Protein AF-A0A2B4R2L9-F1 (afdb_monomer_lite)

Organism: Stylophora pistillata (NCBI:txid50429)

Radius of gyration: 28.67 Å; chains: 1; bounding box: 72×65×82 Å

InterPro domains:
  IPR000565 DNA topoisomerase, type IIA, subunit B [PR01159] (386-401)
  IPR000565 DNA topoisomerase, type IIA, subunit B [PR01159] (401-414)
  IPR000565 DNA topoisomerase, type IIA, subunit B [PR01159] (427-449)
  IPR000565 DNA topoisomerase, type IIA, subunit B [PR01159] (519-523)
  IPR001241 DNA topoisomerase, type IIA [SM00433] (240-523)
  IPR003594 Histidine kinase/HSP90-like ATPase domain [PF02518] (237-339)
  IPR003594 Histidine kinase/HSP90-like ATPase domain [SM00387] (236-381)
  IPR013506 DNA topoisomerase, type IIA, subunit B, domain 2 [PF00204] (428-523)
  IPR014721 Small ribosomal subunit protein uS5 domain 2-type fold, subgroup [G3DSA:3.30.230.10] (428-523)
  IPR018078 DNA-binding, RecF, conserved site [PS00618] (157-175)
  IPR020568 Ribosomal protein uS5 domain 2-type superfamily [SSF54211] (428-523)
  IPR027417 P-loop containing nucleoside triphosphate hydrolase [SSF52540] (35-213)
  IPR036890 Histidine kinase/HSP90-like ATPase superfamily [G3DSA:3.30.565.10] (211-427)
  IPR036890 Histidine kinase/HSP90-like ATPase superfamily [SSF55874] (213-418)
  IPR042174 DNA-binding RecF, domain 2 [G3DSA:1.20.1050.90] (1-149)

Sequence (523 aa):
MGERLRLLKSGRLDPTWLCALEERMAGPAVALTVARLEVITLLNNAFKEEMRFLPTMFVDLEGSLVEALKKGESALNVEALCREGLAQSRLQDAQEGRTTFGVHRQDLKAFFGEKSIEAAQCSTGQQKIMLLEMTLAFARARASKTQAYGSHQAVPLLLLDEVVAHLDASRRQALFEEVLALPFQTWMTGTDLYSFDTLRDGGQFLYVRESGDGTKVLKGLDAVRKRPGMYIGDTDDGSGLHHMVYEVIDNAIDETLAGHCDRVTVTLNPDGSVTITDNGRGIPVDIHKEEGVSAAEVIMTQLHAGGKFDQNSYKVSGGLHGVGVSVVNALSKWLTLVSYRDGKKHFMRFVDGVVEAPLEVVGGADGKKGTEITFLPSDETFSATVFDYARLEHRFRELAFLNSGVRIVFTDEREAEHKQVNLHYEGGTQAFVEFLDKSKTALHKPPVVVRGEKDGISLDMAMEWTDSYHESVLCFTNNIPQRDGGTHLAAFRSALTRVVNAYATQSGLLKKDKVSLTGEDIR

pLDDT: mean 87.63, std 10.76, range [47.44, 98.88]

Secondary structure (DSSP, 8-state):
-HHHHHHHHTS---HHHHHHHHHHHHHHHHHHHHHHHHHHHHHHHHHHSS-TTS--EEEEEESHHHHHHHTT--HHHHHHHHHHHHHHTHHHHHHHSS--SSGGG-EEEEEETTTTEEGGGS-HHHHHHHHHHHHHHHHHHHHHHHHHHT----PPEEE-SSTTTT--HHHHHHHHHHHHHSSS-EEE--S-SGGGGGGTTTS--------TTT-----TTHHHHH-THHHH--SSSSHHHHHHHHHHHHHHHHHHHTTS--EEEEEE-TTS-EEEEE-SS----SBPTTTSSBHHHHHHH-TT-STTSSTTT-SS-S--SS-HHHHHHHTEEEEEEEEEETTEEEEEEEETTEESS--EEEEE-TT--EEEEEEEE-TTT-S-----HHHHHHHHHHHHHHSTT-EEEEEE-SSSS-EEEEEE-SSHHHHHHHHHTTTS-BSSSSPEEEEEEETTEEEEEEE--BS--------EETTEE-TT--HHHHHHHHHHHHHHHHHHHHTTGGGTT-PPPPHHHH-

Structure (mmCIF, N/CA/C/O backbone):
data_AF-A0A2B4R2L9-F1
#
_entry.id   AF-A0A2B4R2L9-F1
#
loop_
_atom_site.group_PDB
_atom_site.id
_atom_site.type_symbol
_atom_site.label_atom_id
_atom_site.label_alt_id
_atom_site.label_comp_id
_atom_site.label_asym_id
_atom_site.label_entity_id
_atom_site.label_seq_id
_atom_site.pdbx_PDB_ins_code
_atom_site.Cartn_x
_atom_site.Cartn_y
_atom_site.Cartn_z
_atom_site.occupancy
_atom_site.B_iso_or_equiv
_atom_site.auth_seq_id
_atom_site.auth_comp_id
_atom_site.auth_asym_id
_atom_site.auth_atom_id
_atom_site.pdbx_PDB_model_num
ATOM 1 N N . MET A 1 1 ? 0.902 -9.896 28.840 1.00 86.31 1 MET A N 1
ATOM 2 C CA . MET A 1 1 ? -0.066 -9.747 27.723 1.00 86.31 1 MET A CA 1
ATOM 3 C C . MET A 1 1 ? -0.100 -10.966 26.803 1.00 86.31 1 MET A C 1
ATOM 5 O O . MET A 1 1 ? -1.132 -11.617 26.773 1.00 86.31 1 MET A O 1
ATOM 9 N N . GLY A 1 2 ? 0.988 -11.345 26.115 1.00 86.44 2 GLY A N 1
ATOM 10 C CA . GLY A 1 2 ? 0.962 -12.483 25.171 1.00 86.44 2 GLY A CA 1
ATOM 11 C C . GLY A 1 2 ? 0.558 -13.843 25.771 1.00 86.44 2 GLY A C 1
ATOM 12 O O . GLY A 1 2 ? -0.132 -14.623 25.127 1.00 86.44 2 GLY A O 1
ATOM 13 N N . GLU A 1 3 ? 0.939 -14.133 27.019 1.00 88.38 3 GLU A N 1
ATOM 14 C CA . GLU A 1 3 ? 0.500 -15.346 27.736 1.00 88.38 3 GLU A CA 1
ATOM 15 C C . GLU A 1 3 ? -1.003 -15.331 28.059 1.00 88.38 3 GLU A C 1
ATOM 17 O O . GLU A 1 3 ? -1.698 -16.306 27.790 1.00 88.38 3 GLU A O 1
ATOM 22 N N . ARG A 1 4 ? -1.526 -14.185 28.516 1.00 90.25 4 ARG A N 1
ATOM 23 C CA . ARG A 1 4 ? -2.965 -13.972 28.728 1.00 90.25 4 ARG A CA 1
ATOM 24 C C . ARG A 1 4 ? -3.759 -14.195 27.435 1.00 90.25 4 ARG A C 1
ATOM 26 O O . ARG A 1 4 ? -4.752 -14.908 27.454 1.00 90.25 4 ARG A O 1
ATOM 33 N N . LEU A 1 5 ? -3.290 -13.660 26.304 1.00 90.31 5 LEU A N 1
ATOM 34 C CA . LEU A 1 5 ? -3.948 -13.847 25.003 1.00 90.31 5 LEU A CA 1
ATOM 35 C C . LEU A 1 5 ? -3.934 -15.302 24.528 1.00 90.31 5 LEU A C 1
ATOM 37 O O . LEU A 1 5 ? -4.922 -15.766 23.969 1.00 90.31 5 LEU A O 1
ATOM 41 N N . ARG A 1 6 ? -2.846 -16.044 24.772 1.00 88.81 6 ARG A N 1
ATOM 42 C CA . ARG A 1 6 ? -2.795 -17.483 24.467 1.00 88.81 6 ARG A CA 1
ATOM 43 C C . ARG A 1 6 ? -3.839 -18.267 25.260 1.00 88.81 6 ARG A C 1
ATOM 45 O O . ARG A 1 6 ? -4.513 -19.109 24.675 1.00 88.81 6 ARG A O 1
ATOM 52 N N . LEU A 1 7 ? -4.011 -17.967 26.548 1.00 88.50 7 LEU A N 1
ATOM 53 C CA . LEU A 1 7 ? -5.042 -18.605 27.373 1.00 88.50 7 LEU A CA 1
ATOM 54 C C . LEU A 1 7 ? -6.452 -18.264 26.889 1.00 88.50 7 LEU A C 1
ATOM 56 O O . LEU A 1 7 ? -7.255 -19.172 26.692 1.00 88.50 7 LEU A O 1
ATOM 60 N N . LEU A 1 8 ? -6.718 -16.986 26.610 1.00 87.88 8 LEU A N 1
ATOM 61 C CA . LEU A 1 8 ? -8.006 -16.530 26.085 1.00 87.88 8 LEU A CA 1
ATOM 62 C C . LEU A 1 8 ? -8.360 -17.185 24.737 1.00 87.88 8 LEU A C 1
ATOM 64 O O . LEU A 1 8 ? -9.494 -17.615 24.551 1.00 87.88 8 LEU A O 1
ATOM 68 N N . LYS A 1 9 ? -7.386 -17.350 23.830 1.00 84.06 9 LYS A N 1
ATOM 69 C CA . LYS A 1 9 ? -7.578 -18.033 22.534 1.00 84.06 9 LYS A CA 1
ATOM 70 C C . LYS A 1 9 ? -7.732 -19.550 22.648 1.00 84.06 9 LYS A C 1
ATOM 72 O O . LYS A 1 9 ? -8.338 -20.167 21.782 1.00 84.06 9 LYS A O 1
ATOM 77 N N . SER A 1 10 ? -7.171 -20.167 23.688 1.00 79.50 10 SER A N 1
ATOM 78 C CA . SER A 1 10 ? -7.154 -21.629 23.827 1.00 79.50 10 SER A CA 1
ATOM 79 C C . SER A 1 10 ? -8.523 -22.251 24.138 1.00 79.50 10 SER A C 1
ATOM 81 O O . SER A 1 10 ? -8.643 -23.475 24.140 1.00 79.50 10 SER A O 1
ATOM 83 N N . GLY A 1 11 ? -9.535 -21.440 24.477 1.00 65.00 11 GLY A N 1
ATOM 84 C CA . GLY A 1 11 ? -10.858 -21.902 24.917 1.00 65.00 11 GLY A CA 1
ATOM 85 C C . GLY A 1 11 ? -10.864 -22.602 26.286 1.00 65.00 11 GLY A C 1
ATOM 86 O O . GLY A 1 11 ? -11.926 -22.833 26.858 1.00 65.00 11 GLY A O 1
ATOM 87 N N . ARG A 1 12 ? -9.689 -22.904 26.855 1.00 66.56 12 ARG A N 1
ATOM 88 C CA . ARG A 1 12 ? -9.508 -23.421 28.215 1.00 66.56 12 ARG A CA 1
ATOM 89 C C . ARG A 1 12 ? -9.358 -22.244 29.173 1.00 66.56 12 ARG A C 1
ATOM 91 O O . ARG A 1 12 ? -8.257 -21.891 29.587 1.00 66.56 12 ARG A O 1
ATOM 98 N N . LEU A 1 13 ? -10.485 -21.609 29.480 1.00 68.38 13 LEU A N 1
ATOM 99 C CA . LEU A 1 13 ? -10.559 -20.533 30.464 1.00 68.38 13 LEU A CA 1
ATOM 100 C C . LEU A 1 13 ? -10.348 -21.126 31.861 1.00 68.38 13 LEU A C 1
ATOM 102 O O . LEU A 1 13 ? -11.304 -21.578 32.481 1.00 68.38 13 LEU A O 1
ATOM 106 N N . ASP A 1 14 ? -9.108 -21.140 32.347 1.00 81.94 14 ASP A N 1
ATOM 107 C CA . ASP A 1 14 ? -8.827 -21.274 33.778 1.00 81.94 14 ASP A CA 1
ATOM 108 C C . ASP A 1 14 ? -8.955 -19.876 34.412 1.00 81.94 14 ASP A C 1
ATOM 110 O O . ASP A 1 14 ? -8.073 -19.026 34.214 1.00 81.94 14 ASP A O 1
ATOM 114 N N . PRO A 1 15 ? -10.050 -19.583 35.143 1.00 83.12 15 PRO A N 1
ATOM 115 C CA . PRO A 1 15 ? -10.274 -18.255 35.697 1.00 83.12 15 PRO A CA 1
ATOM 116 C C . PRO A 1 15 ? -9.230 -17.898 36.756 1.00 83.12 15 PRO A C 1
ATOM 118 O O . PRO A 1 15 ? -8.878 -16.729 36.889 1.00 83.12 15 PRO A O 1
ATOM 121 N N . THR A 1 16 ? -8.708 -18.890 37.482 1.00 88.50 16 THR A N 1
ATOM 122 C CA . THR A 1 16 ? -7.695 -18.697 38.520 1.00 88.50 16 THR A CA 1
ATOM 123 C C . THR A 1 16 ? -6.365 -18.290 37.898 1.00 88.50 16 THR A C 1
ATOM 125 O O . THR A 1 16 ? -5.738 -17.336 38.362 1.00 88.50 16 THR A O 1
ATOM 128 N N . TRP A 1 17 ? -5.959 -18.943 36.806 1.00 90.12 17 TRP A N 1
ATOM 129 C CA . TRP A 1 17 ? -4.737 -18.575 36.088 1.00 90.12 17 TRP A CA 1
ATOM 130 C C . TRP A 1 17 ? -4.857 -17.193 35.428 1.00 90.12 17 TRP A C 1
ATOM 132 O O . TRP A 1 17 ? -3.942 -16.374 35.538 1.00 90.12 17 TRP A O 1
ATOM 142 N N . LEU A 1 18 ? -6.000 -16.882 34.807 1.00 89.88 18 LEU A N 1
ATOM 143 C CA . LEU A 1 18 ? -6.242 -15.552 34.237 1.00 89.88 18 LEU A CA 1
ATOM 144 C C . LEU A 1 18 ? -6.178 -14.452 35.301 1.00 89.88 18 LEU A C 1
ATOM 146 O O . LEU A 1 18 ? -5.462 -13.472 35.102 1.00 89.88 18 LEU A O 1
ATOM 150 N N . CYS A 1 19 ? -6.839 -14.641 36.449 1.00 91.88 19 CYS A N 1
ATOM 151 C CA . CYS A 1 19 ? -6.761 -13.696 37.564 1.00 91.88 19 CYS A CA 1
ATOM 152 C C . CYS A 1 19 ? -5.315 -13.507 38.043 1.00 91.88 19 CYS A C 1
ATOM 154 O O . CYS A 1 19 ? -4.876 -12.376 38.216 1.00 91.88 19 CYS A O 1
ATOM 156 N N . ALA A 1 20 ? -4.540 -14.587 38.192 1.00 92.62 20 ALA A N 1
ATOM 157 C CA . ALA A 1 20 ? -3.142 -14.496 38.616 1.00 92.62 20 ALA A CA 1
ATOM 158 C C . ALA A 1 20 ? -2.255 -13.737 37.609 1.00 92.62 20 ALA A C 1
ATOM 160 O O . ALA A 1 20 ? -1.351 -13.000 38.004 1.00 92.62 20 ALA A O 1
ATOM 161 N N . LEU A 1 21 ? -2.495 -13.894 36.302 1.00 92.81 21 LEU A N 1
ATOM 162 C CA . LEU A 1 21 ? -1.776 -13.136 35.274 1.00 92.81 21 LEU A CA 1
ATOM 163 C C . LEU A 1 21 ? -2.147 -11.653 35.287 1.00 92.81 21 LEU A C 1
ATOM 165 O O . LEU A 1 21 ? -1.268 -10.809 35.129 1.00 92.81 21 LEU A O 1
ATOM 169 N N . GLU A 1 22 ? -3.424 -11.336 35.469 1.00 94.12 22 GLU A N 1
ATOM 170 C CA . GLU A 1 22 ? -3.917 -9.957 35.525 1.00 94.12 22 GLU A CA 1
ATOM 171 C C . GLU A 1 22 ? -3.433 -9.239 36.789 1.00 94.12 22 GLU A C 1
ATOM 173 O O . GLU A 1 22 ? -2.985 -8.097 36.700 1.00 94.12 22 GLU A O 1
ATOM 178 N N . GLU A 1 23 ? -3.382 -9.938 37.926 1.00 93.06 23 GLU A N 1
ATOM 179 C CA . GLU A 1 23 ? -2.752 -9.469 39.167 1.00 93.06 23 GLU A CA 1
ATOM 180 C C . GLU A 1 23 ? -1.285 -9.084 38.930 1.00 93.06 23 GLU A C 1
ATOM 182 O O . GLU A 1 23 ? -0.849 -7.979 39.252 1.00 93.06 23 GLU A O 1
ATOM 187 N N . ARG A 1 24 ? -0.526 -9.963 38.263 1.00 93.75 24 ARG A N 1
ATOM 188 C CA . ARG A 1 24 ? 0.879 -9.708 37.906 1.00 93.75 24 ARG A CA 1
ATOM 189 C C . ARG A 1 24 ? 1.054 -8.580 36.889 1.00 93.75 24 ARG A C 1
ATOM 191 O O . ARG A 1 24 ? 2.146 -8.023 36.796 1.00 93.75 24 ARG A O 1
ATOM 198 N N . MET A 1 25 ? 0.028 -8.272 36.097 1.00 93.75 25 MET A N 1
ATOM 199 C CA . MET A 1 25 ? 0.052 -7.185 35.116 1.00 93.75 25 MET A CA 1
ATOM 200 C C . MET A 1 25 ? -0.294 -5.826 35.738 1.00 93.75 25 MET A C 1
ATOM 202 O O . MET A 1 25 ? 0.242 -4.815 35.282 1.00 93.75 25 MET A O 1
ATOM 206 N N . ALA A 1 26 ? -1.156 -5.793 36.758 1.00 94.94 26 ALA A N 1
ATOM 207 C CA . ALA A 1 26 ? -1.684 -4.561 37.336 1.00 94.94 26 ALA A CA 1
ATOM 208 C C . ALA A 1 26 ? -0.595 -3.676 37.958 1.00 94.94 26 ALA A C 1
ATOM 210 O O . ALA A 1 26 ? -0.469 -2.516 37.568 1.00 94.94 26 ALA A O 1
ATOM 211 N N . GLY A 1 27 ? 0.244 -4.230 38.839 1.00 92.94 27 GLY A N 1
ATOM 212 C CA . GLY A 1 27 ? 1.312 -3.473 39.507 1.00 92.94 27 GLY A CA 1
ATOM 213 C C . GLY A 1 27 ? 2.275 -2.778 38.530 1.00 92.94 27 GLY A C 1
ATOM 214 O O . GLY A 1 27 ? 2.410 -1.552 38.570 1.00 92.94 27 GLY A O 1
ATOM 215 N N . PRO A 1 28 ? 2.897 -3.505 37.577 1.00 94.62 28 PRO A N 1
ATOM 216 C CA . PRO A 1 28 ? 3.739 -2.890 36.553 1.00 94.62 28 PRO A CA 1
ATOM 217 C C . PRO A 1 28 ? 3.007 -1.858 35.687 1.00 94.62 28 PRO A C 1
ATOM 219 O O . PRO A 1 28 ? 3.613 -0.862 35.300 1.00 94.62 28 PRO A O 1
ATOM 222 N N . ALA A 1 29 ? 1.718 -2.058 35.387 1.00 93.62 29 ALA A N 1
ATOM 223 C CA . ALA A 1 29 ? 0.937 -1.091 34.616 1.00 93.62 29 ALA A CA 1
ATOM 224 C C . ALA A 1 29 ? 0.766 0.239 35.367 1.00 93.62 29 ALA A C 1
ATOM 226 O O . ALA A 1 29 ? 0.920 1.301 34.759 1.00 93.62 29 ALA A O 1
ATOM 227 N N . VAL A 1 30 ? 0.503 0.199 36.678 1.00 94.00 30 VAL A N 1
ATOM 228 C CA . VAL A 1 30 ? 0.419 1.408 37.514 1.00 94.00 30 VAL A CA 1
ATOM 229 C C . VAL A 1 30 ? 1.780 2.086 37.618 1.00 94.00 30 VAL A C 1
ATOM 231 O O . VAL A 1 30 ? 1.878 3.277 37.332 1.00 94.00 30 VAL A O 1
ATOM 234 N N . ALA A 1 31 ? 2.842 1.331 37.914 1.00 92.88 31 ALA A N 1
ATOM 235 C CA . ALA A 1 31 ? 4.200 1.871 37.995 1.00 92.88 31 ALA A CA 1
ATOM 236 C C . ALA A 1 31 ? 4.638 2.552 36.684 1.00 92.88 31 ALA A C 1
ATOM 238 O O . ALA A 1 31 ? 5.166 3.663 36.704 1.00 92.88 31 ALA A O 1
ATOM 239 N N . LEU A 1 32 ? 4.361 1.929 35.532 1.00 94.00 32 LEU A N 1
ATOM 240 C CA . LEU A 1 32 ? 4.631 2.521 34.219 1.00 94.00 32 LEU A CA 1
ATOM 241 C C . LEU A 1 32 ? 3.793 3.777 33.964 1.00 94.00 32 LEU A C 1
ATOM 243 O O . LEU A 1 32 ? 4.300 4.733 33.384 1.00 94.00 32 LEU A O 1
ATOM 247 N N . THR A 1 33 ? 2.528 3.792 34.389 1.00 94.31 33 THR A N 1
ATOM 248 C CA . THR A 1 33 ? 1.658 4.966 34.225 1.00 94.31 33 THR A CA 1
ATOM 249 C C . THR A 1 33 ? 2.160 6.146 35.057 1.00 94.31 33 THR A C 1
ATOM 251 O O . THR A 1 33 ? 2.236 7.260 34.543 1.00 94.31 33 THR A O 1
ATOM 254 N N . VAL A 1 34 ? 2.574 5.901 36.304 1.00 93.44 34 VAL A N 1
ATOM 255 C CA . VAL A 1 34 ? 3.189 6.919 37.171 1.00 93.44 34 VAL A CA 1
ATOM 256 C C . VAL A 1 34 ? 4.479 7.447 36.546 1.00 93.44 34 VAL A C 1
ATOM 258 O O . VAL A 1 34 ? 4.609 8.652 36.355 1.00 93.44 34 VAL A O 1
ATOM 261 N N . ALA A 1 35 ? 5.385 6.561 36.122 1.00 91.00 35 ALA A N 1
ATOM 262 C CA . ALA A 1 35 ? 6.636 6.962 35.480 1.00 91.00 35 ALA A CA 1
ATOM 263 C C . ALA A 1 35 ? 6.402 7.796 34.205 1.00 91.00 35 ALA A C 1
ATOM 265 O O . ALA A 1 35 ? 7.127 8.751 33.933 1.00 91.00 35 ALA A O 1
ATOM 266 N N . ARG A 1 36 ? 5.367 7.470 33.420 1.00 92.38 36 ARG A N 1
ATOM 267 C CA . ARG A 1 36 ? 4.972 8.263 32.249 1.00 92.38 36 ARG A CA 1
ATOM 268 C C . ARG A 1 36 ? 4.438 9.642 32.642 1.00 92.38 36 ARG A C 1
ATOM 270 O O . ARG A 1 36 ? 4.852 10.624 32.036 1.00 92.38 36 ARG A O 1
ATOM 277 N N . LEU A 1 37 ? 3.586 9.741 33.662 1.00 92.00 37 LEU A N 1
ATOM 278 C CA . LEU A 1 37 ? 3.087 11.023 34.181 1.00 92.00 37 LEU A CA 1
ATOM 279 C C . LEU A 1 37 ? 4.202 11.914 34.748 1.00 92.00 37 LEU A C 1
ATOM 281 O O . LEU A 1 37 ? 4.176 13.132 34.561 1.00 92.00 37 LEU A O 1
ATOM 285 N N . GLU A 1 38 ? 5.212 11.323 35.384 1.00 90.19 38 GLU A N 1
ATOM 286 C CA . GLU A 1 38 ? 6.417 12.044 35.803 1.00 90.19 38 GLU A CA 1
ATOM 287 C C . GLU A 1 38 ? 7.168 12.625 34.598 1.00 90.19 38 GLU A C 1
ATOM 289 O O . GLU A 1 38 ? 7.589 13.781 34.638 1.00 90.19 38 GLU A O 1
ATOM 294 N N . VAL A 1 39 ? 7.291 11.867 33.501 1.00 86.94 39 VAL A N 1
ATOM 295 C CA . VAL A 1 39 ? 7.896 12.362 32.253 1.00 86.94 39 VAL A CA 1
ATOM 296 C C . VAL A 1 39 ? 7.074 13.500 31.650 1.00 86.94 39 VAL A C 1
ATOM 298 O O . VAL A 1 39 ? 7.659 14.504 31.259 1.00 86.94 39 VAL A O 1
ATOM 301 N N . ILE A 1 40 ? 5.742 13.398 31.619 1.00 89.62 40 ILE A N 1
ATOM 302 C CA . ILE A 1 40 ? 4.860 14.484 31.151 1.00 89.62 40 ILE A CA 1
ATOM 303 C C . ILE A 1 40 ? 5.040 15.747 31.985 1.00 89.62 40 ILE A C 1
ATOM 305 O O . ILE A 1 40 ? 5.158 16.840 31.440 1.00 89.62 40 ILE A O 1
ATOM 309 N N . THR A 1 41 ? 5.104 15.602 33.307 1.00 88.00 41 THR A N 1
ATOM 310 C CA . THR A 1 41 ? 5.329 16.726 34.222 1.00 88.00 41 THR A CA 1
ATOM 311 C C . THR A 1 41 ? 6.679 17.380 33.950 1.00 88.00 41 THR A C 1
ATOM 313 O O . THR A 1 41 ? 6.777 18.602 33.863 1.00 88.00 41 THR A O 1
ATOM 316 N N . LEU A 1 42 ? 7.715 16.564 33.758 1.00 83.56 42 LEU A N 1
ATOM 317 C CA . LEU A 1 42 ? 9.056 17.028 33.440 1.00 83.56 42 LEU A CA 1
ATOM 318 C C . LEU A 1 42 ? 9.087 17.771 32.095 1.00 83.56 42 LEU A C 1
ATOM 320 O O . LEU A 1 42 ? 9.624 18.873 32.034 1.00 83.56 42 LEU A O 1
ATOM 324 N N . LEU A 1 43 ? 8.469 17.218 31.047 1.00 83.38 43 LEU A N 1
ATOM 325 C CA . LEU A 1 43 ? 8.354 17.867 29.737 1.00 83.38 43 LEU A CA 1
ATOM 326 C C . LEU A 1 43 ? 7.603 19.198 29.832 1.00 83.38 43 LEU A C 1
ATOM 328 O O . LEU A 1 43 ? 8.098 20.212 29.357 1.00 83.38 43 LEU A O 1
ATOM 332 N N . ASN A 1 44 ? 6.458 19.227 30.517 1.00 85.06 44 ASN A N 1
ATOM 333 C CA . ASN A 1 44 ? 5.674 20.449 30.700 1.00 85.06 44 ASN A CA 1
ATOM 334 C C . ASN A 1 44 ? 6.409 21.528 31.502 1.00 85.06 44 ASN A C 1
ATOM 336 O O . ASN A 1 44 ? 6.197 22.714 31.257 1.00 85.06 44 ASN A O 1
ATOM 340 N N . ASN A 1 45 ? 7.266 21.148 32.448 1.00 81.06 45 ASN A N 1
ATOM 341 C CA . ASN A 1 45 ? 8.138 22.101 33.131 1.00 81.06 45 ASN A CA 1
ATOM 342 C C . ASN A 1 45 ? 9.235 22.613 32.188 1.00 81.06 45 ASN A C 1
ATOM 344 O O . ASN A 1 45 ? 9.457 23.817 32.125 1.00 81.06 45 ASN A O 1
ATOM 348 N N . ALA A 1 46 ? 9.835 21.730 31.387 1.00 76.25 46 ALA A N 1
ATOM 349 C CA . ALA A 1 46 ? 10.830 22.105 30.385 1.00 76.25 46 ALA A CA 1
ATOM 350 C C . ALA A 1 46 ? 10.263 23.002 29.267 1.00 76.25 46 ALA A C 1
ATOM 352 O O . ALA A 1 46 ? 11.007 23.804 28.719 1.00 76.25 46 ALA A O 1
ATOM 353 N N . PHE A 1 47 ? 8.964 22.917 28.951 1.00 77.56 47 PHE A N 1
ATOM 354 C CA . PHE A 1 47 ? 8.298 23.860 28.036 1.00 77.56 47 PHE A CA 1
ATOM 355 C C . PHE A 1 47 ? 8.066 25.239 28.664 1.00 77.56 47 PHE A C 1
ATOM 357 O O . PHE A 1 47 ? 7.990 26.240 27.955 1.00 77.56 47 PHE A O 1
ATOM 364 N N . LYS A 1 48 ? 7.916 25.308 29.993 1.00 73.12 48 LYS A N 1
ATOM 365 C CA . LYS A 1 48 ? 7.722 26.572 30.724 1.00 73.12 48 LYS A CA 1
ATOM 366 C C . LYS A 1 48 ? 9.041 27.295 30.985 1.00 73.12 48 LYS A C 1
ATOM 368 O O . LYS A 1 48 ? 9.058 28.524 31.038 1.00 73.12 48 LYS A O 1
ATOM 373 N N . GLU A 1 49 ? 10.123 26.547 31.172 1.00 61.19 49 GLU A N 1
ATOM 374 C CA . GLU A 1 49 ? 11.460 27.082 31.406 1.00 61.19 49 GLU A CA 1
ATOM 375 C C . GLU A 1 49 ? 12.200 27.317 30.073 1.00 61.19 49 GLU A C 1
ATOM 377 O O . GLU A 1 49 ? 12.485 26.403 29.306 1.00 61.19 49 GLU A O 1
ATOM 382 N N . GLU A 1 50 ? 12.543 28.580 29.809 1.00 55.06 50 GLU A N 1
ATOM 383 C CA . GLU A 1 50 ? 13.587 28.967 28.846 1.00 55.06 50 GLU A CA 1
ATOM 384 C C . GLU A 1 50 ? 13.388 28.574 27.368 1.00 55.06 50 GLU A C 1
ATOM 386 O O . GLU A 1 50 ? 14.367 28.302 26.688 1.00 55.06 50 GLU A O 1
ATOM 391 N N . MET A 1 51 ? 12.178 28.624 26.803 1.00 55.41 51 MET A N 1
ATOM 392 C CA . MET A 1 51 ? 12.025 28.782 25.341 1.00 55.41 51 MET A CA 1
ATOM 393 C C . MET A 1 51 ? 11.255 30.064 25.031 1.00 55.41 51 MET A C 1
ATOM 395 O O . MET A 1 51 ? 10.067 30.080 24.733 1.00 55.41 51 MET A O 1
ATOM 399 N N . ARG A 1 52 ? 11.959 31.200 25.141 1.00 54.16 52 ARG A N 1
ATOM 400 C CA . ARG A 1 52 ? 11.386 32.557 25.012 1.00 54.16 52 ARG A CA 1
ATOM 401 C C . ARG A 1 52 ? 10.848 32.896 23.614 1.00 54.16 52 ARG A C 1
ATOM 403 O O . ARG A 1 52 ? 10.329 33.996 23.436 1.00 54.16 52 ARG A O 1
ATOM 410 N N . PHE A 1 53 ? 10.983 32.007 22.630 1.00 57.38 53 PHE A N 1
ATOM 411 C CA . PHE A 1 53 ? 10.697 32.326 21.230 1.00 57.38 53 PHE A CA 1
ATOM 412 C C . PHE A 1 53 ? 9.782 31.330 20.499 1.00 57.38 53 PHE A C 1
ATOM 414 O O . PHE A 1 53 ? 9.343 31.598 19.376 1.00 57.38 53 PHE A O 1
ATOM 421 N N . LEU A 1 54 ? 9.449 30.202 21.128 1.00 59.84 54 LEU A N 1
ATOM 422 C CA . LEU A 1 54 ? 8.566 29.193 20.554 1.00 59.84 54 LEU A CA 1
ATOM 423 C C . LEU A 1 54 ? 7.219 29.206 21.310 1.00 59.84 54 LEU A C 1
ATOM 425 O O . LEU A 1 54 ? 7.153 29.587 22.478 1.00 59.84 54 LEU A O 1
ATOM 429 N N . PRO A 1 55 ? 6.099 28.962 20.610 1.00 63.25 55 PRO A N 1
ATOM 430 C CA . PRO A 1 55 ? 4.757 29.071 21.174 1.00 63.25 55 PRO A CA 1
ATOM 431 C C . PRO A 1 55 ? 4.597 28.107 22.348 1.00 63.25 55 PRO A C 1
ATOM 433 O O . PRO A 1 55 ? 5.035 26.964 22.268 1.00 63.25 55 PRO A O 1
ATOM 436 N N . THR A 1 56 ? 3.933 28.562 23.414 1.00 71.69 56 THR A N 1
ATOM 437 C CA . THR A 1 56 ? 3.689 27.746 24.608 1.00 71.69 56 THR A CA 1
ATOM 438 C C . THR A 1 56 ? 3.037 26.427 24.220 1.00 71.69 56 THR A C 1
ATOM 440 O O . THR A 1 56 ? 1.962 26.408 23.628 1.00 71.69 56 THR A O 1
ATOM 443 N N . MET A 1 57 ?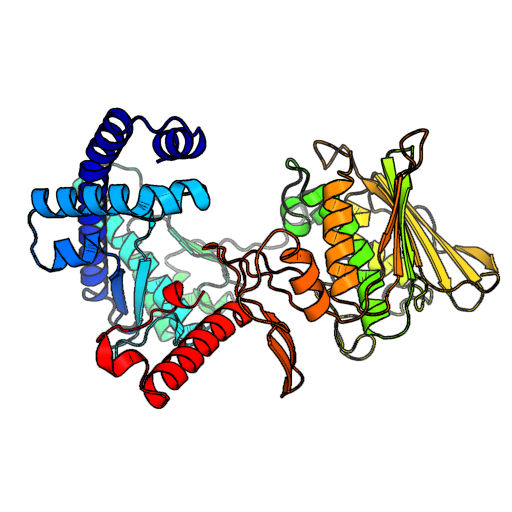 3.695 25.319 24.534 1.00 81.75 57 MET A N 1
ATOM 444 C CA . MET A 1 57 ? 3.161 23.984 24.309 1.00 81.75 57 MET A CA 1
ATOM 445 C C . MET A 1 57 ? 2.911 23.310 25.650 1.00 81.75 57 MET A C 1
ATOM 447 O O . MET A 1 57 ? 3.634 23.532 26.622 1.00 81.75 57 MET A O 1
ATOM 451 N N . PHE A 1 58 ? 1.899 22.455 25.695 1.00 86.31 58 PHE A N 1
ATOM 452 C CA . PHE A 1 58 ? 1.797 21.462 26.750 1.00 86.31 58 PHE A CA 1
ATOM 453 C C . PHE A 1 58 ? 1.429 20.108 26.164 1.00 86.31 58 PHE A C 1
ATOM 455 O O . PHE A 1 58 ? 0.799 20.011 25.107 1.00 86.31 58 PHE A O 1
ATOM 462 N N . VAL A 1 59 ? 1.841 19.062 26.864 1.00 89.94 59 VAL A N 1
ATOM 463 C CA . VAL A 1 59 ? 1.482 17.684 26.554 1.00 89.94 59 VAL A CA 1
ATOM 464 C C . VAL A 1 59 ? 0.728 17.071 27.717 1.00 89.94 59 VAL A C 1
ATOM 466 O O . VAL A 1 59 ? 0.916 17.459 28.871 1.00 89.94 59 VAL A O 1
ATOM 469 N N . ASP A 1 60 ? -0.127 16.109 27.419 1.00 91.19 60 ASP A N 1
ATOM 470 C CA . ASP A 1 60 ? -0.873 15.376 28.427 1.00 91.19 60 ASP A CA 1
ATOM 471 C C . ASP A 1 60 ? -1.027 13.905 28.037 1.00 91.19 60 ASP A C 1
ATOM 473 O O . ASP A 1 60 ? -0.884 13.542 26.871 1.00 91.19 60 ASP A O 1
ATOM 477 N N . LEU A 1 61 ? -1.303 13.053 29.019 1.00 92.69 61 LEU A N 1
ATOM 478 C CA . LEU A 1 61 ? -1.655 11.654 28.799 1.00 92.69 61 LEU A CA 1
ATOM 479 C C . LEU A 1 61 ? -3.131 11.427 29.088 1.00 92.69 61 LEU A C 1
ATOM 481 O O . LEU A 1 61 ? -3.654 11.893 30.102 1.00 92.69 61 LEU A O 1
ATOM 485 N N . GLU A 1 62 ? -3.765 10.634 28.236 1.00 91.31 62 GLU A N 1
ATOM 486 C CA . GLU A 1 62 ? -5.137 10.175 28.417 1.00 91.31 62 GLU A CA 1
ATOM 487 C C . GLU A 1 62 ? -5.206 8.659 28.610 1.00 91.31 62 GLU A C 1
ATOM 489 O O . GLU A 1 62 ? -4.349 7.899 28.156 1.00 91.31 62 GLU A O 1
ATOM 494 N N . GLY A 1 63 ? -6.248 8.217 29.314 1.00 90.94 63 GLY A N 1
ATOM 495 C CA . GLY A 1 63 ? -6.564 6.808 29.538 1.00 90.94 63 GLY A CA 1
ATOM 496 C C . GLY A 1 63 ? -7.061 6.544 30.957 1.00 90.94 63 GLY A C 1
ATOM 497 O O . GLY A 1 63 ? -6.742 7.274 31.891 1.00 90.94 63 GLY A O 1
ATOM 498 N N . SER A 1 64 ? -7.816 5.462 31.152 1.00 91.25 64 SER A N 1
ATOM 499 C CA . SER A 1 64 ? -8.526 5.196 32.415 1.00 91.25 64 SER A CA 1
ATOM 500 C C . SER A 1 64 ? -7.612 5.166 33.647 1.00 91.25 64 SER A C 1
ATOM 502 O O . SER A 1 64 ? -7.956 5.724 34.686 1.00 91.25 64 SER A O 1
ATOM 504 N N . LEU A 1 65 ? -6.422 4.561 33.530 1.00 93.62 65 LEU A N 1
ATOM 505 C CA . LEU A 1 65 ? -5.441 4.519 34.626 1.00 93.62 65 LEU A CA 1
ATOM 506 C C . LEU A 1 65 ? -4.821 5.895 34.907 1.00 93.62 65 LEU A C 1
ATOM 508 O O . LEU A 1 65 ? -4.533 6.217 36.057 1.00 93.62 65 LEU A O 1
ATOM 512 N N . VAL A 1 66 ? -4.621 6.701 33.859 1.00 94.75 66 VAL A N 1
ATOM 513 C CA . VAL A 1 66 ? -4.075 8.058 33.972 1.00 94.75 66 VAL A CA 1
ATOM 514 C C . VAL A 1 66 ? -5.067 8.955 34.703 1.00 94.75 66 VAL A C 1
ATOM 516 O O . VAL A 1 66 ? -4.696 9.625 35.663 1.00 94.75 66 VAL A O 1
ATOM 519 N N . GLU A 1 67 ? -6.337 8.909 34.302 1.00 94.06 67 GLU A N 1
ATOM 520 C CA . GLU A 1 67 ? -7.409 9.688 34.921 1.00 94.06 67 GLU A CA 1
ATOM 521 C C . GLU A 1 67 ? -7.611 9.336 36.398 1.00 94.06 67 GLU A C 1
ATOM 523 O O . GLU A 1 67 ? -7.826 10.224 37.222 1.00 94.06 67 GLU A O 1
ATOM 528 N N . ALA A 1 68 ? -7.499 8.055 36.760 1.00 93.56 68 ALA A N 1
ATOM 529 C CA . ALA A 1 68 ? -7.568 7.629 38.155 1.00 93.56 68 ALA A CA 1
ATOM 530 C C . ALA A 1 68 ? -6.416 8.221 38.990 1.00 93.56 68 ALA A C 1
ATOM 532 O O . ALA A 1 68 ? -6.653 8.815 40.041 1.00 93.56 68 ALA A O 1
ATOM 533 N N . LEU A 1 69 ? -5.176 8.144 38.493 1.00 93.75 69 LEU A N 1
ATOM 534 C CA . LEU A 1 69 ? -4.012 8.722 39.176 1.00 93.75 69 LEU A CA 1
ATOM 535 C C . LEU A 1 69 ? -4.099 10.252 39.286 1.00 93.75 69 LEU A C 1
ATOM 537 O O . LEU A 1 69 ? -3.818 10.802 40.348 1.00 93.75 69 LEU A O 1
ATOM 541 N N . LYS A 1 70 ? -4.549 10.945 38.231 1.00 92.44 70 LYS A N 1
ATOM 542 C CA . LYS A 1 70 ? -4.764 12.405 38.242 1.00 92.44 70 LYS A CA 1
ATOM 543 C C . LYS A 1 70 ? -5.812 12.846 39.269 1.00 92.44 70 LYS A C 1
ATOM 545 O O . LYS A 1 70 ? -5.689 13.931 39.831 1.00 92.44 70 LYS A O 1
ATOM 550 N N . LYS A 1 71 ? -6.817 12.007 39.548 1.00 94.44 71 LYS A N 1
ATOM 551 C CA . LYS A 1 71 ? -7.827 12.236 40.599 1.00 94.44 71 LYS A CA 1
ATOM 552 C C . LYS A 1 71 ? -7.309 11.981 42.020 1.00 94.44 71 LYS A C 1
ATOM 554 O O . LYS A 1 71 ? -8.048 12.209 42.973 1.00 94.44 71 LYS A O 1
ATOM 559 N N . GLY A 1 72 ? -6.058 11.543 42.172 1.00 92.50 72 GLY A N 1
ATOM 560 C CA . GLY A 1 72 ? -5.448 11.262 43.470 1.00 92.50 72 GLY A CA 1
ATOM 561 C C . GLY A 1 72 ? -5.805 9.890 44.041 1.00 92.50 72 GLY A C 1
ATOM 562 O O . GLY A 1 72 ? -5.681 9.690 45.249 1.00 92.50 72 GLY A O 1
ATOM 563 N N . GLU A 1 73 ? -6.252 8.945 43.206 1.00 94.50 73 GLU A N 1
ATOM 564 C CA . GLU A 1 73 ? -6.487 7.568 43.644 1.00 94.50 73 GLU A CA 1
ATOM 565 C C . GLU A 1 73 ? -5.195 6.910 44.144 1.00 94.50 73 GLU A C 1
ATOM 567 O O . GLU A 1 73 ? -4.108 7.112 43.595 1.00 94.50 73 GLU A O 1
ATOM 572 N N . SER A 1 74 ? -5.314 6.077 45.182 1.00 94.69 74 SER A N 1
ATOM 573 C CA . SER A 1 74 ? -4.168 5.319 45.691 1.00 94.69 74 SER A CA 1
ATOM 574 C C . SER A 1 74 ? -3.689 4.288 44.663 1.00 94.69 74 SER A C 1
ATOM 576 O O . SER A 1 74 ? -4.496 3.729 43.920 1.00 94.69 74 SER A O 1
ATOM 578 N N . ALA A 1 75 ? -2.391 3.964 44.656 1.00 91.38 75 ALA A N 1
ATOM 579 C CA . ALA A 1 75 ? -1.841 2.948 43.751 1.00 91.38 75 ALA A CA 1
ATOM 580 C C . ALA A 1 75 ? -2.602 1.609 43.838 1.00 91.38 75 ALA A C 1
ATOM 582 O O . ALA A 1 75 ? -2.885 1.000 42.812 1.00 91.38 75 ALA A O 1
ATOM 583 N N . LEU A 1 76 ? -3.028 1.214 45.044 1.00 93.69 76 LEU A N 1
ATOM 584 C CA . LEU A 1 76 ? -3.842 0.016 45.279 1.00 93.69 76 LEU A CA 1
ATOM 585 C C . LEU A 1 76 ? -5.208 0.075 44.577 1.00 93.69 76 LEU A C 1
ATOM 587 O O . LEU A 1 76 ? -5.642 -0.922 43.998 1.00 93.69 76 LEU A O 1
ATOM 591 N N . ASN A 1 77 ? -5.874 1.234 44.592 1.00 95.56 77 ASN A N 1
ATOM 592 C CA . ASN A 1 77 ? -7.151 1.424 43.899 1.00 95.56 77 ASN A CA 1
ATOM 593 C C . ASN A 1 77 ? -6.968 1.395 42.379 1.00 95.56 77 ASN A C 1
ATOM 595 O O . ASN A 1 77 ? -7.775 0.799 41.670 1.00 95.56 77 ASN A O 1
ATOM 599 N N . VAL A 1 78 ? -5.890 1.993 41.868 1.00 95.38 78 VAL A N 1
ATOM 600 C CA . VAL A 1 78 ? -5.597 1.994 40.427 1.00 95.38 78 VAL A CA 1
ATOM 601 C C . VAL A 1 78 ? -5.198 0.595 39.945 1.00 95.38 78 VAL A C 1
ATOM 603 O O . VAL A 1 78 ? -5.575 0.191 38.846 1.00 95.38 78 VAL A O 1
ATOM 606 N N . GLU A 1 79 ? -4.502 -0.191 40.767 1.00 96.38 79 GLU A N 1
ATOM 607 C CA . GLU A 1 79 ? -4.261 -1.609 40.486 1.00 96.38 79 GLU A CA 1
ATOM 608 C C . GLU A 1 79 ? -5.571 -2.399 40.448 1.00 96.38 79 GLU A C 1
ATOM 610 O O . GLU A 1 79 ? -5.764 -3.211 39.544 1.00 96.38 79 GLU A O 1
ATOM 615 N N . ALA A 1 80 ? -6.494 -2.140 41.382 1.00 95.50 80 ALA A N 1
ATOM 616 C CA . ALA A 1 80 ? -7.815 -2.766 41.380 1.00 95.50 80 ALA A CA 1
ATOM 617 C C . ALA A 1 80 ? -8.605 -2.420 40.114 1.00 95.50 80 ALA A C 1
ATOM 619 O O . ALA A 1 80 ? -9.105 -3.330 39.455 1.00 95.50 80 ALA A O 1
ATOM 620 N N . LEU A 1 81 ? -8.613 -1.144 39.718 1.00 95.62 81 LEU A N 1
ATOM 621 C CA . LEU A 1 81 ? -9.194 -0.685 38.457 1.00 95.62 81 LEU A CA 1
ATOM 622 C C . LEU A 1 81 ? -8.553 -1.388 37.254 1.00 95.62 81 LEU A C 1
ATOM 624 O O . LEU A 1 81 ? -9.241 -1.760 36.308 1.00 95.62 81 LEU A O 1
ATOM 628 N N . CYS A 1 82 ? -7.234 -1.596 37.286 1.00 95.88 82 CYS A N 1
ATOM 629 C CA . CYS A 1 82 ? -6.526 -2.281 36.214 1.00 95.88 82 CYS A CA 1
ATOM 630 C C . CYS A 1 82 ? -6.930 -3.755 36.101 1.00 95.88 82 CYS A C 1
ATOM 632 O O . CYS A 1 82 ? -7.203 -4.237 35.001 1.00 95.88 82 CYS A O 1
ATOM 634 N N . ARG A 1 83 ? -7.017 -4.461 37.235 1.00 95.75 83 ARG A N 1
ATOM 635 C CA . ARG A 1 83 ? -7.495 -5.851 37.287 1.00 95.75 83 ARG A CA 1
ATOM 636 C C . ARG A 1 83 ? -8.933 -5.964 36.808 1.00 95.75 83 ARG A C 1
ATOM 638 O O . ARG A 1 83 ? -9.235 -6.850 36.017 1.00 95.75 83 ARG A O 1
ATOM 645 N N . GLU A 1 84 ? -9.801 -5.064 37.257 1.00 95.50 84 GLU A N 1
ATOM 646 C CA . GLU A 1 84 ? -11.205 -5.044 36.858 1.00 95.50 84 GLU A CA 1
ATOM 647 C C . GLU A 1 84 ? -11.356 -4.778 35.357 1.00 95.50 84 GLU A C 1
ATOM 649 O O . GLU A 1 84 ? -12.038 -5.541 34.675 1.00 95.50 84 GLU A O 1
ATOM 654 N N . GLY A 1 85 ? -10.646 -3.783 34.818 1.00 94.56 85 GLY A N 1
ATOM 655 C CA . GLY A 1 85 ? -10.642 -3.489 33.385 1.00 94.56 85 GLY A CA 1
ATOM 656 C C . GLY A 1 85 ? -10.138 -4.663 32.544 1.00 94.56 85 GLY A C 1
ATOM 657 O O . GLY A 1 85 ? -10.769 -5.026 31.554 1.00 94.56 85 GLY A O 1
ATOM 658 N N . LEU A 1 86 ? -9.054 -5.324 32.970 1.00 94.75 86 LEU A N 1
ATOM 659 C CA . LEU A 1 86 ? -8.556 -6.539 32.315 1.00 94.75 86 LEU A CA 1
ATOM 660 C C . LEU A 1 86 ? -9.547 -7.705 32.416 1.00 94.75 86 LEU A C 1
ATOM 662 O O . LEU A 1 86 ? -9.680 -8.467 31.463 1.00 94.75 86 LEU A O 1
ATOM 666 N N . ALA A 1 87 ? -10.237 -7.872 33.543 1.00 93.81 87 ALA A N 1
ATOM 667 C CA . ALA A 1 87 ? -11.218 -8.938 33.713 1.00 93.81 87 ALA A CA 1
ATOM 668 C C . ALA A 1 87 ? -12.454 -8.715 32.827 1.00 93.81 87 ALA A C 1
ATOM 670 O O . ALA A 1 87 ? -12.928 -9.656 32.186 1.00 93.81 87 ALA A O 1
ATOM 671 N N . GLN A 1 88 ? -12.935 -7.472 32.749 1.00 94.56 88 GLN A N 1
ATOM 672 C CA . GLN A 1 88 ? -14.059 -7.071 31.901 1.00 94.56 88 GLN A CA 1
ATOM 673 C C . GLN A 1 88 ? -13.715 -7.184 30.409 1.00 94.56 88 GLN A C 1
ATOM 675 O O . GLN A 1 88 ? -14.560 -7.604 29.620 1.00 94.56 88 GLN A O 1
ATOM 680 N N . SER A 1 89 ? -12.462 -6.916 30.020 1.00 92.88 89 SER A N 1
ATOM 681 C CA . SER A 1 89 ? -12.027 -6.986 28.620 1.00 92.88 89 SER A CA 1
ATOM 682 C C . SER A 1 89 ? -11.726 -8.402 28.117 1.00 92.88 89 SER A C 1
ATOM 684 O O . SER A 1 89 ? -11.434 -8.569 26.941 1.00 92.88 89 SER A O 1
ATOM 686 N N . ARG A 1 90 ? -11.786 -9.456 28.947 1.00 92.31 90 ARG A N 1
ATOM 687 C CA . ARG A 1 90 ? -11.371 -10.826 28.554 1.00 92.31 90 ARG A CA 1
ATOM 688 C C . ARG A 1 90 ? -12.059 -11.346 27.293 1.00 92.31 90 ARG A C 1
ATOM 690 O O . ARG A 1 90 ? -11.395 -11.950 26.453 1.00 92.31 90 ARG A O 1
ATOM 697 N N . LEU A 1 91 ? -13.373 -11.146 27.184 1.00 89.25 91 LEU A N 1
ATOM 698 C CA . LEU A 1 91 ? -14.153 -11.631 26.044 1.00 89.25 91 LEU A CA 1
ATOM 699 C C . LEU A 1 91 ? -13.761 -10.881 24.766 1.00 89.25 91 LEU A C 1
ATOM 701 O O . LEU A 1 91 ? -13.434 -11.517 23.767 1.00 89.25 91 LEU A O 1
ATOM 705 N N . GLN A 1 92 ? -13.689 -9.552 24.849 1.00 89.06 92 GLN A N 1
ATOM 706 C CA . GLN A 1 92 ? -13.221 -8.689 23.767 1.00 89.06 92 GLN A CA 1
ATOM 707 C C . GLN A 1 92 ? -11.782 -9.037 23.351 1.00 89.06 92 GLN A C 1
ATOM 709 O O . GLN A 1 92 ? -11.487 -9.178 22.171 1.00 89.06 92 GLN A O 1
ATOM 714 N N . ASP A 1 93 ? -10.891 -9.271 24.311 1.00 92.50 93 ASP A N 1
ATOM 715 C CA . ASP A 1 93 ? -9.480 -9.572 24.061 1.00 92.50 93 ASP A CA 1
ATOM 716 C C . ASP A 1 93 ? -9.266 -10.937 23.398 1.00 92.50 93 ASP A C 1
ATOM 718 O O . ASP A 1 93 ? -8.355 -11.112 22.582 1.00 92.50 93 ASP A O 1
ATOM 722 N N . ALA A 1 94 ? -10.093 -11.924 23.760 1.00 87.31 94 ALA A N 1
ATOM 723 C CA . ALA A 1 94 ? -10.095 -13.240 23.127 1.00 87.31 94 ALA A CA 1
ATOM 724 C C . ALA A 1 94 ? -10.487 -13.131 21.650 1.00 87.31 94 ALA A C 1
ATOM 726 O O . ALA A 1 94 ? -9.842 -13.728 20.787 1.00 87.31 94 ALA A O 1
ATOM 727 N N . GLN A 1 95 ? -11.524 -12.338 21.395 1.00 84.94 95 GLN A N 1
ATOM 728 C CA . GLN A 1 95 ? -12.122 -12.102 20.093 1.00 84.94 95 GLN A CA 1
ATOM 729 C C . GLN A 1 95 ? -11.195 -11.266 19.185 1.00 84.94 95 GLN A C 1
ATOM 731 O O . GLN A 1 95 ? -10.865 -11.687 18.080 1.00 84.94 95 GLN A O 1
ATOM 736 N N . GLU A 1 96 ? -10.681 -10.128 19.667 1.00 83.06 96 GLU A N 1
ATOM 737 C CA . GLU A 1 96 ? -9.793 -9.235 18.901 1.00 83.06 96 GLU A CA 1
ATOM 738 C C . GLU A 1 96 ? -8.355 -9.764 18.792 1.00 83.06 96 GLU A C 1
ATOM 740 O O . GLU A 1 96 ? -7.522 -9.232 18.055 1.00 83.06 96 GLU A O 1
ATOM 745 N N . GLY A 1 97 ? -8.020 -10.793 19.569 1.00 88.06 97 GLY A N 1
ATOM 746 C CA . GLY A 1 97 ? -6.693 -11.389 19.588 1.00 88.06 97 GLY A CA 1
ATOM 747 C C . GLY A 1 97 ? -5.587 -10.464 20.104 1.00 88.06 97 GLY A C 1
ATOM 748 O O . GLY A 1 97 ? -4.410 -10.777 19.896 1.00 88.06 97 GLY A O 1
ATOM 749 N N . ARG A 1 98 ? -5.948 -9.378 20.796 1.00 91.06 98 ARG A N 1
ATOM 750 C CA . ARG A 1 98 ? -5.065 -8.386 21.430 1.00 91.06 98 ARG A CA 1
ATOM 751 C C . ARG A 1 98 ? -5.664 -7.935 22.763 1.00 91.06 98 ARG A C 1
ATOM 753 O O . ARG A 1 98 ? -6.856 -8.069 22.969 1.00 91.06 98 ARG A O 1
ATOM 760 N N . THR A 1 99 ? -4.848 -7.398 23.667 1.00 90.12 99 THR A N 1
ATOM 761 C CA . THR A 1 99 ? -5.355 -6.812 24.920 1.00 90.12 99 THR A CA 1
ATOM 762 C C . THR A 1 99 ? -5.894 -5.403 24.643 1.00 90.12 99 THR A C 1
ATOM 764 O O . THR A 1 99 ? -5.150 -4.587 24.098 1.00 90.12 99 THR A O 1
ATOM 767 N N . THR A 1 100 ? -7.122 -5.076 25.040 1.00 90.00 100 THR A N 1
ATOM 768 C CA . THR A 1 100 ? -7.787 -3.783 24.784 1.00 90.00 100 THR A CA 1
ATOM 769 C C . THR A 1 100 ? -7.787 -2.840 25.981 1.00 90.00 100 THR A C 1
ATOM 771 O O . THR A 1 100 ? -8.041 -1.653 25.800 1.00 90.00 100 THR A O 1
ATOM 774 N N . PHE A 1 101 ? -7.418 -3.320 27.173 1.00 92.50 101 PHE A N 1
ATOM 775 C CA . PHE A 1 101 ? -7.283 -2.510 28.385 1.00 92.50 101 PHE A CA 1
ATOM 776 C C . PHE A 1 101 ? -5.848 -2.522 28.932 1.00 92.50 101 PHE A C 1
ATOM 778 O O . PHE A 1 101 ? -5.226 -3.579 29.063 1.00 92.50 101 PHE A O 1
ATOM 785 N N . GLY A 1 102 ? -5.319 -1.354 29.302 1.00 89.75 102 GLY A N 1
ATOM 786 C CA . GLY A 1 102 ? -4.056 -1.236 30.033 1.00 89.75 102 GLY A CA 1
ATOM 787 C C . GLY A 1 102 ? -3.189 -0.058 29.600 1.00 89.75 102 GLY A C 1
ATOM 788 O O . GLY A 1 102 ? -3.580 0.783 28.795 1.00 89.75 102 GLY A O 1
ATOM 789 N N . VAL A 1 103 ? -1.969 -0.015 30.138 1.00 90.50 103 VAL A N 1
ATOM 790 C CA . VAL A 1 103 ? -0.994 1.069 29.919 1.00 90.50 103 VAL A CA 1
ATOM 791 C C . VAL A 1 103 ? -0.633 1.291 28.440 1.00 90.50 103 VAL A C 1
ATOM 793 O O . VAL A 1 103 ? -0.297 2.398 28.034 1.00 90.50 103 VAL A O 1
ATOM 796 N N . HIS A 1 104 ? -0.729 0.265 27.593 1.00 89.00 104 HIS A N 1
ATOM 797 C CA . HIS A 1 104 ? -0.456 0.350 26.151 1.00 89.00 104 HIS A CA 1
ATOM 798 C C . HIS A 1 104 ? -1.567 1.036 25.340 1.00 89.00 104 HIS A C 1
ATOM 800 O O . HIS A 1 104 ? -1.406 1.202 24.137 1.00 89.00 104 HIS A O 1
ATOM 806 N N . ARG A 1 105 ? -2.685 1.403 25.976 1.00 89.62 105 ARG A N 1
ATOM 807 C CA . ARG A 1 105 ? -3.822 2.113 25.361 1.00 89.62 105 ARG A CA 1
ATOM 808 C C . ARG A 1 105 ? -3.890 3.587 25.758 1.00 89.62 105 ARG A C 1
ATOM 810 O O . ARG A 1 105 ? -4.885 4.240 25.489 1.00 89.62 105 ARG A O 1
ATOM 817 N N . GLN A 1 106 ? -2.873 4.071 26.464 1.00 89.62 106 GLN A N 1
ATOM 818 C CA . GLN A 1 106 ? -2.760 5.478 26.823 1.00 89.62 106 GLN A CA 1
ATOM 819 C C . GLN A 1 106 ? -2.243 6.270 25.630 1.00 89.62 106 GLN A C 1
ATOM 821 O O . GLN A 1 106 ? -1.245 5.864 25.030 1.00 89.62 106 GLN A O 1
ATOM 826 N N . ASP A 1 107 ? -2.870 7.410 25.363 1.00 87.81 107 ASP A N 1
ATOM 827 C CA . ASP A 1 107 ? -2.512 8.288 24.253 1.00 87.81 107 ASP A CA 1
ATOM 828 C C . ASP A 1 107 ? -1.855 9.573 24.758 1.00 87.81 107 ASP A C 1
ATOM 830 O O . ASP A 1 107 ? -2.218 10.115 25.806 1.00 87.81 107 ASP A O 1
ATOM 834 N N . LEU A 1 108 ? -0.868 10.054 24.001 1.00 90.25 108 LEU A N 1
ATOM 835 C CA . LEU A 1 108 ? -0.219 11.342 24.221 1.00 90.25 108 LEU A CA 1
ATOM 836 C C . LEU A 1 108 ? -0.961 12.414 23.428 1.00 90.25 108 LEU A C 1
ATOM 838 O O . LEU A 1 108 ? -1.059 12.333 22.203 1.00 90.25 108 LEU A O 1
ATOM 842 N N . LYS A 1 109 ? -1.410 13.455 24.119 1.00 89.81 109 LYS A N 1
ATOM 843 C CA . LYS A 1 109 ? -1.943 14.667 23.506 1.00 89.81 109 LYS A CA 1
ATOM 844 C C . LYS A 1 109 ? -0.940 15.796 23.591 1.00 89.81 109 LYS A C 1
ATOM 846 O O . LYS A 1 109 ? -0.211 15.916 24.570 1.00 89.81 109 LYS A O 1
ATOM 851 N N . ALA A 1 110 ? -0.933 16.636 22.566 1.00 89.62 110 ALA A N 1
ATOM 852 C CA . ALA A 1 110 ? -0.112 17.833 22.505 1.00 89.62 110 ALA A CA 1
ATOM 853 C C . ALA A 1 110 ? -0.976 19.017 22.078 1.00 89.62 110 ALA A C 1
ATOM 855 O O . ALA A 1 110 ? -1.851 18.883 21.218 1.00 89.62 110 ALA A O 1
ATOM 856 N N . PHE A 1 111 ? -0.717 20.172 22.675 1.00 88.38 111 PHE A N 1
ATOM 857 C CA . PHE A 1 111 ? -1.534 21.363 22.516 1.00 88.38 111 PHE A CA 1
ATOM 858 C C . PHE A 1 111 ? -0.663 22.593 22.299 1.00 88.38 111 PHE A C 1
ATOM 860 O O . PHE A 1 111 ? 0.364 22.766 22.953 1.00 88.38 111 PHE A O 1
ATOM 867 N N . PHE A 1 112 ? -1.096 23.449 21.382 1.00 85.50 112 PHE A N 1
ATOM 868 C CA . PHE A 1 112 ? -0.372 24.608 20.892 1.00 85.50 112 PHE A CA 1
ATOM 869 C C . PHE A 1 112 ? -0.971 25.926 21.387 1.00 85.50 112 PHE A C 1
ATOM 871 O O . PHE A 1 112 ? -2.165 26.199 21.213 1.00 85.50 112 PHE A O 1
ATOM 878 N N . GLY A 1 113 ? -0.097 26.786 21.902 1.00 75.69 113 GLY A N 1
ATOM 879 C CA . GLY A 1 113 ? -0.379 28.141 22.355 1.00 75.69 113 GLY A CA 1
ATOM 880 C C . GLY A 1 113 ? -1.256 28.218 23.607 1.00 75.69 113 GLY A C 1
ATOM 881 O O . GLY A 1 113 ? -1.826 27.238 24.081 1.00 75.69 113 GLY A O 1
ATOM 882 N N . GLU A 1 114 ? -1.452 29.441 24.103 1.00 63.09 114 GLU A N 1
ATOM 883 C CA . GLU A 1 114 ? -2.290 29.720 25.284 1.00 63.09 114 GLU A CA 1
ATOM 884 C C . GLU A 1 114 ? -3.756 29.291 25.105 1.00 63.09 114 GLU A C 1
ATOM 886 O O . GLU A 1 114 ? -4.447 28.981 26.073 1.00 63.09 114 GLU A O 1
ATOM 891 N N . LYS A 1 115 ? -4.235 29.234 23.854 1.00 61.12 115 LYS A N 1
ATOM 892 C CA . LYS A 1 115 ? -5.598 28.797 23.511 1.00 61.12 115 LYS A CA 1
ATOM 893 C C . LYS A 1 115 ? -5.773 27.274 23.478 1.00 61.12 115 LYS A C 1
ATOM 895 O O . LYS A 1 115 ? -6.878 26.829 23.188 1.00 61.12 115 LYS A O 1
ATOM 900 N N . SER A 1 116 ? -4.731 26.495 23.788 1.00 80.00 116 SER A N 1
ATOM 901 C CA . SER A 1 116 ? -4.787 25.029 23.896 1.00 80.00 116 SER A CA 1
ATOM 902 C C . SER A 1 116 ? -5.349 24.351 22.639 1.00 80.00 116 SER A C 1
ATOM 904 O O . SER A 1 116 ? -6.229 23.497 22.722 1.00 80.00 116 SER A O 1
ATOM 906 N N . ILE A 1 117 ? -4.873 24.758 21.457 1.00 84.19 117 ILE A N 1
ATOM 907 C CA . ILE A 1 117 ? -5.304 24.150 20.190 1.00 84.19 117 ILE A CA 1
ATOM 908 C C . ILE A 1 117 ? -4.663 22.768 20.089 1.00 84.19 117 ILE A C 1
ATOM 910 O O . ILE A 1 117 ? -3.446 22.650 20.170 1.00 84.19 117 ILE A O 1
ATOM 914 N N . GLU A 1 118 ? -5.456 21.717 19.912 1.00 88.75 118 GLU A N 1
ATOM 915 C CA . GLU A 1 118 ? -4.930 20.353 19.799 1.00 88.75 118 GLU A CA 1
ATOM 916 C C . GLU A 1 118 ? -4.030 20.226 18.553 1.00 88.75 118 GLU A C 1
ATOM 918 O O . GLU A 1 118 ? -4.333 20.791 17.497 1.00 88.75 118 GLU A O 1
ATOM 923 N N . ALA A 1 119 ? -2.921 19.485 18.646 1.00 87.06 119 ALA A N 1
ATOM 924 C CA . ALA A 1 119 ? -1.924 19.377 17.572 1.00 87.06 119 ALA A CA 1
ATOM 925 C C . ALA A 1 119 ? -2.538 18.970 16.218 1.00 87.06 119 ALA A C 1
ATOM 927 O O . ALA A 1 119 ? -2.127 19.469 15.169 1.00 87.06 119 ALA A O 1
ATOM 928 N N . ALA A 1 120 ? -3.575 18.128 16.239 1.00 84.69 120 ALA A N 1
ATOM 929 C CA . ALA A 1 120 ? -4.313 17.686 15.054 1.00 84.69 120 ALA A CA 1
ATOM 930 C C . ALA A 1 120 ? -5.004 18.829 14.279 1.00 84.69 120 ALA A C 1
ATOM 932 O O . ALA A 1 120 ? -5.320 18.668 13.104 1.00 84.69 120 ALA A O 1
ATOM 933 N N . GLN A 1 121 ? -5.234 19.977 14.920 1.00 86.19 121 GLN A N 1
ATOM 934 C CA . GLN A 1 121 ? -5.879 21.160 14.340 1.00 86.19 121 GLN A CA 1
ATOM 935 C C . GLN A 1 121 ? -4.875 22.263 13.963 1.00 86.19 121 GLN A C 1
ATOM 937 O O . GLN A 1 121 ? -5.264 23.302 13.430 1.00 86.19 121 GLN A O 1
ATOM 942 N N . CYS A 1 122 ? -3.590 22.060 14.256 1.00 84.81 122 CYS A N 1
ATOM 943 C CA . CYS A 1 122 ? -2.528 23.014 13.961 1.00 84.81 122 CYS A CA 1
ATOM 944 C C . CYS A 1 122 ? -2.083 22.931 12.490 1.00 84.81 122 CYS A C 1
ATOM 946 O O . CYS A 1 122 ? -2.194 21.887 11.850 1.00 84.81 122 CYS A O 1
ATOM 948 N N . SER A 1 123 ? -1.539 24.023 11.945 1.00 83.25 123 SER A N 1
ATOM 949 C CA . SER A 1 123 ? -0.917 24.014 10.614 1.00 83.25 123 SER A CA 1
ATOM 950 C C . SER A 1 123 ? 0.350 23.152 10.596 1.00 83.25 123 SER A C 1
ATOM 952 O O . SER A 1 123 ? 0.986 22.947 11.630 1.00 83.25 123 SER A O 1
ATOM 954 N N . THR A 1 124 ? 0.788 22.699 9.418 1.00 78.44 124 THR A N 1
ATOM 955 C CA . THR A 1 124 ? 2.009 21.881 9.278 1.00 78.44 124 THR A CA 1
ATOM 956 C C . THR A 1 124 ? 3.245 22.553 9.888 1.00 78.44 124 THR A C 1
ATOM 958 O O . THR A 1 124 ? 4.049 21.895 10.542 1.00 78.44 124 THR A O 1
ATOM 961 N N . GLY A 1 125 ? 3.385 23.875 9.737 1.00 77.50 125 GLY A N 1
ATOM 962 C CA . GLY A 1 125 ? 4.477 24.628 10.363 1.00 77.50 125 GLY A CA 1
ATOM 963 C C . GLY A 1 125 ? 4.386 24.644 11.892 1.00 77.50 125 GLY A C 1
ATOM 964 O O . GLY A 1 125 ? 5.397 24.482 12.569 1.00 77.50 125 GLY A O 1
ATOM 965 N N . GLN A 1 126 ? 3.178 24.776 12.447 1.00 80.62 126 GLN A N 1
ATOM 966 C CA . GLN A 1 126 ? 2.949 24.723 13.895 1.00 80.62 126 GLN A CA 1
ATOM 967 C C . GLN A 1 126 ? 3.237 23.327 14.458 1.00 80.62 126 GLN A C 1
ATOM 969 O O . GLN A 1 126 ? 3.917 23.216 15.472 1.00 80.62 126 GLN A O 1
ATOM 974 N N . GLN A 1 127 ? 2.800 22.269 13.773 1.00 84.31 127 GLN A N 1
ATOM 975 C CA . GLN A 1 127 ? 3.090 20.885 14.159 1.00 84.31 127 GLN A CA 1
ATOM 976 C C . GLN A 1 127 ? 4.597 20.591 14.147 1.00 84.31 127 GLN A C 1
ATOM 978 O O . GLN A 1 127 ? 5.110 20.008 15.099 1.00 84.31 127 GLN A O 1
ATOM 983 N N . LYS A 1 128 ? 5.328 21.045 13.115 1.00 79.94 128 LYS A N 1
ATOM 984 C CA . LYS A 1 128 ? 6.797 20.923 13.065 1.00 79.94 128 LYS A CA 1
ATOM 985 C C . LYS A 1 128 ? 7.466 21.629 14.244 1.00 79.94 128 LYS A C 1
ATOM 987 O O . LYS A 1 128 ? 8.338 21.049 14.881 1.00 79.94 128 LYS A O 1
ATOM 992 N N . ILE A 1 129 ? 7.024 22.844 14.569 1.00 79.00 129 ILE A N 1
ATOM 993 C CA . ILE A 1 129 ? 7.532 23.589 15.728 1.00 79.00 129 ILE A CA 1
ATOM 994 C C . ILE A 1 129 ? 7.281 22.815 17.028 1.00 79.00 129 ILE A C 1
ATOM 996 O O . ILE A 1 129 ? 8.208 22.643 17.808 1.00 79.00 129 ILE A O 1
ATOM 1000 N N . MET A 1 130 ? 6.073 22.285 17.240 1.00 82.56 130 MET A N 1
ATOM 1001 C CA . MET A 1 130 ? 5.750 21.478 18.428 1.00 82.56 130 MET A CA 1
ATOM 1002 C C . MET A 1 130 ? 6.630 20.231 18.559 1.00 82.56 130 MET A C 1
ATOM 1004 O O . MET A 1 130 ? 7.048 19.871 19.657 1.00 82.56 130 MET A O 1
ATOM 1008 N N . LEU A 1 131 ? 6.926 19.560 17.445 1.00 85.56 131 LEU A N 1
ATOM 1009 C CA . LEU A 1 131 ? 7.808 18.394 17.444 1.00 85.56 131 LEU A CA 1
ATOM 1010 C C . LEU A 1 131 ? 9.248 18.768 17.803 1.00 85.56 131 LEU A C 1
ATOM 1012 O O . LEU A 1 131 ? 9.880 18.053 18.585 1.00 85.56 131 LEU A O 1
ATOM 1016 N N . LEU A 1 132 ? 9.754 19.885 17.274 1.00 82.62 132 LEU A N 1
ATOM 1017 C CA . LEU A 1 132 ? 11.075 20.407 17.634 1.00 82.62 132 LEU A CA 1
ATOM 1018 C C . LEU A 1 132 ? 11.135 20.756 19.123 1.00 82.62 132 LEU A C 1
ATOM 1020 O O . LEU A 1 132 ? 12.031 20.279 19.815 1.00 82.62 132 LEU A O 1
ATOM 1024 N N . GLU A 1 133 ? 10.135 21.479 19.628 1.00 81.75 133 GLU A N 1
ATOM 1025 C CA . GLU A 1 133 ? 9.984 21.816 21.048 1.00 81.75 133 GLU A CA 1
ATOM 1026 C C . GLU A 1 133 ? 10.029 20.571 21.939 1.00 81.75 133 GLU A C 1
ATOM 1028 O O . GLU A 1 133 ? 10.822 20.482 22.878 1.00 81.75 133 GLU A O 1
ATOM 1033 N N . MET A 1 134 ? 9.205 19.568 21.617 1.00 83.75 134 MET A N 1
ATOM 1034 C CA . MET A 1 134 ? 9.138 18.313 22.366 1.00 83.75 134 MET A CA 1
ATOM 1035 C C . MET A 1 134 ? 10.482 17.583 22.372 1.00 83.75 134 MET A C 1
ATOM 1037 O O . MET A 1 134 ? 10.906 17.058 23.403 1.00 83.75 134 MET A O 1
ATOM 1041 N N . THR A 1 135 ? 11.166 17.576 21.229 1.00 85.25 135 THR A N 1
ATOM 1042 C CA . THR A 1 135 ? 12.461 16.915 21.059 1.00 85.25 135 THR A CA 1
ATOM 1043 C C . THR A 1 135 ? 13.551 17.606 21.877 1.00 85.25 135 THR A C 1
ATOM 1045 O O . THR A 1 135 ? 14.303 16.934 22.587 1.00 85.25 135 THR A O 1
ATOM 1048 N N . LEU A 1 136 ? 13.614 18.939 21.837 1.00 80.88 136 LEU A N 1
ATOM 1049 C CA . LEU A 1 136 ? 14.582 19.731 22.599 1.00 80.88 136 LEU A CA 1
ATOM 1050 C C . LEU A 1 136 ? 14.329 19.637 24.106 1.00 80.88 136 LEU A C 1
ATOM 1052 O O . LEU A 1 136 ? 15.264 19.398 24.872 1.00 80.88 136 LEU A O 1
ATOM 1056 N N . ALA A 1 137 ? 13.072 19.734 24.542 1.00 80.44 137 ALA A N 1
ATOM 1057 C CA . ALA A 1 137 ? 12.708 19.562 25.945 1.00 80.44 137 ALA A CA 1
ATOM 1058 C C . ALA A 1 137 ? 13.092 18.171 26.465 1.00 80.44 137 ALA A C 1
ATOM 1060 O O . ALA A 1 137 ? 13.643 18.043 27.559 1.00 80.44 137 ALA A O 1
ATOM 1061 N N . PHE A 1 138 ? 12.872 17.124 25.665 1.00 81.19 138 PHE A N 1
ATOM 1062 C CA . PHE A 1 138 ? 13.302 15.771 26.007 1.00 81.19 138 PHE A CA 1
ATOM 1063 C C . PHE A 1 138 ? 14.834 15.636 26.050 1.00 81.19 138 PHE A C 1
ATOM 1065 O O . PHE A 1 138 ? 15.376 14.968 26.935 1.00 81.19 138 PHE A O 1
ATOM 1072 N N . ALA A 1 139 ? 15.554 16.291 25.137 1.00 79.44 139 ALA A N 1
ATOM 1073 C CA . ALA A 1 139 ? 17.013 16.322 25.155 1.00 79.44 139 ALA A CA 1
ATOM 1074 C C . ALA A 1 139 ? 17.541 17.000 26.435 1.00 79.44 139 ALA A C 1
ATOM 1076 O O . ALA A 1 139 ? 18.371 16.417 27.135 1.00 79.44 139 ALA A O 1
ATOM 1077 N N . ARG A 1 140 ? 17.004 18.168 26.812 1.00 76.38 140 ARG A N 1
ATOM 1078 C CA . ARG A 1 140 ? 17.342 18.869 28.067 1.00 76.38 140 ARG A CA 1
ATOM 1079 C C . ARG A 1 140 ? 17.032 18.021 29.299 1.00 76.38 140 ARG A C 1
ATOM 1081 O O . ARG A 1 140 ? 17.897 17.807 30.142 1.00 76.38 140 ARG A O 1
ATOM 1088 N N . ALA A 1 141 ? 15.829 17.456 29.363 1.00 75.81 141 ALA A N 1
ATOM 1089 C CA . ALA A 1 141 ? 15.412 16.535 30.416 1.00 75.81 141 ALA A CA 1
ATOM 1090 C C . ALA A 1 141 ? 16.426 15.407 30.645 1.00 75.81 141 ALA A C 1
ATOM 1092 O O . ALA A 1 141 ? 16.779 15.052 31.776 1.00 75.81 141 ALA A O 1
ATOM 1093 N N . ARG A 1 142 ? 16.911 14.839 29.539 1.00 75.38 142 ARG A N 1
ATOM 1094 C CA . ARG A 1 142 ? 17.921 13.789 29.547 1.00 75.38 142 ARG A CA 1
ATOM 1095 C C . ARG A 1 142 ? 19.288 14.319 29.974 1.00 75.38 142 ARG A C 1
ATOM 1097 O O . ARG A 1 142 ? 19.994 13.603 30.682 1.00 75.38 142 ARG A O 1
ATOM 1104 N N . ALA A 1 143 ? 19.650 15.545 29.598 1.00 71.81 143 ALA A N 1
ATOM 1105 C CA . ALA A 1 143 ? 20.916 16.186 29.968 1.00 71.81 143 ALA A CA 1
ATOM 1106 C C . ALA A 1 143 ? 21.016 16.321 31.484 1.00 71.81 143 ALA A C 1
ATOM 1108 O O . ALA A 1 143 ? 21.970 15.831 32.093 1.00 71.81 143 ALA A O 1
ATOM 1109 N N . SER A 1 144 ? 19.971 16.889 32.089 1.00 70.44 144 SER A N 1
ATOM 1110 C CA . SER A 1 144 ? 19.867 17.091 33.531 1.00 70.44 144 SER A CA 1
ATOM 1111 C C . SER A 1 144 ? 19.944 15.766 34.296 1.00 70.44 144 SER A C 1
ATOM 1113 O O . SER A 1 144 ? 20.645 15.671 35.301 1.00 70.44 144 SER A O 1
ATOM 1115 N N . LYS A 1 145 ? 19.297 14.698 33.797 1.00 67.06 145 LYS A N 1
ATOM 1116 C CA . LYS A 1 145 ? 19.404 13.359 34.407 1.00 67.06 145 LYS A CA 1
ATOM 1117 C C . LYS A 1 145 ? 20.789 12.727 34.220 1.00 67.06 145 LYS A C 1
ATOM 1119 O O . LYS A 1 145 ? 21.302 12.115 35.149 1.00 67.06 145 LYS A O 1
ATOM 1124 N N . THR A 1 146 ? 21.421 12.882 33.059 1.00 63.38 146 THR A N 1
ATOM 1125 C CA . THR A 1 146 ? 22.741 12.286 32.768 1.00 63.38 146 THR A CA 1
ATOM 1126 C C . THR A 1 146 ? 23.837 12.882 33.660 1.00 63.38 146 THR A C 1
ATOM 1128 O O . THR A 1 146 ? 24.670 12.142 34.181 1.00 63.38 146 THR A O 1
ATOM 1131 N N . GLN A 1 147 ? 23.785 14.195 33.922 1.00 59.91 147 GLN A N 1
ATOM 1132 C CA . GLN A 1 147 ? 24.662 14.854 34.899 1.00 59.91 147 GLN A CA 1
ATOM 1133 C C . GLN A 1 147 ? 24.446 14.336 36.330 1.00 59.91 147 GLN A C 1
ATOM 1135 O O . GLN A 1 147 ? 25.416 14.159 37.063 1.00 59.91 147 GLN A O 1
ATOM 1140 N N . ALA A 1 148 ? 23.202 14.037 36.717 1.00 57.31 148 ALA A N 1
ATOM 1141 C CA . ALA A 1 148 ? 22.873 13.549 38.057 1.00 57.31 148 ALA A CA 1
ATOM 1142 C C . ALA A 1 148 ? 23.343 12.104 38.333 1.00 57.31 148 ALA A C 1
ATOM 1144 O O . ALA A 1 148 ? 23.624 11.767 39.481 1.00 57.31 148 ALA A O 1
ATOM 1145 N N . TYR A 1 149 ? 23.450 11.253 37.304 1.00 52.75 149 TYR A N 1
ATOM 1146 C CA . TYR A 1 149 ? 23.803 9.829 37.451 1.00 52.75 149 TYR A CA 1
ATOM 1147 C C . TYR A 1 149 ? 25.262 9.483 37.095 1.00 52.75 149 TYR A C 1
ATOM 1149 O O . TYR A 1 149 ? 25.634 8.312 37.141 1.00 52.75 149 TYR A O 1
ATOM 1157 N N . GLY A 1 150 ? 26.105 10.459 36.732 1.00 51.78 150 GLY A N 1
ATOM 1158 C CA . GLY A 1 150 ? 27.532 10.243 36.429 1.00 51.78 150 GLY A CA 1
ATOM 1159 C C . GLY A 1 150 ? 27.820 9.377 35.189 1.00 51.78 150 GLY A C 1
ATOM 1160 O O . GLY A 1 150 ? 28.980 9.093 34.877 1.00 51.78 150 GLY A O 1
ATOM 1161 N N . SER A 1 151 ? 26.790 8.957 34.451 1.00 53.88 151 SER A N 1
ATOM 1162 C CA . SER A 1 151 ? 26.925 8.130 33.253 1.00 53.88 151 SER A CA 1
ATOM 1163 C C . SER A 1 151 ? 27.425 8.970 32.077 1.00 53.88 151 SER A C 1
ATOM 1165 O O . SER A 1 151 ? 26.740 9.883 31.631 1.00 53.88 151 SER A O 1
ATOM 1167 N N . HIS A 1 152 ? 28.592 8.637 31.528 1.00 53.28 152 HIS A N 1
ATOM 1168 C CA . HIS A 1 152 ? 29.228 9.351 30.407 1.00 53.28 152 HIS A CA 1
ATOM 1169 C C . HIS A 1 152 ? 28.601 9.065 29.028 1.00 53.28 152 HIS A C 1
ATOM 1171 O O . HIS A 1 152 ? 29.187 9.387 27.996 1.00 53.28 152 HIS A O 1
ATOM 1177 N N . GLN A 1 153 ? 27.428 8.435 28.968 1.00 55.59 153 GLN A N 1
ATOM 1178 C CA . GLN A 1 153 ? 26.814 8.062 27.697 1.00 55.59 153 GLN A CA 1
ATOM 1179 C C . GLN A 1 153 ? 25.971 9.228 27.163 1.00 55.59 153 GLN A C 1
ATOM 1181 O O . GLN A 1 153 ? 24.744 9.226 27.245 1.00 55.59 153 GLN A O 1
ATOM 1186 N N . ALA A 1 154 ? 26.652 10.257 26.653 1.00 58.91 154 ALA A N 1
ATOM 1187 C CA . ALA A 1 154 ? 26.018 11.329 25.897 1.00 58.91 154 ALA A CA 1
ATOM 1188 C C . ALA A 1 154 ? 25.323 10.714 24.674 1.00 58.91 154 ALA A C 1
ATOM 1190 O O . ALA A 1 154 ? 25.972 10.114 23.817 1.00 58.91 154 ALA A O 1
ATOM 1191 N N . VAL A 1 155 ? 23.995 10.813 24.618 1.00 67.38 155 VAL A N 1
ATOM 1192 C CA . VAL A 1 155 ? 23.230 10.340 23.462 1.00 67.38 155 VAL A CA 1
ATOM 1193 C C . VAL A 1 155 ? 23.137 11.492 22.473 1.00 67.38 155 VAL A C 1
ATOM 1195 O O . VAL A 1 155 ? 22.622 12.543 22.855 1.00 67.38 155 VAL A O 1
ATOM 1198 N N . PRO A 1 156 ? 23.650 11.334 21.243 1.00 82.25 156 PRO A N 1
ATOM 1199 C CA . PRO A 1 156 ? 23.601 12.400 20.260 1.00 82.25 156 PRO A CA 1
ATOM 1200 C C . PRO A 1 156 ? 22.152 12.730 19.897 1.00 82.25 156 PRO A C 1
ATOM 1202 O O . PRO A 1 156 ? 21.286 11.850 19.875 1.00 82.25 156 PRO A O 1
ATOM 1205 N N . LEU A 1 157 ? 21.899 13.998 19.591 1.00 85.31 157 LEU A N 1
ATOM 1206 C CA . LEU A 1 157 ? 20.629 14.458 19.048 1.00 85.31 157 LEU A CA 1
ATOM 1207 C C . LEU A 1 157 ? 20.706 14.434 17.517 1.00 85.31 157 LEU A C 1
ATOM 1209 O O . LEU A 1 157 ? 21.634 14.982 16.931 1.00 85.31 157 LEU A O 1
ATOM 1213 N N . LEU A 1 158 ? 19.740 13.795 16.859 1.00 88.12 158 LEU A N 1
ATOM 1214 C CA . LEU A 1 158 ? 19.629 13.776 15.400 1.00 88.12 158 LEU A CA 1
ATOM 1215 C C . LEU A 1 158 ? 18.375 14.554 14.998 1.00 88.12 158 LEU A C 1
ATOM 1217 O O . LEU A 1 158 ? 17.262 14.108 15.268 1.00 88.12 158 LEU A O 1
ATOM 1221 N N . LEU A 1 159 ? 18.556 15.703 14.355 1.00 87.62 159 LEU A N 1
ATOM 1222 C CA . LEU A 1 159 ? 17.491 16.490 13.745 1.00 87.62 159 LEU A CA 1
ATOM 1223 C C . LEU A 1 159 ? 17.639 16.353 12.224 1.00 87.62 159 LEU A C 1
ATOM 1225 O O . LEU A 1 159 ? 18.540 16.930 11.621 1.00 87.62 159 LEU A O 1
ATOM 1229 N N . LEU A 1 160 ? 16.798 15.534 11.599 1.00 87.31 160 LEU A N 1
ATOM 1230 C CA . LEU A 1 160 ? 16.883 15.228 10.168 1.00 87.31 160 LEU A CA 1
ATOM 1231 C C . LEU A 1 160 ? 15.688 15.829 9.409 1.00 87.31 160 LEU A C 1
ATOM 1233 O O . LEU A 1 160 ? 14.728 16.264 10.038 1.00 87.31 160 LEU A O 1
ATOM 1237 N N . ASP A 1 161 ? 15.750 15.807 8.075 1.00 82.44 161 ASP A N 1
ATOM 1238 C CA . ASP A 1 161 ? 14.665 16.186 7.154 1.00 82.44 161 ASP A CA 1
ATOM 1239 C C . ASP A 1 161 ? 14.296 17.686 7.172 1.00 82.44 161 ASP A C 1
ATOM 1241 O O . ASP A 1 161 ? 13.254 18.098 7.680 1.00 82.44 161 ASP A O 1
ATOM 1245 N N . GLU A 1 162 ? 15.179 18.525 6.612 1.00 80.31 162 GLU A N 1
ATOM 1246 C CA . GLU A 1 162 ? 14.951 19.971 6.439 1.00 80.31 162 GLU A CA 1
ATOM 1247 C C . GLU A 1 162 ? 14.476 20.689 7.717 1.00 80.31 162 GLU A C 1
ATOM 1249 O O . GLU A 1 162 ? 13.490 21.428 7.723 1.00 80.31 162 GLU A O 1
ATOM 1254 N N . VAL A 1 163 ? 15.205 20.485 8.816 1.00 81.31 163 VAL A N 1
ATOM 1255 C CA . VAL A 1 163 ? 14.840 20.909 10.185 1.00 81.31 163 VAL A CA 1
ATOM 1256 C C . VAL A 1 163 ? 14.462 22.388 10.285 1.00 81.31 163 VAL A C 1
ATOM 1258 O O . VAL A 1 163 ? 13.593 22.777 11.063 1.00 81.31 163 VAL A O 1
ATOM 1261 N N . VAL A 1 164 ? 15.141 23.222 9.502 1.00 82.44 164 VAL A N 1
ATOM 1262 C CA . VAL A 1 164 ? 14.991 24.680 9.523 1.00 82.44 164 VAL A CA 1
ATOM 1263 C C . VAL A 1 164 ? 14.039 25.202 8.450 1.00 82.44 164 VAL A C 1
ATOM 1265 O O . VAL A 1 164 ? 13.741 26.400 8.426 1.00 82.44 164 VAL A O 1
ATOM 1268 N N . ALA A 1 165 ? 13.536 24.330 7.571 1.00 76.50 165 ALA A N 1
ATOM 1269 C CA . ALA A 1 165 ? 12.567 24.725 6.565 1.00 76.50 165 ALA A CA 1
ATOM 1270 C C . ALA A 1 165 ? 11.281 25.207 7.242 1.00 76.50 165 ALA A C 1
ATOM 1272 O O . ALA A 1 165 ? 10.784 24.614 8.200 1.00 76.50 165 ALA A O 1
ATOM 1273 N N . HIS A 1 166 ? 10.727 26.300 6.721 1.00 73.12 166 HIS A N 1
ATOM 1274 C CA . HIS A 1 166 ? 9.537 26.977 7.252 1.00 73.12 166 HIS A CA 1
ATOM 1275 C C . HIS A 1 166 ? 9.714 27.672 8.617 1.00 73.12 166 HIS A C 1
ATOM 1277 O O . HIS A 1 166 ? 8.745 28.237 9.129 1.00 73.12 166 HIS A O 1
ATOM 1283 N N . LEU A 1 167 ? 10.923 27.699 9.189 1.00 78.69 167 LEU A N 1
ATOM 1284 C CA . LEU A 1 167 ? 11.244 28.578 10.314 1.00 78.69 167 LEU A CA 1
ATOM 1285 C C . LEU A 1 167 ? 11.672 29.953 9.793 1.00 78.69 167 LEU A C 1
ATOM 1287 O O . LEU A 1 167 ? 12.460 30.049 8.853 1.00 78.69 167 LEU A O 1
ATOM 1291 N N . ASP A 1 168 ? 11.182 31.027 10.411 1.00 80.44 168 ASP A N 1
ATOM 1292 C CA . ASP A 1 168 ? 11.697 32.378 10.166 1.00 80.44 168 ASP A CA 1
ATOM 1293 C C . ASP A 1 168 ? 13.092 32.572 10.792 1.00 80.44 168 ASP A C 1
ATOM 1295 O O . ASP A 1 168 ? 13.565 31.745 11.573 1.00 80.44 168 ASP A O 1
ATOM 1299 N N . ALA A 1 169 ? 13.772 33.666 10.438 1.00 81.56 169 ALA A N 1
ATOM 1300 C CA . ALA A 1 169 ? 15.159 33.909 10.844 1.00 81.56 169 ALA A CA 1
ATOM 1301 C C . ALA A 1 169 ? 15.354 33.914 12.368 1.00 81.56 169 ALA A C 1
ATOM 1303 O O . ALA A 1 169 ? 16.317 33.343 12.874 1.00 81.56 169 ALA A O 1
ATOM 1304 N N . SER A 1 170 ? 14.414 34.508 13.098 1.00 80.38 170 SER A N 1
ATOM 1305 C CA . SER A 1 170 ? 14.436 34.548 14.557 1.00 80.38 170 SER A CA 1
ATOM 1306 C C . SER A 1 170 ? 14.203 33.176 15.195 1.00 80.38 170 SER A C 1
ATOM 1308 O O . SER A 1 170 ? 14.885 32.834 16.158 1.00 80.38 170 SER A O 1
ATOM 1310 N N . ARG A 1 171 ? 13.311 32.347 14.629 1.00 78.50 171 ARG A N 1
ATOM 1311 C CA . ARG A 1 171 ? 13.071 30.975 15.109 1.00 78.50 171 ARG A CA 1
ATOM 1312 C C . ARG A 1 171 ? 14.275 30.081 14.860 1.00 78.50 171 ARG A C 1
ATOM 1314 O O . ARG A 1 171 ? 14.624 29.291 15.730 1.00 78.50 171 ARG A O 1
ATOM 1321 N N . ARG A 1 172 ? 14.924 30.224 13.699 1.00 84.88 172 ARG A N 1
ATOM 1322 C CA . ARG A 1 172 ? 16.173 29.509 13.398 1.00 84.88 172 ARG A CA 1
ATOM 1323 C C . ARG A 1 172 ? 17.272 29.884 14.384 1.00 84.88 172 ARG A C 1
ATOM 1325 O O . ARG A 1 172 ? 17.905 28.994 14.934 1.00 84.88 172 ARG A O 1
ATOM 1332 N N . GLN A 1 173 ? 17.446 31.178 14.654 1.00 82.81 173 GLN A N 1
ATOM 1333 C CA . GLN A 1 173 ? 18.442 31.649 15.614 1.00 82.81 173 GLN A CA 1
ATOM 1334 C C . GLN A 1 173 ? 18.219 31.056 17.011 1.00 82.81 173 GLN A C 1
ATOM 1336 O O . GLN A 1 173 ? 19.157 30.520 17.593 1.00 82.81 173 GLN A O 1
ATOM 1341 N N . ALA A 1 174 ? 16.980 31.081 17.509 1.00 78.56 174 ALA A N 1
ATOM 1342 C CA . ALA A 1 174 ? 16.643 30.494 18.804 1.00 78.56 174 ALA A CA 1
ATOM 1343 C C . ALA A 1 174 ? 16.929 28.983 18.843 1.00 78.56 174 ALA A C 1
ATOM 1345 O O . ALA A 1 174 ? 17.586 28.508 19.761 1.00 78.56 174 ALA A O 1
ATOM 1346 N N . LEU A 1 175 ? 16.511 28.232 17.815 1.00 84.19 175 LEU A N 1
ATOM 1347 C CA . LEU A 1 175 ? 16.813 26.800 17.700 1.00 84.19 175 LEU A CA 1
ATOM 1348 C C . LEU A 1 175 ? 18.322 26.525 17.773 1.00 84.19 175 LEU A C 1
ATOM 1350 O O . LEU A 1 175 ? 18.750 25.564 18.405 1.00 84.19 175 LEU A O 1
ATOM 1354 N N . PHE A 1 176 ? 19.135 27.343 17.113 1.00 87.12 176 PHE A N 1
ATOM 1355 C CA . PHE A 1 176 ? 20.581 27.157 17.087 1.00 87.12 176 PHE A CA 1
ATOM 1356 C C . PHE A 1 176 ? 21.252 27.488 18.419 1.00 87.12 176 PHE A C 1
ATOM 1358 O O . PHE A 1 176 ? 22.122 26.735 18.849 1.00 87.12 176 PHE A O 1
ATOM 1365 N N . GLU A 1 177 ? 20.829 28.558 19.093 1.00 83.56 177 GLU A N 1
ATOM 1366 C CA . GLU A 1 177 ? 21.275 28.873 20.457 1.00 83.56 177 GLU A CA 1
ATOM 1367 C C . GLU A 1 177 ? 20.965 27.717 21.415 1.00 83.56 177 GLU A C 1
ATOM 1369 O O . GLU A 1 177 ? 21.824 27.311 22.197 1.00 83.56 177 GLU A O 1
ATOM 1374 N N . GLU A 1 178 ? 19.780 27.121 21.276 1.00 80.56 178 GLU A N 1
ATOM 1375 C CA . GLU A 1 178 ? 19.370 25.955 22.055 1.00 80.56 178 GLU A CA 1
ATOM 1376 C C . GLU A 1 178 ? 20.224 24.722 21.786 1.00 80.56 178 GLU A C 1
ATOM 1378 O O . GLU A 1 178 ? 20.731 24.084 22.709 1.00 80.56 178 GLU A O 1
ATOM 1383 N N . VAL A 1 179 ? 20.422 24.391 20.512 1.00 85.88 179 VAL A N 1
ATOM 1384 C CA . VAL A 1 179 ? 21.244 23.250 20.109 1.00 85.88 179 VAL A CA 1
ATOM 1385 C C . VAL A 1 179 ? 22.682 23.396 20.615 1.00 85.88 179 VAL A C 1
ATOM 1387 O O . VAL A 1 179 ? 23.259 22.414 21.080 1.00 85.88 179 VAL A O 1
ATOM 1390 N N . LEU A 1 180 ? 23.249 24.605 20.569 1.00 85.00 180 LEU A N 1
ATOM 1391 C CA . LEU A 1 180 ? 24.603 24.886 21.058 1.00 85.00 180 LEU A CA 1
ATOM 1392 C C . LEU A 1 180 ? 24.726 24.803 22.587 1.00 85.00 180 LEU A C 1
ATOM 1394 O O . LEU A 1 180 ? 25.817 24.535 23.090 1.00 85.00 180 LEU A O 1
ATOM 1398 N N . ALA A 1 181 ? 23.637 25.017 23.328 1.00 81.94 181 ALA A N 1
ATOM 1399 C CA . ALA A 1 181 ? 23.620 24.911 24.786 1.00 81.94 181 ALA A CA 1
ATOM 1400 C C . ALA A 1 181 ? 23.530 23.457 25.290 1.00 81.94 181 ALA A C 1
ATOM 1402 O O . ALA A 1 181 ? 23.832 23.184 26.457 1.00 81.94 181 ALA A O 1
ATOM 1403 N N . LEU A 1 182 ? 23.118 22.508 24.440 1.00 80.25 182 LEU A N 1
ATOM 1404 C CA . LEU A 1 182 ? 22.993 21.104 24.827 1.00 80.25 182 LEU A CA 1
ATOM 1405 C C . LEU A 1 182 ? 24.373 20.447 25.032 1.00 80.25 182 LEU A C 1
ATOM 1407 O O . LEU A 1 182 ? 25.275 20.611 24.213 1.00 80.25 182 LEU A O 1
ATOM 1411 N N . PRO A 1 183 ? 24.547 19.602 26.066 1.00 78.56 183 PRO A N 1
ATOM 1412 C CA . PRO A 1 183 ? 25.827 18.949 26.350 1.00 78.56 183 PRO A CA 1
ATOM 1413 C C . PRO A 1 183 ? 26.109 17.719 25.465 1.00 78.56 183 PRO A C 1
ATOM 1415 O O . PRO A 1 183 ? 26.985 16.917 25.793 1.00 78.56 183 PRO A O 1
ATOM 1418 N N . PHE A 1 184 ? 25.362 17.519 24.375 1.00 79.81 184 PHE A N 1
ATOM 1419 C CA . PHE A 1 184 ? 25.509 16.371 23.476 1.00 79.81 184 PHE A CA 1
ATOM 1420 C C . PHE A 1 184 ? 25.796 16.821 22.049 1.00 79.81 184 PHE A C 1
ATOM 1422 O O . PHE A 1 184 ? 25.371 17.891 21.621 1.00 79.81 184 PHE A O 1
ATOM 1429 N N . GLN A 1 185 ? 26.452 15.952 21.279 1.00 85.94 185 GLN A N 1
ATOM 1430 C CA . GLN A 1 185 ? 26.613 16.170 19.847 1.00 85.94 185 GLN A CA 1
ATOM 1431 C C . GLN A 1 185 ? 25.242 16.198 19.162 1.00 85.94 185 GLN A C 1
ATOM 1433 O O . GLN A 1 185 ? 24.475 15.242 19.279 1.00 85.94 185 GLN A O 1
ATOM 1438 N N . THR A 1 186 ? 24.966 17.264 18.413 1.00 88.06 186 THR A N 1
ATOM 1439 C CA . THR A 1 186 ? 23.751 17.388 17.605 1.00 88.06 186 THR A CA 1
ATOM 1440 C C . THR A 1 186 ? 24.100 17.343 16.124 1.00 88.06 186 THR A C 1
ATOM 1442 O O . THR A 1 186 ? 24.995 18.056 15.674 1.00 88.06 186 THR A O 1
ATOM 1445 N N . TRP A 1 187 ? 23.393 16.513 15.363 1.00 89.44 187 TRP A N 1
ATOM 1446 C CA . TRP A 1 187 ? 23.464 16.465 13.906 1.00 89.44 187 TRP A CA 1
ATOM 1447 C C . TRP A 1 187 ? 22.203 17.085 13.326 1.00 89.44 187 TRP A C 1
ATOM 1449 O O . TRP A 1 187 ? 21.100 16.741 13.749 1.00 89.44 187 TRP A O 1
ATOM 1459 N N . MET A 1 188 ? 22.373 17.977 12.354 1.00 89.44 188 MET A N 1
ATOM 1460 C CA . MET A 1 188 ? 21.275 18.640 11.656 1.00 89.44 188 MET A CA 1
ATOM 1461 C C . MET A 1 188 ? 21.430 18.458 10.146 1.00 89.44 188 MET A C 1
ATOM 1463 O O . MET A 1 188 ? 22.547 18.556 9.638 1.00 89.44 188 MET A O 1
ATOM 1467 N N . THR A 1 189 ? 20.333 18.223 9.424 1.00 88.56 189 THR A N 1
ATOM 1468 C CA . THR A 1 189 ? 20.330 18.237 7.948 1.00 88.56 189 THR A CA 1
ATOM 1469 C C . THR A 1 189 ? 19.502 19.391 7.402 1.00 88.56 189 THR A C 1
ATOM 1471 O O . THR A 1 189 ? 18.431 19.699 7.933 1.00 88.56 189 THR A O 1
ATOM 1474 N N . GLY A 1 190 ? 19.962 19.976 6.300 1.00 85.56 190 GLY A N 1
ATOM 1475 C CA . GLY A 1 190 ? 19.194 20.926 5.506 1.00 85.56 190 GLY A CA 1
ATOM 1476 C C . GLY A 1 190 ? 19.797 21.121 4.116 1.00 85.56 190 GLY A C 1
ATOM 1477 O O . GLY A 1 190 ? 20.978 20.836 3.901 1.00 85.56 190 GLY A O 1
ATOM 1478 N N . THR A 1 191 ? 18.981 21.607 3.187 1.00 83.19 191 THR A N 1
ATOM 1479 C CA . THR A 1 191 ? 19.353 21.821 1.780 1.00 83.19 191 THR A CA 1
ATOM 1480 C C . THR A 1 191 ? 19.900 23.219 1.501 1.00 83.19 191 THR A C 1
ATOM 1482 O O . THR A 1 191 ? 20.714 23.387 0.594 1.00 83.19 191 THR A O 1
ATOM 1485 N N . ASP A 1 192 ? 19.495 24.223 2.282 1.00 82.19 192 ASP A N 1
ATOM 1486 C CA . ASP A 1 192 ? 19.943 25.608 2.132 1.00 82.19 192 ASP A CA 1
ATOM 1487 C C . ASP A 1 192 ? 21.045 25.957 3.135 1.00 82.19 192 ASP A C 1
ATOM 1489 O O . ASP A 1 192 ? 20.803 26.035 4.338 1.00 82.19 192 ASP A O 1
ATOM 1493 N N . LEU A 1 193 ? 22.251 26.234 2.632 1.00 78.88 193 LEU A N 1
ATOM 1494 C CA . LEU A 1 193 ? 23.395 26.611 3.461 1.00 78.88 193 LEU A CA 1
ATOM 1495 C C . LEU A 1 193 ? 23.163 27.923 4.224 1.00 78.88 193 LEU A C 1
ATOM 1497 O O . LEU A 1 193 ? 23.573 28.032 5.380 1.00 78.88 193 LEU A O 1
ATOM 1501 N N . TYR A 1 194 ? 22.505 28.903 3.599 1.00 82.62 194 TYR A N 1
ATOM 1502 C CA . TYR A 1 194 ? 22.319 30.233 4.188 1.00 82.62 194 TYR A CA 1
ATOM 1503 C C . TYR A 1 194 ? 21.432 30.186 5.435 1.00 82.62 194 TYR A C 1
ATOM 1505 O O . TYR A 1 194 ? 21.620 30.954 6.380 1.00 82.62 194 TYR A O 1
ATOM 1513 N N . SER A 1 195 ? 20.502 29.232 5.488 1.00 84.25 195 SER A N 1
ATOM 1514 C CA . SER A 1 195 ? 19.643 29.007 6.650 1.00 84.25 195 SER A CA 1
ATOM 1515 C C . SER A 1 195 ? 20.401 28.594 7.919 1.00 84.25 195 SER A C 1
ATOM 1517 O O . SER A 1 195 ? 19.828 28.708 9.002 1.00 84.25 195 SER A O 1
ATOM 1519 N N . PHE A 1 196 ? 21.670 28.182 7.810 1.00 85.81 196 PHE A N 1
ATOM 1520 C CA . PHE A 1 196 ? 22.529 27.768 8.926 1.00 85.81 196 PHE A CA 1
ATOM 1521 C C . PHE A 1 196 ? 23.700 28.725 9.192 1.00 85.81 196 PHE A C 1
ATOM 1523 O O . PHE A 1 196 ? 24.585 28.398 9.981 1.00 85.81 196 PHE A O 1
ATOM 1530 N N . ASP A 1 197 ? 23.743 29.898 8.555 1.00 81.12 197 ASP A N 1
ATOM 1531 C CA . ASP A 1 197 ? 24.910 30.788 8.625 1.00 81.12 197 ASP A CA 1
ATOM 1532 C C . ASP A 1 197 ? 25.323 31.158 10.058 1.00 81.12 197 ASP A C 1
ATOM 1534 O O . ASP A 1 197 ? 26.513 31.295 10.336 1.00 81.12 197 ASP A O 1
ATOM 1538 N N . THR A 1 198 ? 24.373 31.248 10.988 1.00 80.50 198 THR A N 1
ATOM 1539 C CA . THR A 1 198 ? 24.650 31.599 12.387 1.00 80.50 198 THR A CA 1
ATOM 1540 C C . THR A 1 198 ? 25.230 30.450 13.220 1.00 80.50 198 THR A C 1
ATOM 1542 O O . THR A 1 198 ? 25.742 30.695 14.309 1.00 80.50 198 THR A O 1
ATOM 1545 N N . LEU A 1 199 ? 25.243 29.217 12.700 1.00 82.94 199 LEU A N 1
ATOM 1546 C CA . LEU A 1 199 ? 25.937 28.074 13.306 1.00 82.94 199 LEU A CA 1
ATOM 1547 C C . LEU A 1 199 ? 27.394 27.927 12.844 1.00 82.94 199 LEU A C 1
ATOM 1549 O O . LEU A 1 199 ? 28.103 27.080 13.385 1.00 82.94 199 LEU A O 1
ATOM 1553 N N . ARG A 1 200 ? 27.865 28.717 11.866 1.00 73.19 200 ARG A N 1
ATOM 1554 C CA . ARG A 1 200 ? 29.208 28.557 11.263 1.00 73.19 200 ARG A CA 1
ATOM 1555 C C . ARG A 1 200 ? 30.355 28.579 12.271 1.00 73.19 200 ARG A C 1
ATOM 1557 O O . ARG A 1 200 ? 31.314 27.836 12.087 1.00 73.19 200 ARG A O 1
ATOM 1564 N N . ASP A 1 201 ? 30.232 29.369 13.333 1.00 75.50 201 ASP A N 1
ATOM 1565 C CA . ASP A 1 201 ? 31.269 29.496 14.362 1.00 75.50 201 ASP A CA 1
ATOM 1566 C C . ASP A 1 201 ? 31.152 28.438 15.481 1.00 75.50 201 ASP A C 1
ATOM 1568 O O . ASP A 1 201 ? 32.081 28.273 16.270 1.00 75.50 201 ASP A O 1
ATOM 1572 N N . GLY A 1 202 ? 30.030 27.706 15.553 1.00 74.94 202 GLY A N 1
ATOM 1573 C CA . GLY A 1 202 ? 29.720 26.742 16.621 1.00 74.94 202 GLY A CA 1
ATOM 1574 C C . GLY A 1 202 ? 29.502 25.293 16.165 1.00 74.94 202 GLY A C 1
ATOM 1575 O O . GLY A 1 202 ? 29.351 24.410 17.007 1.00 74.94 202 GLY A O 1
ATOM 1576 N N . GLY A 1 203 ? 29.484 25.021 14.857 1.00 80.38 203 GLY A N 1
ATOM 1577 C CA . GLY A 1 203 ? 29.183 23.705 14.292 1.00 80.38 203 GLY A CA 1
ATOM 1578 C C . GLY A 1 203 ? 30.126 23.297 13.162 1.00 80.38 203 GLY A C 1
ATOM 1579 O O . GLY A 1 203 ? 30.668 24.127 12.434 1.00 80.38 203 GLY A O 1
ATOM 1580 N N . GLN A 1 204 ? 30.313 21.987 12.985 1.00 86.56 204 GLN A N 1
ATOM 1581 C CA . GLN A 1 204 ? 31.024 21.448 11.828 1.00 86.56 204 GLN A CA 1
ATOM 1582 C C . GLN A 1 204 ? 30.049 21.250 10.666 1.00 86.56 204 GLN A C 1
ATOM 1584 O O . GLN A 1 204 ? 29.106 20.468 10.757 1.00 86.56 204 GLN A O 1
ATOM 1589 N N . PHE A 1 205 ? 30.321 21.913 9.544 1.00 84.50 205 PHE A N 1
ATOM 1590 C CA . PHE A 1 205 ? 29.519 21.785 8.332 1.00 84.50 205 PHE A CA 1
ATOM 1591 C C . PHE A 1 205 ? 30.078 20.682 7.446 1.00 84.50 205 PHE A C 1
ATOM 1593 O O . PHE A 1 205 ? 31.131 20.830 6.821 1.00 84.50 205 PHE A O 1
ATOM 1600 N N . LEU A 1 206 ? 29.359 19.565 7.396 1.00 83.62 206 LEU A N 1
ATOM 1601 C CA . LEU A 1 206 ? 29.634 18.484 6.465 1.00 83.62 206 LEU A CA 1
ATOM 1602 C C . LEU A 1 206 ? 28.795 18.706 5.219 1.00 83.62 206 LEU A C 1
ATOM 1604 O O . LEU A 1 206 ? 27.585 18.505 5.203 1.00 83.62 206 LEU A O 1
ATOM 1608 N N . TYR A 1 207 ? 29.464 19.141 4.164 1.00 76.00 207 TYR A N 1
ATOM 1609 C CA . TYR A 1 207 ? 28.833 19.253 2.868 1.00 76.00 207 TYR A CA 1
ATOM 1610 C C . TYR A 1 207 ? 28.845 17.879 2.218 1.00 76.00 207 TYR A C 1
ATOM 1612 O O . TYR A 1 207 ? 29.916 17.323 1.960 1.00 76.00 207 TYR A O 1
ATOM 1620 N N . VAL A 1 208 ? 27.666 17.370 1.880 1.00 65.38 208 VAL A N 1
ATOM 1621 C CA . VAL A 1 208 ? 27.559 16.331 0.857 1.00 65.38 208 VAL A CA 1
ATOM 1622 C C . VAL A 1 208 ? 27.818 17.022 -0.481 1.00 65.38 208 VAL A C 1
ATOM 1624 O O . VAL A 1 208 ? 26.908 17.466 -1.170 1.00 65.38 208 VAL A O 1
ATOM 1627 N N . ARG A 1 209 ? 29.099 17.226 -0.796 1.00 56.81 209 ARG A N 1
ATOM 1628 C CA . ARG A 1 209 ? 29.539 17.555 -2.153 1.00 56.81 209 ARG A CA 1
ATOM 1629 C C . ARG A 1 209 ? 29.714 16.240 -2.889 1.00 56.81 209 ARG A C 1
ATOM 1631 O O . ARG A 1 209 ? 30.165 15.266 -2.287 1.00 56.81 209 ARG A O 1
ATOM 1638 N N . GLU A 1 210 ? 29.424 16.223 -4.181 1.00 47.44 210 GLU A N 1
ATOM 1639 C CA . GLU A 1 210 ? 29.899 15.150 -5.050 1.00 47.44 210 GLU A CA 1
ATOM 1640 C C . GLU A 1 210 ? 31.438 15.177 -5.059 1.00 47.44 210 GLU A C 1
ATOM 1642 O O . GLU A 1 210 ? 32.078 15.879 -5.837 1.00 47.44 210 GLU A O 1
ATOM 1647 N N . SER A 1 211 ? 32.057 14.467 -4.116 1.00 48.56 211 SER A N 1
ATOM 1648 C CA . SER A 1 211 ? 33.460 14.089 -4.183 1.00 48.56 211 SER A CA 1
ATOM 1649 C C . SER A 1 211 ? 33.547 12.886 -5.115 1.00 48.56 211 SER A C 1
ATOM 1651 O O . SER A 1 211 ? 33.004 11.817 -4.824 1.00 48.56 211 SER A O 1
ATOM 1653 N N . GLY A 1 212 ? 34.203 13.088 -6.257 1.00 52.72 212 GLY A N 1
ATOM 1654 C CA . GLY A 1 212 ? 34.223 12.154 -7.385 1.00 52.72 212 GLY A CA 1
ATOM 1655 C C . GLY A 1 212 ? 34.708 10.733 -7.089 1.00 52.72 212 GLY A C 1
ATOM 1656 O O . GLY A 1 212 ? 34.462 9.860 -7.909 1.00 52.72 212 GLY A O 1
ATOM 1657 N N . ASP A 1 213 ? 35.317 10.459 -5.929 1.00 56.53 213 ASP A N 1
ATOM 1658 C CA . ASP A 1 213 ? 36.066 9.208 -5.735 1.00 56.53 213 ASP A CA 1
ATOM 1659 C C . ASP A 1 213 ? 35.661 8.398 -4.482 1.00 56.53 213 ASP A C 1
ATOM 1661 O O . ASP A 1 213 ? 36.279 7.377 -4.183 1.00 56.53 213 ASP A O 1
ATOM 1665 N N . GLY A 1 214 ? 34.622 8.808 -3.737 1.00 50.34 214 GLY A N 1
ATOM 1666 C CA . GLY A 1 214 ? 34.183 8.106 -2.511 1.00 50.34 214 GLY A CA 1
ATOM 1667 C C . GLY A 1 214 ? 32.670 7.944 -2.325 1.00 50.34 214 GLY A C 1
ATOM 1668 O O . GLY A 1 214 ? 32.235 7.118 -1.520 1.00 50.34 214 GLY A O 1
ATOM 1669 N N . THR A 1 215 ? 31.859 8.685 -3.080 1.00 48.69 215 THR A N 1
ATOM 1670 C CA . THR A 1 215 ? 30.395 8.583 -3.042 1.00 48.69 215 THR A CA 1
ATOM 1671 C C . THR A 1 215 ? 29.929 7.710 -4.198 1.00 48.69 215 THR A C 1
ATOM 1673 O O . THR A 1 215 ? 29.992 8.112 -5.358 1.00 48.69 215 THR A O 1
ATOM 1676 N N . LYS A 1 216 ? 29.452 6.496 -3.906 1.00 53.09 216 LYS A N 1
ATOM 1677 C CA . LYS A 1 216 ? 28.859 5.639 -4.938 1.00 53.09 216 LYS A CA 1
ATOM 1678 C C . LYS A 1 216 ? 27.455 6.151 -5.267 1.00 53.09 216 LYS A C 1
ATOM 1680 O O . LYS A 1 216 ? 26.500 5.817 -4.571 1.00 53.09 216 LYS A O 1
ATOM 1685 N N . VAL A 1 217 ? 27.339 6.953 -6.324 1.00 63.44 217 VAL A N 1
ATOM 1686 C CA . VAL A 1 217 ? 26.043 7.297 -6.926 1.00 63.44 217 VAL A CA 1
ATOM 1687 C C . VAL A 1 217 ? 25.487 6.036 -7.580 1.00 63.44 217 VAL A C 1
ATOM 1689 O O . VAL A 1 217 ? 26.093 5.482 -8.498 1.00 63.44 217 VAL A O 1
ATOM 1692 N N . LEU A 1 218 ? 24.354 5.553 -7.076 1.00 72.25 218 LEU A N 1
ATOM 1693 C CA . LEU A 1 218 ? 23.620 4.452 -7.690 1.00 72.25 218 LEU A CA 1
ATOM 1694 C C . LEU A 1 218 ? 22.781 5.042 -8.824 1.00 72.25 218 LEU A C 1
ATOM 1696 O O . LEU A 1 218 ? 21.903 5.864 -8.571 1.00 72.25 218 LEU A O 1
ATOM 1700 N N . LYS A 1 219 ? 23.096 4.681 -10.069 1.00 71.44 219 LYS A N 1
ATOM 1701 C CA . LYS A 1 219 ? 22.385 5.183 -11.250 1.00 71.44 219 LYS A CA 1
ATOM 1702 C C . LYS A 1 219 ? 21.195 4.281 -11.573 1.00 71.44 219 LYS A C 1
ATOM 1704 O O . LYS A 1 219 ? 21.299 3.062 -11.470 1.00 71.44 219 LYS A O 1
ATOM 1709 N N . GLY A 1 220 ? 20.085 4.886 -11.997 1.00 78.62 220 GLY A N 1
ATOM 1710 C CA . GLY A 1 220 ? 18.890 4.163 -12.436 1.00 78.62 220 GLY A CA 1
ATOM 1711 C C . GLY A 1 220 ? 18.403 3.147 -11.399 1.00 78.62 220 GLY A C 1
ATOM 1712 O O . GLY A 1 220 ? 18.228 3.466 -10.222 1.00 78.62 220 GLY A O 1
ATOM 1713 N N . LEU A 1 221 ? 18.224 1.903 -11.835 1.00 88.25 221 LEU A N 1
ATOM 1714 C CA . LEU A 1 221 ? 17.663 0.822 -11.021 1.00 88.25 221 LEU A CA 1
ATOM 1715 C C . LEU A 1 221 ? 18.637 0.218 -9.995 1.00 88.25 221 LEU A C 1
ATOM 1717 O O . LEU A 1 221 ? 18.220 -0.562 -9.137 1.00 88.25 221 LEU A O 1
ATOM 1721 N N . ASP A 1 222 ? 19.915 0.614 -10.000 1.00 84.62 222 ASP A N 1
ATOM 1722 C CA . ASP A 1 222 ? 20.891 0.169 -8.994 1.00 84.62 222 ASP A CA 1
ATOM 1723 C C . ASP A 1 222 ? 20.470 0.553 -7.571 1.00 84.62 222 ASP A C 1
ATOM 1725 O O . ASP A 1 222 ? 20.723 -0.188 -6.617 1.00 84.62 222 ASP A O 1
ATOM 1729 N N . ALA A 1 223 ? 19.815 1.709 -7.423 1.00 88.25 223 ALA A N 1
ATOM 1730 C CA . ALA A 1 223 ? 19.319 2.187 -6.138 1.00 88.25 223 ALA A CA 1
ATOM 1731 C C . ALA A 1 223 ? 18.236 1.261 -5.571 1.00 88.25 223 ALA A C 1
ATOM 1733 O O . ALA A 1 223 ? 18.264 0.942 -4.380 1.00 88.25 223 ALA A O 1
ATOM 1734 N N . VAL A 1 224 ? 17.336 0.788 -6.438 1.00 91.56 224 VAL A N 1
ATOM 1735 C CA . VAL A 1 224 ? 16.255 -0.136 -6.081 1.00 91.56 224 VAL A CA 1
ATOM 1736 C C . VAL A 1 224 ? 16.831 -1.475 -5.644 1.00 91.56 224 VAL A C 1
ATOM 1738 O O . VAL A 1 224 ? 16.550 -1.925 -4.539 1.00 91.56 224 VAL A O 1
ATOM 1741 N N . ARG A 1 225 ? 17.720 -2.070 -6.450 1.00 90.62 225 ARG A N 1
ATOM 1742 C CA . ARG A 1 225 ? 18.348 -3.365 -6.134 1.00 90.62 225 ARG A CA 1
ATOM 1743 C C . ARG A 1 225 ? 19.148 -3.329 -4.840 1.00 90.62 225 ARG A C 1
ATOM 1745 O O . ARG A 1 225 ? 19.169 -4.295 -4.085 1.00 90.62 225 ARG A O 1
ATOM 1752 N N . LYS A 1 226 ? 19.816 -2.207 -4.553 1.00 89.56 226 LYS A N 1
ATOM 1753 C CA . LYS A 1 226 ? 20.611 -2.082 -3.327 1.00 89.56 226 LYS A CA 1
ATOM 1754 C C . LYS A 1 226 ? 19.758 -1.858 -2.079 1.00 89.56 226 LYS A C 1
ATOM 1756 O O . LYS A 1 226 ? 20.220 -2.169 -0.981 1.00 89.56 226 LYS A O 1
ATOM 1761 N N . ARG A 1 227 ? 18.565 -1.276 -2.228 1.00 90.69 227 ARG A N 1
ATOM 1762 C CA . ARG A 1 227 ? 17.650 -0.938 -1.127 1.00 90.69 227 ARG A CA 1
ATOM 1763 C C . ARG A 1 227 ? 16.194 -1.270 -1.493 1.00 90.69 227 ARG A C 1
ATOM 1765 O O . ARG A 1 227 ? 15.362 -0.361 -1.507 1.00 90.69 227 ARG A O 1
ATOM 1772 N N . PRO A 1 228 ? 15.860 -2.551 -1.731 1.00 92.19 228 PRO A N 1
ATOM 1773 C CA . PRO A 1 228 ? 14.530 -2.949 -2.198 1.00 92.19 228 PRO A CA 1
ATOM 1774 C C . PRO A 1 228 ? 13.436 -2.580 -1.191 1.00 92.19 228 PRO A C 1
ATOM 1776 O O . PRO A 1 228 ? 12.362 -2.133 -1.587 1.00 92.19 228 PRO A O 1
ATOM 1779 N N . GLY A 1 229 ? 13.751 -2.642 0.110 1.00 89.06 229 GLY A N 1
ATOM 1780 C CA . GLY A 1 229 ? 12.813 -2.338 1.192 1.00 89.06 229 GLY A CA 1
ATOM 1781 C C . GLY A 1 229 ? 12.173 -0.951 1.143 1.00 89.06 229 GLY A C 1
ATOM 1782 O O . GLY A 1 229 ? 11.048 -0.779 1.596 1.00 89.06 229 GLY A O 1
ATOM 1783 N N . MET A 1 230 ? 12.859 0.028 0.548 1.00 89.00 230 MET A N 1
ATOM 1784 C CA . MET A 1 230 ? 12.330 1.383 0.373 1.00 89.00 230 MET A CA 1
ATOM 1785 C C . MET A 1 230 ? 11.210 1.455 -0.675 1.00 89.00 230 MET A C 1
ATOM 1787 O O . MET A 1 230 ? 10.380 2.354 -0.605 1.00 89.00 230 MET A O 1
ATOM 1791 N N . TYR A 1 231 ? 11.200 0.532 -1.639 1.00 90.56 231 TYR A N 1
ATOM 1792 C CA . TYR A 1 231 ? 10.299 0.564 -2.790 1.00 90.56 231 TYR A CA 1
ATOM 1793 C C . TYR A 1 231 ? 9.190 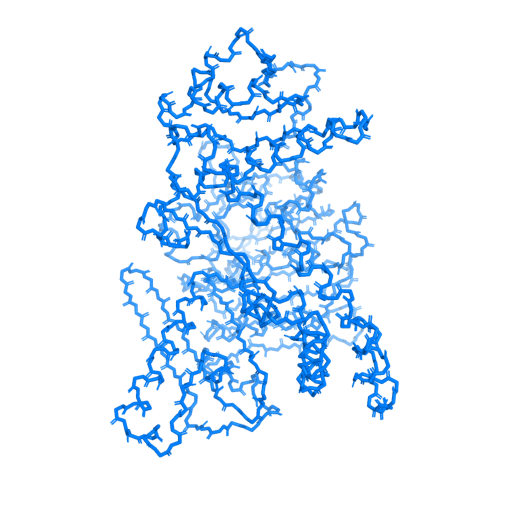-0.479 -2.690 1.00 90.56 231 TYR A C 1
ATOM 1795 O O . TYR A 1 231 ? 8.042 -0.170 -2.980 1.00 90.56 231 TYR A O 1
ATOM 1803 N N . ILE A 1 232 ? 9.527 -1.704 -2.276 1.00 91.38 232 ILE A N 1
ATOM 1804 C CA . ILE A 1 232 ? 8.605 -2.846 -2.322 1.00 91.38 232 ILE A CA 1
ATOM 1805 C C . ILE A 1 2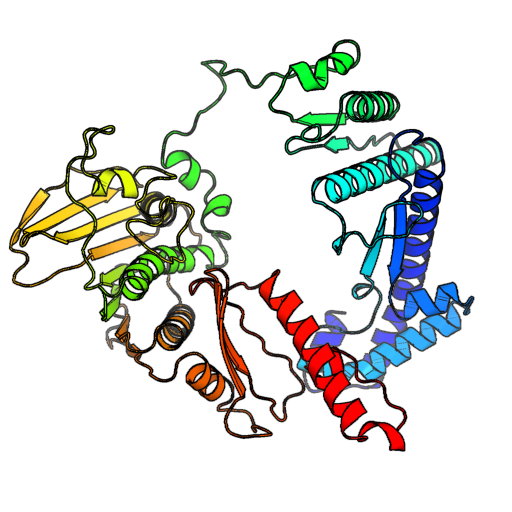32 ? 8.151 -3.320 -0.931 1.00 91.38 232 ILE A C 1
ATOM 1807 O O . ILE A 1 232 ? 7.241 -4.140 -0.819 1.00 91.38 232 ILE A O 1
ATOM 1811 N N . GLY A 1 233 ? 8.742 -2.777 0.138 1.00 91.38 233 GLY A N 1
ATOM 1812 C CA . GLY A 1 233 ? 8.524 -3.239 1.507 1.00 91.38 233 GLY A CA 1
ATOM 1813 C C . GLY A 1 233 ? 9.371 -4.466 1.853 1.00 91.38 233 GLY A C 1
ATOM 1814 O O . GLY A 1 233 ? 10.475 -4.638 1.346 1.00 91.38 233 GLY A O 1
ATOM 1815 N N . ASP A 1 234 ? 8.882 -5.308 2.757 1.00 91.38 234 ASP A N 1
ATOM 1816 C CA . ASP A 1 234 ? 9.648 -6.437 3.291 1.00 91.38 234 ASP A CA 1
ATOM 1817 C C . ASP A 1 234 ? 9.913 -7.512 2.213 1.00 91.38 234 ASP A C 1
ATOM 1819 O O . ASP A 1 234 ? 9.001 -7.968 1.518 1.00 91.38 234 ASP A O 1
ATOM 1823 N N . THR A 1 235 ? 11.182 -7.894 2.043 1.00 93.50 235 THR A N 1
ATOM 1824 C CA . THR A 1 235 ? 11.635 -8.885 1.050 1.00 93.50 235 THR A CA 1
ATOM 1825 C C . THR A 1 235 ? 11.714 -10.310 1.602 1.00 93.50 235 THR A C 1
ATOM 1827 O O . THR A 1 235 ? 11.997 -11.239 0.843 1.00 93.50 235 THR A O 1
ATOM 1830 N N . ASP A 1 236 ? 11.447 -10.494 2.896 1.00 91.88 236 ASP A N 1
ATOM 1831 C CA . ASP A 1 236 ? 11.601 -11.754 3.618 1.00 91.88 236 ASP A CA 1
ATOM 1832 C C . ASP A 1 236 ? 10.260 -12.403 3.986 1.00 91.88 236 ASP A C 1
ATOM 1834 O O . ASP A 1 236 ? 10.124 -13.621 3.886 1.00 91.88 236 ASP A O 1
ATOM 1838 N N . ASP A 1 237 ? 9.249 -11.622 4.382 1.00 90.88 237 ASP A N 1
ATOM 1839 C CA . ASP A 1 237 ? 7.929 -12.141 4.799 1.00 90.88 237 ASP A CA 1
ATOM 1840 C C . ASP A 1 237 ? 6.980 -12.474 3.622 1.00 90.88 237 ASP A C 1
ATOM 1842 O O . ASP A 1 237 ? 5.821 -12.864 3.806 1.00 90.88 237 ASP A O 1
ATOM 1846 N N . GLY A 1 238 ? 7.467 -12.281 2.394 1.00 92.38 238 GLY A N 1
ATOM 1847 C CA . GLY A 1 238 ? 6.735 -12.468 1.147 1.00 92.38 238 GLY A CA 1
ATOM 1848 C C . GLY A 1 238 ? 5.816 -11.305 0.765 1.00 92.38 238 GLY A C 1
ATOM 1849 O O . GLY A 1 238 ? 5.254 -11.330 -0.326 1.00 92.38 238 GLY A O 1
ATOM 1850 N N . SER A 1 239 ? 5.631 -10.275 1.593 1.00 92.88 239 SER A N 1
ATOM 1851 C CA . SER A 1 239 ? 4.785 -9.127 1.245 1.00 92.88 239 SER A CA 1
ATOM 1852 C C . SER A 1 239 ? 5.308 -8.356 0.037 1.00 92.88 239 SER A C 1
ATOM 1854 O O . SER A 1 239 ? 4.528 -8.123 -0.888 1.00 92.88 239 SER A O 1
ATOM 1856 N N . GLY A 1 240 ? 6.608 -8.061 -0.017 1.00 95.25 240 GLY A N 1
ATOM 1857 C CA . GLY A 1 240 ? 7.232 -7.396 -1.157 1.00 95.25 240 GLY A CA 1
ATOM 1858 C C . GLY A 1 240 ? 7.187 -8.229 -2.436 1.00 95.25 240 GLY A C 1
ATOM 1859 O O . GLY A 1 240 ? 6.926 -7.692 -3.509 1.00 95.25 240 GLY A O 1
ATOM 1860 N N . LEU A 1 241 ? 7.324 -9.557 -2.332 1.00 97.81 241 LEU A N 1
ATOM 1861 C CA . LEU A 1 241 ? 7.194 -10.454 -3.486 1.00 97.81 241 LEU A CA 1
ATOM 1862 C C . LEU A 1 241 ? 5.824 -10.287 -4.162 1.00 97.81 241 LEU A C 1
ATOM 1864 O O . LEU A 1 241 ? 5.731 -10.102 -5.372 1.00 97.81 241 LEU A O 1
ATOM 1868 N N . HIS A 1 242 ? 4.749 -10.316 -3.373 1.00 97.75 242 HIS A N 1
ATOM 1869 C CA . HIS A 1 242 ? 3.387 -10.165 -3.893 1.00 97.75 242 HIS A CA 1
ATOM 1870 C C . HIS A 1 242 ? 3.116 -8.746 -4.385 1.00 97.75 242 HIS A C 1
ATOM 1872 O O . HIS A 1 242 ? 2.374 -8.558 -5.346 1.00 97.75 242 HIS A O 1
ATOM 1878 N N . HIS A 1 243 ? 3.750 -7.753 -3.766 1.00 95.50 243 HIS A N 1
ATOM 1879 C CA . HIS A 1 243 ? 3.654 -6.366 -4.194 1.00 95.50 243 HIS A CA 1
ATOM 1880 C C . HIS A 1 243 ? 4.183 -6.168 -5.622 1.00 95.50 243 HIS A C 1
ATOM 1882 O O . HIS A 1 243 ? 3.625 -5.356 -6.350 1.00 95.50 243 HIS A O 1
ATOM 1888 N N . MET A 1 244 ? 5.150 -6.973 -6.090 1.00 97.69 244 MET A N 1
ATOM 1889 C CA . MET A 1 244 ? 5.565 -6.929 -7.501 1.00 97.69 244 MET A CA 1
ATOM 1890 C C . MET A 1 244 ? 4.397 -7.203 -8.458 1.00 97.69 244 MET A C 1
ATOM 1892 O O . MET A 1 244 ? 4.256 -6.545 -9.484 1.00 97.69 244 MET A O 1
ATOM 1896 N N . VAL A 1 245 ? 3.531 -8.159 -8.110 1.00 98.12 245 VAL A N 1
ATOM 1897 C CA . VAL A 1 245 ? 2.328 -8.485 -8.891 1.00 98.12 245 VAL A CA 1
ATOM 1898 C C . VAL A 1 245 ? 1.310 -7.348 -8.798 1.00 98.12 245 VAL A C 1
ATOM 1900 O O . VAL A 1 245 ? 0.675 -7.013 -9.798 1.00 98.12 245 VAL A O 1
ATOM 1903 N N . TYR A 1 246 ? 1.176 -6.738 -7.616 1.00 95.62 246 TYR A N 1
ATOM 1904 C CA . TYR A 1 246 ? 0.257 -5.621 -7.382 1.00 95.62 246 TYR A CA 1
ATOM 1905 C C . TYR A 1 246 ? 0.627 -4.389 -8.212 1.00 95.62 246 TYR A C 1
ATOM 1907 O O . TYR A 1 246 ? -0.235 -3.833 -8.879 1.00 95.62 246 TYR A O 1
ATOM 1915 N N . GLU A 1 247 ? 1.909 -4.037 -8.287 1.00 94.69 247 GLU A N 1
ATOM 1916 C CA . GLU A 1 247 ? 2.375 -2.903 -9.095 1.00 94.69 247 GLU A CA 1
ATOM 1917 C C . GLU A 1 247 ? 2.036 -3.060 -10.584 1.00 94.69 247 GLU A C 1
ATOM 1919 O O . GLU A 1 247 ? 1.664 -2.100 -11.263 1.00 94.69 247 GLU A O 1
ATOM 1924 N N . VAL A 1 248 ? 2.128 -4.279 -11.122 1.00 96.56 248 VAL A N 1
ATOM 1925 C CA . VAL A 1 248 ? 1.799 -4.526 -12.532 1.00 96.56 248 VAL A CA 1
ATOM 1926 C C . VAL A 1 248 ? 0.285 -4.553 -12.757 1.00 96.56 248 VAL A C 1
ATOM 1928 O O . VAL A 1 248 ? -0.191 -3.926 -13.704 1.00 96.56 248 VAL A O 1
ATOM 1931 N N . ILE A 1 249 ? -0.491 -5.227 -11.900 1.00 95.69 249 ILE A N 1
ATOM 1932 C CA . ILE A 1 249 ? -1.952 -5.276 -12.065 1.00 95.69 249 ILE A CA 1
ATOM 1933 C C . ILE A 1 249 ? -2.606 -3.911 -11.815 1.00 95.69 249 ILE A C 1
ATOM 1935 O O . ILE A 1 249 ? -3.547 -3.565 -12.522 1.00 95.69 249 ILE A O 1
ATOM 1939 N N . ASP A 1 250 ? -2.099 -3.100 -10.885 1.00 92.19 250 ASP A N 1
ATOM 1940 C CA . ASP A 1 250 ? -2.651 -1.771 -10.607 1.00 92.19 250 ASP A CA 1
ATOM 1941 C C . ASP A 1 250 ? -2.517 -0.854 -11.841 1.00 92.19 250 ASP A C 1
ATOM 1943 O O . ASP A 1 250 ? -3.425 -0.077 -12.139 1.00 92.19 250 ASP A O 1
ATOM 1947 N N . ASN A 1 251 ? -1.467 -1.022 -12.659 1.00 91.75 251 ASN A N 1
ATOM 1948 C CA . ASN A 1 251 ? -1.366 -0.347 -13.960 1.00 91.75 251 ASN A CA 1
ATOM 1949 C C . ASN A 1 251 ? -2.450 -0.797 -14.958 1.00 91.75 251 ASN A C 1
ATOM 1951 O O . ASN A 1 251 ? -2.989 0.037 -15.686 1.00 91.75 251 ASN A O 1
ATOM 1955 N N . ALA A 1 252 ? -2.804 -2.085 -14.977 1.00 93.12 252 ALA A N 1
ATOM 1956 C CA . ALA A 1 252 ? -3.903 -2.601 -15.796 1.00 93.12 252 ALA A CA 1
ATOM 1957 C C . ALA A 1 252 ? -5.281 -2.113 -15.302 1.00 93.12 252 ALA A C 1
ATOM 1959 O O . ALA A 1 252 ? -6.185 -1.840 -16.098 1.00 93.12 252 ALA A O 1
ATOM 1960 N N . ILE A 1 253 ? -5.445 -1.964 -13.986 1.00 92.75 253 ILE A N 1
ATOM 1961 C CA . ILE A 1 253 ? -6.649 -1.390 -13.375 1.00 92.75 253 ILE A CA 1
ATOM 1962 C C . ILE A 1 253 ? -6.760 0.109 -13.675 1.00 92.75 253 ILE A C 1
ATOM 1964 O O . ILE A 1 253 ? -7.857 0.586 -13.951 1.00 92.75 253 ILE A O 1
ATOM 1968 N N . ASP A 1 254 ? -5.657 0.854 -13.732 1.00 90.62 254 ASP A N 1
ATOM 1969 C CA . ASP A 1 254 ? -5.688 2.265 -14.137 1.00 90.62 254 ASP A CA 1
ATOM 1970 C C . ASP A 1 254 ? -6.191 2.448 -15.588 1.00 90.62 254 ASP A C 1
ATOM 1972 O O . ASP A 1 254 ? -6.922 3.396 -15.880 1.00 90.62 254 ASP A O 1
ATOM 1976 N N . GLU A 1 255 ? -5.897 1.512 -16.499 1.00 92.25 255 GLU A N 1
ATOM 1977 C CA . GLU A 1 255 ? -6.501 1.486 -17.846 1.00 92.25 255 GLU A CA 1
ATOM 1978 C C . GLU A 1 255 ? -8.011 1.203 -17.811 1.00 92.25 255 GLU A C 1
ATOM 1980 O O . GLU A 1 255 ? -8.755 1.665 -18.683 1.00 92.25 255 GLU A O 1
ATOM 1985 N N . THR A 1 256 ? -8.485 0.477 -16.796 1.00 89.81 256 THR A N 1
ATOM 1986 C CA . THR A 1 256 ? -9.923 0.303 -16.560 1.00 89.81 256 THR A CA 1
ATOM 1987 C C . THR A 1 256 ? -10.548 1.604 -16.075 1.00 89.81 256 THR A C 1
ATOM 1989 O O . THR A 1 256 ? -11.570 2.022 -16.614 1.00 89.81 256 THR A O 1
ATOM 1992 N N . LEU A 1 257 ? -9.942 2.272 -15.089 1.00 85.44 257 LEU A N 1
ATOM 1993 C CA . LEU A 1 257 ? -10.436 3.554 -14.576 1.00 85.44 257 LEU A CA 1
ATOM 1994 C C . LEU A 1 257 ? -10.508 4.620 -15.682 1.00 85.44 257 LEU A C 1
ATOM 1996 O O . LEU A 1 257 ? -11.384 5.483 -15.661 1.00 85.44 257 LEU A O 1
ATOM 2000 N N . ALA A 1 258 ? -9.628 4.523 -16.684 1.00 86.56 258 ALA A N 1
ATOM 2001 C CA . ALA A 1 258 ? -9.655 5.342 -17.893 1.00 86.56 258 ALA A CA 1
ATOM 2002 C C . ALA A 1 258 ? -10.672 4.879 -18.965 1.00 86.56 258 ALA A C 1
ATOM 2004 O O . ALA A 1 258 ? -10.835 5.552 -19.981 1.00 86.56 258 ALA A O 1
ATOM 2005 N N . GLY A 1 259 ? -11.363 3.753 -18.765 1.00 90.00 259 GLY A N 1
ATOM 2006 C CA . GLY A 1 259 ? -12.400 3.224 -19.658 1.00 90.00 259 GLY A CA 1
ATOM 2007 C C . GLY A 1 259 ? -11.878 2.474 -20.887 1.00 90.00 259 GLY A C 1
ATOM 2008 O O . GLY A 1 259 ? -12.605 2.328 -21.870 1.00 90.00 259 GLY A O 1
ATOM 2009 N N . HIS A 1 260 ? -10.622 2.019 -20.874 1.00 93.38 260 HIS A N 1
ATOM 2010 C CA . HIS A 1 260 ? -9.982 1.375 -22.026 1.00 93.38 260 HIS A CA 1
ATOM 2011 C C . HIS A 1 260 ? -9.773 -0.135 -21.874 1.00 93.38 260 HIS A C 1
ATOM 2013 O O . HIS A 1 260 ? -9.615 -0.820 -22.892 1.00 93.38 260 HIS A O 1
ATOM 2019 N N . CYS A 1 261 ? -9.786 -0.636 -20.639 1.00 95.31 261 CYS A N 1
ATOM 2020 C CA . CYS A 1 261 ? -9.623 -2.041 -20.282 1.00 95.31 261 CYS A CA 1
ATOM 2021 C C . CYS A 1 261 ? -10.912 -2.580 -19.644 1.00 95.31 261 CYS A C 1
ATOM 2023 O O . CYS A 1 261 ? -11.512 -1.916 -18.802 1.00 95.31 261 CYS A O 1
ATOM 2025 N N . ASP A 1 262 ? -11.334 -3.779 -20.049 1.00 95.62 262 ASP A N 1
ATOM 2026 C CA . ASP A 1 262 ? -12.453 -4.517 -19.438 1.00 95.62 262 ASP A CA 1
ATOM 2027 C C . ASP A 1 262 ? -12.045 -5.922 -18.959 1.00 95.62 262 ASP A C 1
ATOM 2029 O O . ASP A 1 262 ? -12.801 -6.598 -18.250 1.00 95.62 262 ASP A O 1
ATOM 2033 N N . ARG A 1 263 ? -10.831 -6.364 -19.313 1.00 97.44 263 ARG A N 1
ATOM 2034 C CA . ARG A 1 263 ? -10.322 -7.692 -19.000 1.00 97.44 263 ARG A CA 1
ATOM 2035 C C . ARG A 1 263 ? -8.848 -7.646 -18.640 1.00 97.44 263 ARG A C 1
ATOM 2037 O O . ARG A 1 263 ? -8.015 -7.215 -19.434 1.00 97.44 263 ARG A O 1
ATOM 2044 N N . VAL A 1 264 ? -8.545 -8.233 -17.488 1.00 98.19 264 VAL A N 1
ATOM 2045 C CA . VAL A 1 264 ? -7.187 -8.479 -17.008 1.00 98.19 264 VAL A CA 1
ATOM 2046 C C . VAL A 1 264 ? -7.016 -9.974 -16.758 1.00 98.19 264 VAL A C 1
ATOM 2048 O O . VAL A 1 264 ? -7.922 -10.639 -16.251 1.00 98.19 264 VAL A O 1
ATOM 2051 N N . THR A 1 265 ? -5.870 -10.535 -17.123 1.00 98.50 265 THR A N 1
ATOM 2052 C CA . THR A 1 265 ? -5.513 -11.917 -16.790 1.00 98.50 265 THR A CA 1
ATOM 2053 C C . THR A 1 265 ? -4.223 -11.946 -15.997 1.00 98.50 265 THR A C 1
ATOM 2055 O O . THR A 1 265 ? -3.279 -11.249 -16.353 1.00 98.50 265 THR A O 1
ATOM 2058 N N . VAL A 1 266 ? -4.156 -12.799 -14.983 1.00 98.75 266 VAL A N 1
ATOM 2059 C CA . VAL A 1 266 ? -2.939 -13.084 -14.225 1.00 98.75 266 VAL A CA 1
ATOM 2060 C C . VAL A 1 266 ? -2.696 -14.587 -14.256 1.00 98.75 266 VAL A C 1
ATOM 2062 O O . VAL A 1 266 ? -3.614 -15.364 -13.990 1.00 98.75 266 VAL A O 1
ATOM 2065 N N . THR A 1 267 ? -1.469 -14.988 -14.560 1.00 98.75 267 THR A N 1
ATOM 2066 C CA . THR A 1 267 ? -1.070 -16.392 -14.671 1.00 98.75 267 THR A CA 1
ATOM 2067 C C . THR A 1 267 ? 0.198 -16.626 -13.859 1.00 98.75 267 THR A C 1
ATOM 2069 O O . THR A 1 267 ? 1.200 -15.953 -14.096 1.00 98.75 267 THR A O 1
ATOM 2072 N N . LEU A 1 268 ? 0.161 -17.557 -12.900 1.00 98.69 268 LEU A N 1
ATOM 2073 C CA . LEU A 1 268 ? 1.369 -18.085 -12.257 1.00 98.69 268 LEU A CA 1
ATOM 2074 C C . LEU A 1 268 ? 1.910 -19.222 -13.120 1.00 98.69 268 LEU A C 1
ATOM 2076 O O . LEU A 1 268 ? 1.243 -20.244 -13.278 1.00 98.69 268 LEU A O 1
ATOM 2080 N N . ASN A 1 269 ? 3.102 -19.038 -13.677 1.00 98.50 269 ASN A N 1
ATOM 2081 C CA . ASN A 1 269 ? 3.678 -19.948 -14.659 1.00 98.50 269 ASN A CA 1
ATOM 2082 C C . ASN A 1 269 ? 4.474 -21.086 -13.982 1.00 98.50 269 ASN A C 1
ATOM 2084 O O . ASN A 1 269 ? 4.999 -20.897 -12.878 1.00 98.50 269 ASN A O 1
ATOM 2088 N N . PRO A 1 270 ? 4.642 -22.253 -14.641 1.00 97.38 270 PRO A N 1
ATOM 2089 C CA . PRO A 1 270 ? 5.383 -23.395 -14.088 1.00 97.38 270 PRO A CA 1
ATOM 2090 C C . PRO A 1 270 ? 6.842 -23.109 -13.708 1.00 97.38 270 PRO A C 1
ATOM 2092 O O . PRO A 1 270 ? 7.395 -23.776 -12.837 1.00 97.38 270 PRO A O 1
ATOM 2095 N N . ASP A 1 271 ? 7.475 -22.132 -14.358 1.00 97.06 271 ASP A N 1
ATOM 2096 C CA . ASP A 1 271 ? 8.861 -21.728 -14.102 1.00 97.06 271 ASP A CA 1
ATOM 2097 C C . ASP A 1 271 ? 9.011 -20.765 -12.907 1.00 97.06 271 ASP A C 1
ATOM 2099 O O . ASP A 1 271 ? 10.121 -20.336 -12.595 1.00 97.06 271 ASP A O 1
ATOM 2103 N N . GLY A 1 272 ? 7.905 -20.433 -12.233 1.00 96.75 272 GLY A N 1
ATOM 2104 C CA . GLY A 1 272 ? 7.861 -19.491 -11.116 1.00 96.75 272 GLY A CA 1
ATOM 2105 C C . GLY A 1 272 ? 7.694 -18.027 -11.532 1.00 96.75 272 GLY A C 1
ATOM 2106 O O . GLY A 1 272 ? 7.635 -17.164 -10.657 1.00 96.75 272 GLY A O 1
ATOM 2107 N N . SER A 1 273 ? 7.601 -17.729 -12.833 1.00 98.69 273 SER A N 1
ATOM 2108 C CA . SER A 1 273 ? 7.292 -16.382 -13.321 1.00 98.69 273 SER A CA 1
ATOM 2109 C C . SER A 1 273 ? 5.796 -16.066 -13.216 1.00 98.69 273 SER A C 1
ATOM 2111 O O . SER A 1 273 ? 4.960 -16.949 -13.002 1.00 98.69 273 SER A O 1
ATOM 2113 N N . VAL A 1 274 ? 5.44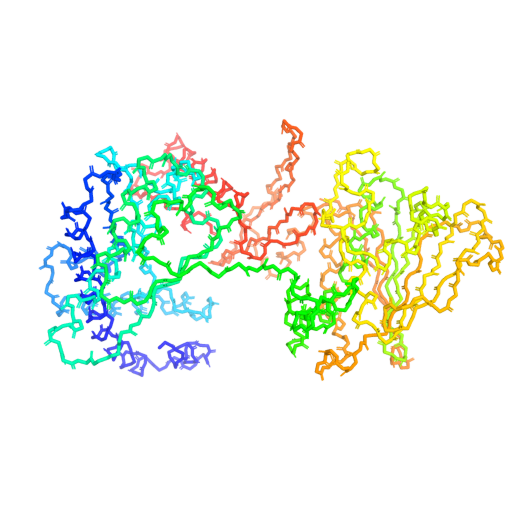7 -14.789 -13.369 1.00 98.81 274 VAL A N 1
ATOM 2114 C CA . VAL A 1 274 ? 4.052 -14.331 -13.425 1.00 98.81 274 VAL A CA 1
ATOM 2115 C C . VAL A 1 274 ? 3.833 -13.546 -14.700 1.00 98.81 274 VAL A C 1
ATOM 2117 O O . VAL A 1 274 ? 4.602 -12.634 -14.997 1.00 98.81 274 VAL A O 1
ATOM 2120 N N . THR A 1 275 ? 2.764 -13.877 -15.422 1.00 98.88 275 THR A N 1
ATOM 2121 C CA . THR A 1 275 ? 2.306 -13.142 -16.604 1.00 98.88 275 THR A CA 1
ATOM 2122 C C . THR A 1 275 ? 1.029 -12.382 -16.281 1.00 98.88 275 THR A C 1
ATOM 2124 O O . THR A 1 275 ? 0.057 -12.965 -15.803 1.00 98.88 275 THR A O 1
ATOM 2127 N N . ILE A 1 276 ? 1.007 -11.084 -16.569 1.00 98.75 276 ILE A N 1
ATOM 2128 C CA . ILE A 1 276 ? -0.158 -10.215 -16.396 1.00 98.75 276 ILE A CA 1
ATOM 2129 C C . ILE A 1 276 ? -0.470 -9.580 -17.744 1.00 98.75 276 ILE A C 1
ATOM 2131 O O . ILE A 1 276 ? 0.413 -8.981 -18.358 1.00 98.75 276 ILE A O 1
ATOM 2135 N N . THR A 1 277 ? -1.711 -9.724 -18.209 1.00 98.50 277 THR A N 1
ATOM 2136 C CA . THR A 1 277 ? -2.168 -9.130 -19.472 1.00 98.50 277 THR A CA 1
ATOM 2137 C C . THR A 1 277 ? -3.410 -8.282 -19.271 1.00 98.50 277 THR A C 1
ATOM 2139 O O . THR A 1 277 ? -4.295 -8.650 -18.500 1.00 98.50 277 THR A O 1
ATOM 2142 N N . ASP A 1 278 ? -3.482 -7.163 -19.978 1.00 98.38 278 ASP A N 1
ATOM 2143 C CA . ASP A 1 278 ? -4.648 -6.290 -20.056 1.00 98.38 278 ASP A CA 1
ATOM 2144 C C . ASP A 1 278 ? -5.045 -6.060 -21.516 1.00 98.38 278 ASP A C 1
ATOM 2146 O O . ASP A 1 278 ? -4.242 -6.257 -22.430 1.00 98.38 278 ASP A O 1
ATOM 2150 N N . ASN A 1 279 ? -6.287 -5.633 -21.745 1.00 97.75 279 ASN A N 1
ATOM 2151 C CA . ASN A 1 279 ? -6.763 -5.225 -23.068 1.00 97.75 279 ASN A CA 1
ATOM 2152 C C . ASN A 1 279 ? -6.983 -3.706 -23.192 1.00 97.75 279 ASN A C 1
ATOM 2154 O O . ASN A 1 279 ? -7.871 -3.256 -23.930 1.00 97.75 279 ASN A O 1
ATOM 2158 N N . GLY A 1 280 ? -6.178 -2.923 -22.471 1.00 96.88 280 GLY A N 1
ATOM 2159 C CA . GLY A 1 280 ? -6.150 -1.466 -22.506 1.00 96.88 280 GLY A CA 1
ATOM 2160 C C . GLY A 1 280 ? -5.540 -0.896 -23.790 1.00 96.88 280 GLY A C 1
ATOM 2161 O O . GLY A 1 280 ? -5.558 -1.512 -24.860 1.00 96.88 280 GLY A O 1
ATOM 2162 N N . ARG A 1 281 ? -4.999 0.322 -23.702 1.00 95.81 281 ARG A N 1
ATOM 2163 C CA . ARG A 1 281 ? -4.387 1.040 -24.841 1.00 95.81 281 ARG A CA 1
ATOM 2164 C C . ARG A 1 281 ? -3.028 0.483 -25.276 1.00 95.81 281 ARG A C 1
ATOM 2166 O O . ARG A 1 281 ? -2.592 0.775 -26.388 1.00 95.81 281 ARG A O 1
ATOM 2173 N N . GLY A 1 282 ? -2.362 -0.275 -24.407 1.00 96.00 282 GLY A N 1
ATOM 2174 C CA . GLY A 1 282 ? -0.978 -0.704 -24.590 1.00 96.00 282 GLY A CA 1
ATOM 2175 C C . GLY A 1 282 ? 0.023 0.405 -24.258 1.00 96.00 282 GLY A C 1
ATOM 2176 O O . GLY A 1 282 ? -0.203 1.582 -24.564 1.00 96.00 282 GLY A O 1
ATOM 2177 N N . ILE A 1 283 ? 1.142 0.028 -23.642 1.00 95.38 283 ILE A N 1
ATOM 2178 C CA . ILE A 1 283 ? 2.245 0.944 -23.320 1.00 95.38 283 ILE A CA 1
ATOM 2179 C C . ILE A 1 283 ? 2.720 1.702 -24.582 1.00 95.38 283 ILE A C 1
ATOM 2181 O O . ILE A 1 283 ? 2.865 1.072 -25.637 1.00 95.38 283 ILE A O 1
ATOM 2185 N N . PRO A 1 284 ? 2.969 3.029 -24.505 1.00 94.81 284 PRO A N 1
ATOM 2186 C CA . PRO A 1 284 ? 3.470 3.817 -25.631 1.00 94.81 284 PRO A CA 1
ATOM 2187 C C . PRO A 1 284 ? 4.798 3.292 -26.188 1.00 94.81 284 PRO A C 1
ATOM 2189 O O . PRO A 1 284 ? 5.714 2.956 -25.441 1.00 94.81 284 PRO A O 1
ATOM 2192 N N . VAL A 1 285 ? 4.898 3.260 -27.517 1.00 95.50 285 VAL A N 1
ATOM 2193 C CA . VAL A 1 285 ? 6.032 2.671 -28.257 1.00 95.50 285 VAL A CA 1
ATOM 2194 C C . VAL A 1 285 ? 6.867 3.710 -29.004 1.00 95.50 285 VAL A C 1
ATOM 2196 O O . VAL A 1 285 ? 7.940 3.394 -29.512 1.00 95.50 285 VAL A O 1
ATOM 2199 N N . ASP A 1 286 ? 6.383 4.951 -29.065 1.00 93.56 286 ASP A N 1
ATOM 2200 C CA . ASP A 1 286 ? 7.070 6.052 -29.729 1.00 93.56 286 ASP A CA 1
ATOM 2201 C C . ASP A 1 286 ? 8.394 6.386 -29.035 1.00 93.56 286 ASP A C 1
ATOM 2203 O O . ASP A 1 286 ? 8.560 6.190 -27.828 1.00 93.56 286 ASP A O 1
ATOM 2207 N N . ILE A 1 287 ? 9.338 6.931 -29.803 1.00 94.06 287 ILE A N 1
ATOM 2208 C CA . ILE A 1 287 ? 10.602 7.427 -29.258 1.00 94.06 287 ILE A CA 1
ATOM 2209 C C . ILE A 1 287 ? 10.329 8.630 -28.351 1.00 94.06 287 ILE A C 1
ATOM 2211 O O . ILE A 1 287 ? 9.729 9.626 -28.768 1.00 94.06 287 ILE A O 1
ATOM 2215 N N . HIS A 1 288 ? 10.798 8.545 -27.109 1.00 89.00 288 HIS A N 1
ATOM 2216 C CA . HIS A 1 288 ? 10.754 9.633 -26.150 1.00 89.00 288 HIS A CA 1
ATOM 2217 C C . HIS A 1 288 ? 11.736 10.728 -26.581 1.00 89.00 288 HIS A C 1
ATOM 2219 O O . HIS A 1 288 ? 12.934 10.485 -26.716 1.00 89.00 288 HIS A O 1
ATOM 2225 N N . LYS A 1 289 ? 11.229 11.943 -26.818 1.00 84.81 289 LYS A N 1
ATOM 2226 C CA . LYS A 1 289 ? 11.996 13.023 -27.467 1.00 84.81 289 LYS A CA 1
ATOM 2227 C C . LYS A 1 289 ? 13.271 13.414 -26.718 1.00 84.81 289 LYS A C 1
ATOM 2229 O O . LYS A 1 289 ? 14.248 13.768 -27.366 1.00 84.81 289 LYS A O 1
ATOM 2234 N N . GLU A 1 290 ? 13.240 13.375 -25.389 1.00 85.81 290 GLU A N 1
ATOM 2235 C CA . GLU A 1 290 ? 14.367 13.788 -24.542 1.00 85.81 290 GLU A CA 1
ATOM 2236 C C . GLU A 1 290 ? 15.369 12.651 -24.308 1.00 85.81 290 GLU A C 1
ATOM 2238 O O . GLU A 1 290 ? 16.571 12.892 -24.290 1.00 85.81 290 GLU A O 1
ATOM 2243 N N . GLU A 1 291 ? 14.885 11.408 -24.215 1.00 86.00 291 GLU A N 1
ATOM 2244 C CA . GLU A 1 291 ? 15.708 10.243 -23.843 1.00 86.00 291 GLU A CA 1
ATOM 2245 C C . GLU A 1 291 ? 16.268 9.501 -25.066 1.00 86.00 291 GLU A C 1
ATOM 2247 O O . GLU A 1 291 ? 17.204 8.716 -24.955 1.00 86.00 291 GLU A O 1
ATOM 2252 N N . GLY A 1 292 ? 15.698 9.719 -26.257 1.00 90.81 292 GLY A N 1
ATOM 2253 C CA . GLY A 1 292 ? 16.161 9.108 -27.507 1.00 90.81 292 GLY A CA 1
ATOM 2254 C C . GLY A 1 292 ? 15.872 7.608 -27.649 1.00 90.81 292 GLY A C 1
ATOM 2255 O O . GLY A 1 292 ? 16.185 7.032 -28.690 1.00 90.81 292 GLY A O 1
ATOM 2256 N N . VAL A 1 293 ? 15.242 6.987 -26.651 1.00 92.06 293 VAL A N 1
ATOM 2257 C CA . VAL A 1 293 ? 14.800 5.583 -26.647 1.00 92.06 293 VAL A CA 1
ATOM 2258 C C . VAL A 1 293 ? 13.274 5.488 -26.622 1.00 92.06 293 VAL A C 1
ATOM 2260 O O . VAL A 1 293 ? 12.581 6.495 -26.473 1.00 92.06 293 VAL A O 1
ATOM 2263 N N . SER A 1 294 ? 12.717 4.289 -26.807 1.00 94.50 294 SER A N 1
ATOM 2264 C CA . SER A 1 294 ? 11.258 4.103 -26.774 1.00 94.50 294 SER A CA 1
ATOM 2265 C C . SER A 1 294 ? 10.674 4.478 -25.407 1.00 94.50 294 SER A C 1
ATOM 2267 O O . SER A 1 294 ? 11.288 4.216 -24.374 1.00 94.50 294 SER A O 1
ATOM 2269 N N . ALA A 1 295 ? 9.468 5.046 -25.375 1.00 93.06 295 ALA A N 1
ATOM 2270 C CA . ALA A 1 295 ? 8.785 5.360 -24.119 1.00 93.06 295 ALA A CA 1
ATOM 2271 C C . ALA A 1 295 ? 8.610 4.118 -23.220 1.00 93.06 295 ALA A C 1
ATOM 2273 O O . ALA A 1 295 ? 8.716 4.233 -22.002 1.00 93.06 295 ALA A O 1
ATOM 2274 N N . ALA A 1 296 ? 8.418 2.941 -23.826 1.00 94.56 296 ALA A N 1
ATOM 2275 C CA . ALA A 1 296 ? 8.421 1.635 -23.169 1.00 94.56 296 ALA A CA 1
ATOM 2276 C C . ALA A 1 296 ? 9.723 1.340 -22.401 1.00 94.56 296 ALA A C 1
ATOM 2278 O O . ALA A 1 296 ? 9.683 0.832 -21.284 1.00 94.56 296 ALA A O 1
ATOM 2279 N N . GLU A 1 297 ? 10.874 1.681 -22.975 1.00 94.62 297 GLU A N 1
ATOM 2280 C CA . GLU A 1 297 ? 12.172 1.520 -22.320 1.00 94.62 297 GLU A CA 1
ATOM 2281 C C . GLU A 1 297 ? 12.333 2.501 -21.158 1.00 94.62 297 GLU A C 1
ATOM 2283 O O . GLU A 1 297 ? 12.750 2.101 -20.071 1.00 94.62 297 GLU A O 1
ATOM 2288 N N . VAL A 1 298 ? 11.937 3.764 -21.357 1.00 91.75 298 VAL A N 1
ATOM 2289 C CA . VAL A 1 298 ? 12.026 4.813 -20.328 1.00 91.75 298 VAL A CA 1
ATOM 2290 C C . VAL A 1 298 ? 11.265 4.400 -19.065 1.00 91.75 298 VAL A C 1
ATOM 2292 O O . VAL A 1 298 ? 11.845 4.369 -17.983 1.00 91.75 298 VAL A O 1
ATOM 2295 N N . ILE A 1 299 ? 9.995 4.005 -19.185 1.00 92.75 299 ILE A N 1
ATOM 2296 C CA . ILE A 1 299 ? 9.174 3.619 -18.020 1.00 92.75 299 ILE A CA 1
ATOM 2297 C C . ILE A 1 299 ? 9.653 2.339 -17.321 1.00 92.75 299 ILE A C 1
ATOM 2299 O O . ILE A 1 299 ? 9.345 2.142 -16.150 1.00 92.75 299 ILE A O 1
ATOM 2303 N N . MET A 1 300 ? 10.377 1.463 -18.024 1.00 94.12 300 MET A N 1
ATOM 2304 C CA . MET A 1 300 ? 10.895 0.214 -17.456 1.00 94.12 300 MET A CA 1
ATOM 2305 C C . MET A 1 300 ? 12.260 0.391 -16.793 1.00 94.12 300 MET A C 1
ATOM 2307 O O . MET A 1 300 ? 12.603 -0.389 -15.908 1.00 94.12 300 MET A O 1
ATOM 2311 N N . THR A 1 301 ? 13.050 1.383 -17.210 1.00 91.12 301 THR A N 1
ATOM 2312 C CA . THR A 1 301 ? 14.459 1.534 -16.797 1.00 91.12 301 THR A CA 1
ATOM 2313 C C . THR A 1 301 ? 14.726 2.773 -15.948 1.00 91.12 301 THR A C 1
ATOM 2315 O O . THR A 1 301 ? 15.772 2.858 -15.301 1.00 91.12 301 THR A O 1
ATOM 2318 N N . GLN A 1 302 ? 13.784 3.717 -15.899 1.00 88.75 302 GLN A N 1
ATOM 2319 C CA . GLN A 1 302 ? 13.924 4.959 -15.150 1.00 88.75 302 GLN A CA 1
ATOM 2320 C C . GLN A 1 302 ? 12.915 5.042 -14.003 1.00 88.75 302 GLN A C 1
ATOM 2322 O O . GLN A 1 302 ? 11.759 4.623 -14.103 1.00 88.75 302 GLN A O 1
ATOM 2327 N N . LEU A 1 303 ? 13.380 5.584 -12.879 1.00 87.62 303 LEU A N 1
ATOM 2328 C CA . LEU A 1 303 ? 12.519 5.961 -11.765 1.00 87.62 303 LEU A CA 1
ATOM 2329 C C . LEU A 1 303 ? 11.894 7.323 -12.055 1.00 87.62 303 LEU A C 1
ATOM 2331 O O . LEU A 1 303 ? 12.523 8.176 -12.675 1.00 87.62 303 LEU A O 1
ATOM 2335 N N . HIS A 1 304 ? 10.679 7.531 -11.556 1.00 83.81 304 HIS A N 1
ATOM 2336 C CA . HIS A 1 304 ? 9.910 8.759 -11.748 1.00 83.81 304 HIS A CA 1
ATOM 2337 C C . HIS A 1 304 ? 9.618 9.070 -13.221 1.00 83.81 304 HIS A C 1
ATOM 2339 O O . HIS A 1 304 ? 9.552 10.229 -13.621 1.00 83.81 304 HIS A O 1
ATOM 2345 N N . ALA A 1 305 ? 9.389 8.024 -14.016 1.00 80.81 305 ALA A N 1
ATOM 2346 C CA . ALA A 1 305 ? 8.993 8.127 -15.411 1.00 80.81 305 ALA A CA 1
ATOM 2347 C C . ALA A 1 305 ? 7.600 7.519 -15.623 1.00 80.81 305 ALA A C 1
ATOM 2349 O O . ALA A 1 305 ? 7.315 6.399 -15.199 1.00 80.81 305 ALA A O 1
ATOM 2350 N N . GLY A 1 306 ? 6.706 8.255 -16.287 1.00 79.31 306 GLY A N 1
ATOM 2351 C CA . GLY A 1 306 ? 5.359 7.773 -16.584 1.00 79.31 306 GLY A CA 1
ATOM 2352 C C . GLY A 1 306 ? 4.378 8.877 -16.969 1.00 79.31 306 GLY A C 1
ATOM 2353 O O . GLY A 1 306 ? 4.589 10.050 -16.695 1.00 79.31 306 GLY A O 1
ATOM 2354 N N . GLY A 1 307 ? 3.259 8.492 -17.582 1.00 75.00 307 GLY A N 1
ATOM 2355 C CA . GLY A 1 307 ? 2.199 9.421 -18.003 1.00 75.00 307 GLY A CA 1
ATOM 2356 C C . GLY A 1 307 ? 1.205 9.802 -16.901 1.00 75.00 307 GLY A C 1
ATOM 2357 O O . GLY A 1 307 ? 0.113 10.254 -17.220 1.00 75.00 307 GLY A O 1
ATOM 2358 N N . LYS A 1 308 ? 1.529 9.547 -15.625 1.00 74.12 308 LYS A N 1
ATOM 2359 C CA . LYS A 1 308 ? 0.628 9.764 -14.473 1.00 74.12 308 LYS A CA 1
ATOM 2360 C C . LYS A 1 308 ? 0.991 11.002 -13.639 1.00 74.12 308 LYS A C 1
ATOM 2362 O O . LYS A 1 308 ? 0.425 11.211 -12.573 1.00 74.12 308 LYS A O 1
ATOM 2367 N N . PHE A 1 309 ? 1.938 11.816 -14.112 1.00 67.50 309 PHE A N 1
ATOM 2368 C CA . PHE A 1 309 ? 2.307 13.087 -13.474 1.00 67.50 309 PHE A CA 1
ATOM 2369 C C . PHE A 1 309 ? 1.387 14.246 -13.870 1.00 67.50 309 PHE A C 1
ATOM 2371 O O . PHE A 1 309 ? 1.381 15.281 -13.205 1.00 67.50 309 PHE A O 1
ATOM 2378 N N . ASP A 1 310 ? 0.602 14.075 -14.935 1.00 61.09 310 ASP A N 1
ATOM 2379 C CA . ASP A 1 310 ? -0.421 15.015 -15.368 1.00 61.09 310 ASP A CA 1
ATOM 2380 C C . ASP A 1 310 ? -1.798 14.335 -15.463 1.00 61.09 310 ASP A C 1
ATOM 2382 O O . ASP A 1 310 ? -1.919 13.115 -15.562 1.00 61.09 310 ASP A O 1
ATOM 2386 N N . GLN A 1 311 ? -2.870 15.129 -15.412 1.00 60.94 311 GLN A N 1
ATOM 2387 C CA . GLN A 1 311 ? -4.248 14.621 -15.517 1.00 60.94 311 GLN A CA 1
ATOM 2388 C C . GLN A 1 311 ? -4.678 14.346 -16.972 1.00 60.94 311 GLN A C 1
ATOM 2390 O O . GLN A 1 311 ? -5.850 14.075 -17.231 1.00 60.94 311 GLN A O 1
ATOM 2395 N N . ASN A 1 312 ? -3.758 14.448 -17.940 1.00 61.56 312 ASN A N 1
ATOM 2396 C CA . ASN A 1 312 ? -4.085 14.371 -19.365 1.00 61.56 312 ASN A CA 1
ATOM 2397 C C . ASN A 1 312 ? -4.301 12.926 -19.827 1.00 61.56 312 ASN A C 1
ATOM 2399 O O . ASN A 1 312 ? -5.186 12.664 -20.641 1.00 61.56 312 ASN A O 1
ATOM 2403 N N . SER A 1 313 ? -3.498 11.991 -19.312 1.00 61.00 313 SER A N 1
ATOM 2404 C CA . SER A 1 313 ? -3.544 10.581 -19.733 1.00 61.00 313 SER A CA 1
ATOM 2405 C C . SER A 1 313 ? -4.447 9.719 -18.845 1.00 61.00 313 SER A C 1
ATOM 2407 O O . SER A 1 313 ? -5.073 8.773 -19.341 1.00 61.00 313 SER A O 1
ATOM 2409 N N . TYR A 1 314 ? -4.517 10.057 -17.552 1.00 62.97 314 TYR A N 1
ATOM 2410 C CA . TYR A 1 314 ? -5.349 9.411 -16.538 1.00 62.97 314 TYR A CA 1
ATOM 2411 C C . TYR A 1 314 ? -5.987 10.483 -15.652 1.00 62.97 314 TYR A C 1
ATOM 2413 O O . TYR A 1 314 ? -5.292 11.228 -14.966 1.00 62.97 314 TYR A O 1
ATOM 2421 N N . LYS A 1 315 ? -7.323 10.566 -15.657 1.00 58.56 315 LYS A N 1
ATOM 2422 C CA . LYS A 1 315 ? -8.057 11.542 -14.832 1.00 58.56 315 LYS A CA 1
ATOM 2423 C C . LYS A 1 315 ? -7.963 11.206 -13.336 1.00 58.56 315 LYS A C 1
ATOM 2425 O O . LYS A 1 315 ? -7.902 12.109 -12.508 1.00 58.56 315 LYS A O 1
ATOM 2430 N N . VAL A 1 316 ? -7.962 9.912 -13.010 1.00 69.38 316 VAL A N 1
ATOM 2431 C CA . VAL A 1 316 ? -7.789 9.344 -11.666 1.00 69.38 316 VAL A CA 1
ATOM 2432 C C . VAL A 1 316 ? -6.998 8.042 -11.819 1.00 69.38 316 VAL A C 1
ATOM 2434 O O . VAL A 1 316 ? -7.350 7.224 -12.667 1.00 69.38 316 VAL A O 1
ATOM 2437 N N . SER A 1 317 ? -5.945 7.854 -11.023 1.00 74.25 317 SER A N 1
ATOM 2438 C CA . SER A 1 317 ? -5.126 6.634 -11.009 1.00 74.25 317 SER A CA 1
ATOM 2439 C C . SER A 1 317 ? -4.612 6.314 -9.606 1.00 74.25 317 SER A C 1
ATOM 2441 O O . SER A 1 317 ? -4.442 7.214 -8.776 1.00 74.25 317 SER A O 1
ATOM 2443 N N . GLY A 1 318 ? -4.361 5.033 -9.332 1.00 68.81 318 GLY A N 1
ATOM 2444 C CA . GLY A 1 318 ? -3.701 4.583 -8.103 1.00 68.81 318 GLY A CA 1
ATOM 2445 C C . GLY A 1 318 ? -2.196 4.861 -8.121 1.00 68.81 318 GLY A C 1
ATOM 2446 O O . GLY A 1 318 ? -1.627 5.320 -7.130 1.00 68.81 318 GLY A O 1
ATOM 2447 N N . GLY A 1 319 ? -1.549 4.654 -9.273 1.00 72.94 319 GLY A N 1
ATOM 2448 C CA . GLY A 1 319 ? -0.124 4.935 -9.443 1.00 72.94 319 GLY A CA 1
ATOM 2449 C C . GLY A 1 319 ? 0.159 6.432 -9.594 1.00 72.94 319 GLY A C 1
ATOM 2450 O O . GLY A 1 319 ? -0.347 7.059 -10.522 1.00 72.94 319 GLY A O 1
ATOM 2451 N N . LEU A 1 320 ? 0.999 6.996 -8.720 1.00 76.88 320 LEU A N 1
ATOM 2452 C CA . LEU A 1 320 ? 1.382 8.422 -8.752 1.00 76.88 320 LEU A CA 1
ATOM 2453 C C . LEU A 1 320 ? 2.900 8.658 -8.736 1.00 76.88 320 LEU A C 1
ATOM 2455 O O . LEU A 1 320 ? 3.370 9.727 -9.104 1.00 76.88 320 LEU A O 1
ATOM 2459 N N . HIS A 1 321 ? 3.685 7.664 -8.322 1.00 77.38 321 HIS A N 1
ATOM 2460 C CA . HIS A 1 321 ? 5.124 7.836 -8.108 1.00 77.38 321 HIS A CA 1
ATOM 2461 C C . HIS A 1 321 ? 5.967 7.680 -9.384 1.00 77.38 321 HIS A C 1
ATOM 2463 O O . HIS A 1 321 ? 7.102 8.154 -9.428 1.00 77.38 321 HIS A O 1
ATOM 2469 N N . GLY A 1 322 ? 5.438 6.984 -10.400 1.00 77.00 322 GLY A N 1
ATOM 2470 C CA . GLY A 1 322 ? 6.173 6.657 -11.628 1.00 77.00 322 GLY A CA 1
ATOM 2471 C C . GLY A 1 322 ? 7.366 5.720 -11.402 1.00 77.00 322 GLY A C 1
ATOM 2472 O O . GLY A 1 322 ? 8.379 5.855 -12.078 1.00 77.00 322 GLY A O 1
ATOM 2473 N N . VAL A 1 323 ? 7.284 4.821 -10.411 1.00 85.62 323 VAL A N 1
ATOM 2474 C CA . VAL A 1 323 ? 8.369 3.874 -10.069 1.00 85.62 323 VAL A CA 1
ATOM 2475 C C . VAL A 1 323 ? 7.947 2.404 -10.077 1.00 85.62 323 VAL A C 1
ATOM 2477 O O . VAL A 1 323 ? 8.807 1.539 -10.129 1.00 85.62 323 VAL A O 1
ATOM 2480 N N . GLY A 1 324 ? 6.647 2.098 -10.028 1.00 88.19 324 GLY A N 1
ATOM 2481 C CA . GLY A 1 324 ? 6.153 0.741 -9.762 1.00 88.19 324 GLY A CA 1
ATOM 2482 C C . GLY A 1 324 ? 6.710 -0.326 -10.704 1.00 88.19 324 GLY A C 1
ATOM 2483 O O . GLY A 1 324 ? 7.411 -1.244 -10.286 1.00 88.19 324 GLY A O 1
ATOM 2484 N N . VAL A 1 325 ? 6.466 -0.176 -12.009 1.00 93.19 325 VAL A N 1
ATOM 2485 C CA . VAL A 1 325 ? 6.887 -1.181 -12.998 1.00 93.19 325 VAL A CA 1
ATOM 2486 C C . VAL A 1 325 ? 8.408 -1.227 -13.202 1.00 93.19 325 VAL A C 1
ATOM 2488 O O . VAL A 1 325 ? 8.959 -2.297 -13.453 1.00 93.19 325 VAL A O 1
ATOM 2491 N N . SER A 1 326 ? 9.114 -0.107 -13.021 1.00 94.75 326 SER A N 1
ATOM 2492 C CA . SER A 1 326 ? 10.578 -0.085 -13.074 1.00 94.75 326 SER A CA 1
ATOM 2493 C C . SER A 1 326 ? 11.213 -0.740 -11.845 1.00 94.75 326 SER A C 1
ATOM 2495 O O . SER A 1 326 ? 12.241 -1.402 -11.975 1.00 94.75 326 SER A O 1
ATOM 2497 N N . VAL A 1 327 ? 10.573 -0.669 -10.672 1.00 96.56 327 VAL A N 1
ATOM 2498 C CA . VAL A 1 327 ? 10.948 -1.463 -9.489 1.00 96.56 327 VAL A CA 1
ATOM 2499 C C . VAL A 1 327 ? 10.741 -2.954 -9.751 1.00 96.56 327 VAL A C 1
ATOM 2501 O O . VAL A 1 327 ? 11.628 -3.748 -9.448 1.00 96.56 327 VAL A O 1
ATOM 2504 N N . VAL A 1 328 ? 9.620 -3.344 -10.367 1.00 98.00 328 VAL A N 1
ATOM 2505 C CA . VAL A 1 328 ? 9.380 -4.744 -10.756 1.00 98.00 328 VAL A CA 1
ATOM 2506 C C . VAL A 1 328 ? 10.479 -5.238 -11.696 1.00 98.00 328 VAL A C 1
ATOM 2508 O O . VAL A 1 328 ? 11.052 -6.299 -11.455 1.00 98.00 328 VAL A O 1
ATOM 2511 N N . ASN A 1 329 ? 10.836 -4.451 -12.714 1.00 98.00 329 ASN A N 1
ATOM 2512 C CA . ASN A 1 329 ? 11.938 -4.771 -13.620 1.00 98.00 329 ASN A CA 1
ATOM 2513 C C . ASN A 1 329 ? 13.282 -4.898 -12.877 1.00 98.00 329 ASN A C 1
ATOM 2515 O O . ASN A 1 329 ? 14.008 -5.871 -13.067 1.00 98.00 329 ASN A O 1
ATOM 2519 N N . ALA A 1 330 ? 13.590 -3.957 -11.979 1.00 97.06 330 ALA A N 1
ATOM 2520 C CA . ALA A 1 330 ? 14.823 -3.949 -11.192 1.00 97.06 330 ALA A CA 1
ATOM 2521 C C . ALA A 1 330 ? 14.991 -5.191 -10.306 1.00 97.06 330 ALA A C 1
ATOM 2523 O O . ALA A 1 330 ? 16.111 -5.662 -10.117 1.00 97.06 330 ALA A O 1
ATOM 2524 N N . LEU A 1 331 ? 13.893 -5.680 -9.723 1.00 97.88 331 LEU A N 1
ATOM 2525 C CA . LEU A 1 331 ? 13.882 -6.785 -8.758 1.00 97.88 331 LEU A CA 1
ATOM 2526 C C . LEU A 1 331 ? 13.563 -8.145 -9.402 1.00 97.88 331 LEU A C 1
ATOM 2528 O O . LEU A 1 331 ? 13.333 -9.133 -8.701 1.00 97.88 331 LEU A O 1
ATOM 2532 N N . SER A 1 332 ? 13.558 -8.209 -10.733 1.00 98.25 332 SER A N 1
ATOM 2533 C CA . SER A 1 332 ? 13.363 -9.437 -11.503 1.00 98.25 332 SER A CA 1
ATOM 2534 C C . SER A 1 332 ? 14.685 -9.929 -12.086 1.00 98.25 332 SER A C 1
ATOM 2536 O O . SER A 1 332 ? 15.489 -9.126 -12.552 1.00 98.25 332 SER A O 1
ATOM 2538 N N . LYS A 1 333 ? 14.884 -11.254 -12.137 1.00 98.00 333 LYS A N 1
ATOM 2539 C CA . LYS A 1 333 ? 15.981 -11.858 -12.920 1.00 98.00 333 LYS A CA 1
ATOM 2540 C C . LYS A 1 333 ? 15.841 -11.497 -14.389 1.00 98.00 333 LYS A C 1
ATOM 2542 O O . LYS A 1 333 ? 16.804 -11.170 -15.071 1.00 98.00 333 LYS A O 1
ATOM 2547 N N . TRP A 1 334 ? 14.612 -11.584 -14.883 1.00 98.56 334 TRP A N 1
ATOM 2548 C CA . TRP A 1 334 ? 14.252 -11.147 -16.217 1.00 98.56 334 TRP A CA 1
ATOM 2549 C C . TRP A 1 334 ? 12.809 -10.662 -16.241 1.00 98.56 334 TRP A C 1
ATOM 2551 O O . TRP A 1 334 ? 11.966 -11.121 -15.464 1.00 98.56 334 TRP A O 1
ATOM 2561 N N . LEU A 1 335 ? 12.538 -9.751 -17.168 1.00 98.75 335 LEU A N 1
ATOM 2562 C CA . LEU A 1 335 ? 11.207 -9.254 -17.477 1.00 98.75 335 LEU A CA 1
ATOM 2563 C C . LEU A 1 335 ? 11.043 -9.191 -18.995 1.00 98.75 335 LEU A C 1
ATOM 2565 O O . LEU A 1 335 ? 11.961 -8.800 -19.716 1.00 98.75 335 LEU A O 1
ATOM 2569 N N . THR A 1 336 ? 9.875 -9.571 -19.494 1.00 98.69 336 THR A N 1
ATOM 2570 C CA . THR A 1 336 ? 9.460 -9.326 -20.873 1.00 98.69 336 THR A CA 1
ATOM 2571 C C . THR A 1 336 ? 8.250 -8.406 -20.898 1.00 98.69 336 THR A C 1
ATOM 2573 O O . THR A 1 336 ? 7.330 -8.515 -20.086 1.00 98.69 336 THR A O 1
ATOM 2576 N N . LEU A 1 337 ? 8.275 -7.485 -21.853 1.00 98.44 337 LEU A N 1
ATOM 2577 C CA . LEU A 1 337 ? 7.198 -6.567 -22.169 1.00 98.44 337 LEU A CA 1
ATOM 2578 C C . LEU A 1 337 ? 6.725 -6.863 -23.588 1.00 98.44 337 LEU A C 1
ATOM 2580 O O . LEU A 1 337 ? 7.517 -6.845 -24.531 1.00 98.44 337 LEU A O 1
ATOM 2584 N N . VAL A 1 338 ? 5.421 -7.065 -23.739 1.00 98.50 338 VAL A N 1
ATOM 2585 C CA . VAL A 1 338 ? 4.736 -7.062 -25.027 1.00 98.50 338 VAL A CA 1
ATOM 2586 C C . VAL A 1 338 ? 3.698 -5.944 -25.025 1.00 98.50 338 VAL A C 1
ATOM 2588 O O . VAL A 1 338 ? 2.787 -5.940 -24.202 1.00 98.50 338 VAL A O 1
ATOM 2591 N N . SER A 1 339 ? 3.803 -5.007 -25.966 1.00 98.12 339 SER A N 1
ATOM 2592 C CA . SER A 1 339 ? 2.772 -3.989 -26.204 1.00 98.12 339 SER A CA 1
ATOM 2593 C C . SER A 1 339 ? 2.056 -4.285 -27.519 1.00 98.12 339 SER A C 1
ATOM 2595 O O . SER A 1 339 ? 2.684 -4.381 -28.576 1.00 98.12 339 SER A O 1
ATOM 2597 N N . TYR A 1 340 ? 0.735 -4.445 -27.461 1.00 98.06 340 TYR A N 1
ATOM 2598 C CA . TYR A 1 340 ? -0.132 -4.553 -28.630 1.00 98.06 340 TYR A CA 1
ATOM 2599 C C . TYR A 1 340 ? -0.712 -3.168 -28.922 1.00 98.06 340 TYR A C 1
ATOM 2601 O O . TYR A 1 340 ? -1.724 -2.764 -28.342 1.00 98.06 340 TYR A O 1
ATOM 2609 N N . ARG A 1 341 ? -0.047 -2.422 -29.809 1.00 96.06 341 ARG A N 1
ATOM 2610 C CA . ARG A 1 341 ? -0.363 -1.017 -30.100 1.00 96.06 341 ARG A CA 1
ATOM 2611 C C . ARG A 1 341 ? -0.140 -0.700 -31.575 1.00 96.06 341 ARG A C 1
ATOM 2613 O O . ARG A 1 341 ? 0.767 -1.241 -32.208 1.00 96.06 341 ARG A O 1
ATOM 2620 N N . ASP A 1 342 ? -0.999 0.150 -32.135 1.00 93.94 342 ASP A N 1
ATOM 2621 C CA . ASP A 1 342 ? -0.961 0.577 -33.543 1.00 93.94 342 ASP A CA 1
ATOM 2622 C C . ASP A 1 342 ? -0.969 -0.596 -34.543 1.00 93.94 342 ASP A C 1
ATOM 2624 O O . ASP A 1 342 ? -0.282 -0.594 -35.565 1.00 93.94 342 ASP A O 1
ATOM 2628 N N . GLY A 1 343 ? -1.737 -1.644 -34.217 1.00 95.19 343 GLY A N 1
ATOM 2629 C CA . GLY A 1 343 ? -1.868 -2.854 -35.035 1.00 95.19 343 GLY A CA 1
ATOM 2630 C C . GLY A 1 343 ? -0.628 -3.754 -35.055 1.00 95.19 343 GLY A C 1
ATOM 2631 O O . GLY A 1 343 ? -0.595 -4.722 -35.816 1.00 95.19 343 GLY A O 1
ATOM 2632 N N . LYS A 1 344 ? 0.380 -3.469 -34.225 1.00 97.81 344 LYS A N 1
ATOM 2633 C CA . LYS A 1 344 ? 1.655 -4.191 -34.156 1.00 97.81 344 LYS A CA 1
ATOM 2634 C C . LYS A 1 344 ? 1.874 -4.813 -32.779 1.00 97.81 344 LYS A C 1
ATOM 2636 O O . LYS A 1 344 ? 1.398 -4.297 -31.767 1.00 97.81 344 LYS A O 1
ATOM 2641 N N . LYS A 1 345 ? 2.617 -5.917 -32.760 1.00 98.19 345 LYS A N 1
ATOM 2642 C CA . LYS A 1 345 ? 3.140 -6.554 -31.551 1.00 98.19 345 LYS A CA 1
ATOM 2643 C C . LYS A 1 345 ? 4.577 -6.080 -31.344 1.00 98.19 345 LYS A C 1
ATOM 2645 O O . LYS A 1 345 ? 5.450 -6.402 -32.149 1.00 98.19 345 LYS A O 1
ATOM 2650 N N . HIS A 1 346 ? 4.802 -5.321 -30.279 1.00 98.44 346 HIS A N 1
ATOM 2651 C CA . HIS A 1 346 ? 6.115 -4.801 -29.896 1.00 98.44 346 HIS A CA 1
ATOM 2652 C C . HIS A 1 346 ? 6.650 -5.601 -28.717 1.00 98.44 346 HIS A C 1
ATOM 2654 O O . HIS A 1 346 ? 5.893 -5.857 -27.786 1.00 98.44 346 HIS A O 1
ATOM 2660 N N . PHE A 1 347 ? 7.916 -5.997 -28.753 1.00 98.44 347 PHE A N 1
ATOM 2661 C CA . PHE A 1 347 ? 8.554 -6.833 -27.742 1.00 98.44 347 PHE A CA 1
ATOM 2662 C C . PHE A 1 347 ? 9.832 -6.180 -27.220 1.00 98.44 347 PHE A C 1
ATOM 2664 O O . PHE A 1 347 ? 10.618 -5.626 -27.989 1.00 98.44 347 PHE A O 1
ATOM 2671 N N . MET A 1 348 ? 10.041 -6.281 -25.912 1.00 98.06 348 MET A N 1
ATOM 2672 C CA . MET A 1 348 ? 11.276 -5.892 -25.243 1.00 98.06 348 MET A CA 1
ATOM 2673 C C . MET A 1 348 ? 11.568 -6.863 -24.102 1.00 98.06 348 MET A C 1
ATOM 2675 O O . MET A 1 348 ? 10.652 -7.345 -23.429 1.00 98.06 348 MET A O 1
ATOM 2679 N N . ARG A 1 349 ? 12.851 -7.145 -23.881 1.00 98.12 349 ARG A N 1
ATOM 2680 C CA . ARG A 1 349 ? 13.328 -8.033 -22.823 1.00 98.12 349 ARG A CA 1
ATOM 2681 C C . ARG A 1 349 ? 14.379 -7.334 -21.976 1.00 98.12 349 ARG A C 1
ATOM 2683 O O . ARG A 1 349 ? 15.201 -6.574 -22.487 1.00 98.12 349 ARG A O 1
ATOM 2690 N N . PHE A 1 350 ? 14.333 -7.627 -20.686 1.00 97.81 350 PHE A N 1
ATOM 2691 C CA . PHE A 1 350 ? 15.223 -7.090 -19.676 1.00 97.81 350 PHE A CA 1
ATOM 2692 C C . PHE A 1 350 ? 15.801 -8.222 -18.834 1.00 97.81 350 PHE A C 1
ATOM 2694 O O . PHE A 1 350 ? 15.117 -9.215 -18.571 1.00 97.81 350 PHE A O 1
ATOM 2701 N N . VAL A 1 351 ? 17.043 -8.052 -18.392 1.00 97.19 351 VAL A N 1
ATOM 2702 C CA . VAL A 1 351 ? 17.737 -8.945 -17.459 1.00 97.19 351 VAL A CA 1
ATOM 2703 C C . VAL A 1 351 ? 18.327 -8.086 -16.349 1.00 97.19 351 VAL A C 1
ATOM 2705 O O . VAL A 1 351 ? 19.021 -7.110 -16.629 1.00 97.19 351 VAL A O 1
ATOM 2708 N N . ASP A 1 352 ? 17.999 -8.404 -15.098 1.00 92.88 352 ASP A N 1
ATOM 2709 C CA . ASP A 1 352 ? 18.401 -7.640 -13.909 1.00 92.88 352 ASP A CA 1
ATOM 2710 C C . ASP A 1 352 ? 18.135 -6.121 -14.021 1.00 92.88 352 ASP A C 1
ATOM 2712 O O . ASP A 1 352 ? 18.955 -5.287 -13.618 1.00 92.88 352 ASP A O 1
ATOM 2716 N N . GLY A 1 353 ? 16.996 -5.751 -14.617 1.00 92.25 353 GLY A N 1
ATOM 2717 C CA . GLY A 1 353 ? 16.593 -4.364 -14.866 1.00 92.25 353 GLY A CA 1
ATOM 2718 C C . GLY A 1 353 ? 17.251 -3.687 -16.077 1.00 92.25 353 GLY A C 1
ATOM 2719 O O . GLY A 1 353 ? 16.936 -2.536 -16.375 1.00 92.25 353 GLY A O 1
ATOM 2720 N N . VAL A 1 354 ? 18.151 -4.365 -16.792 1.00 93.44 354 VAL A N 1
ATOM 2721 C CA . VAL A 1 354 ? 18.874 -3.814 -17.949 1.00 93.44 354 VAL A CA 1
ATOM 2722 C C . VAL A 1 354 ? 18.229 -4.283 -19.248 1.00 93.44 354 VAL A C 1
ATOM 2724 O O . VAL A 1 354 ? 17.909 -5.460 -19.394 1.00 93.44 354 VAL A O 1
ATOM 2727 N N . VAL A 1 355 ? 18.049 -3.365 -20.200 1.00 95.19 355 VAL A N 1
ATOM 2728 C CA . VAL A 1 355 ? 17.528 -3.672 -21.539 1.00 95.19 355 VAL A CA 1
ATOM 2729 C C . VAL A 1 355 ? 18.486 -4.605 -22.292 1.00 95.19 355 VAL A C 1
ATOM 2731 O O . VAL A 1 355 ? 19.681 -4.332 -22.392 1.00 95.19 355 VAL A O 1
ATOM 2734 N N . GLU A 1 356 ? 17.971 -5.720 -22.813 1.00 94.94 356 GLU A N 1
ATOM 2735 C CA . GLU A 1 356 ? 18.763 -6.674 -23.602 1.00 94.94 356 GLU A CA 1
ATOM 2736 C C . GLU A 1 356 ? 18.896 -6.212 -25.062 1.00 94.94 356 GLU A C 1
ATOM 2738 O O . GLU A 1 356 ? 19.967 -6.318 -25.662 1.00 94.94 356 GLU A O 1
ATOM 2743 N N . ALA A 1 357 ? 17.816 -5.658 -25.620 1.00 90.50 357 ALA A N 1
ATOM 2744 C CA . ALA A 1 357 ? 17.768 -5.082 -26.960 1.00 90.50 357 ALA A CA 1
ATOM 2745 C C . ALA A 1 357 ? 16.689 -3.981 -27.061 1.00 90.50 357 ALA A C 1
ATOM 2747 O O . ALA A 1 357 ? 15.705 -4.031 -26.314 1.00 90.50 357 ALA A O 1
ATOM 2748 N N . PRO A 1 358 ? 16.836 -3.010 -27.989 1.00 93.69 358 PRO A N 1
ATOM 2749 C CA . PRO A 1 358 ? 15.812 -1.998 -28.255 1.00 93.69 358 PRO A CA 1
ATOM 2750 C C . PRO A 1 358 ? 14.454 -2.604 -28.637 1.00 93.69 358 PRO A C 1
ATOM 2752 O O . PRO A 1 358 ? 14.377 -3.746 -29.084 1.00 93.69 358 PRO A O 1
ATOM 2755 N N . LEU A 1 359 ? 13.388 -1.807 -28.513 1.00 96.12 359 LEU A N 1
ATOM 2756 C CA . LEU A 1 359 ? 12.012 -2.246 -28.771 1.00 96.12 359 LEU A CA 1
ATOM 2757 C C . LEU A 1 359 ? 11.864 -2.753 -30.210 1.00 96.12 359 LEU A C 1
ATOM 2759 O O . LEU A 1 359 ? 12.075 -2.002 -31.165 1.00 96.12 359 LEU A O 1
ATOM 2763 N N . GLU A 1 360 ? 11.465 -4.013 -30.358 1.00 96.69 360 GLU A N 1
ATOM 2764 C CA . GLU A 1 360 ? 11.340 -4.671 -31.656 1.00 96.69 360 GLU A CA 1
ATOM 2765 C C . GLU A 1 360 ? 9.872 -4.888 -32.031 1.00 96.69 360 GLU A C 1
ATOM 2767 O O . GLU A 1 360 ? 9.059 -5.332 -31.220 1.00 96.69 360 GLU A O 1
ATOM 2772 N N . VAL A 1 361 ? 9.527 -4.641 -33.297 1.00 97.81 361 VAL A N 1
ATOM 2773 C CA . VAL A 1 361 ? 8.246 -5.078 -33.864 1.00 97.81 361 VAL A CA 1
ATOM 2774 C C . VAL A 1 361 ? 8.374 -6.537 -34.297 1.00 97.81 361 VAL A C 1
ATOM 2776 O O . VAL A 1 361 ? 8.955 -6.826 -35.339 1.00 97.81 361 VAL A O 1
ATOM 2779 N N . VAL A 1 362 ? 7.780 -7.449 -33.530 1.00 96.94 362 VAL A N 1
ATOM 2780 C CA . VAL A 1 362 ? 7.890 -8.905 -33.746 1.00 96.94 362 VAL A CA 1
ATOM 2781 C C . VAL A 1 362 ? 6.728 -9.499 -34.552 1.00 96.94 362 VAL A C 1
ATOM 2783 O O . VAL A 1 362 ? 6.689 -10.702 -34.803 1.00 96.94 362 VAL A O 1
ATOM 2786 N N . GLY A 1 363 ? 5.755 -8.679 -34.958 1.00 96.25 363 GLY A N 1
ATOM 2787 C CA . GLY A 1 363 ? 4.641 -9.114 -35.801 1.00 96.25 363 GLY A CA 1
ATOM 2788 C C . GLY A 1 363 ? 3.439 -8.170 -35.788 1.00 96.25 363 GLY A C 1
ATOM 2789 O O . GLY A 1 363 ? 3.488 -7.068 -35.236 1.00 96.25 363 GLY A O 1
ATOM 2790 N N . GLY A 1 364 ? 2.342 -8.613 -36.407 1.00 95.75 364 GLY A N 1
ATOM 2791 C CA . GLY A 1 364 ? 1.037 -7.960 -36.298 1.00 95.75 364 GLY A CA 1
ATOM 2792 C C . GLY A 1 364 ? 0.402 -8.191 -34.924 1.00 95.75 364 GLY A C 1
ATOM 2793 O O . GLY A 1 364 ? 0.709 -9.166 -34.243 1.00 95.75 364 GLY A O 1
ATOM 2794 N N . ALA A 1 365 ? -0.482 -7.287 -34.501 1.00 93.75 365 ALA A N 1
ATOM 2795 C CA . ALA A 1 365 ? -1.239 -7.457 -33.259 1.00 93.75 365 ALA A CA 1
ATOM 2796 C C . ALA A 1 365 ? -2.428 -8.428 -33.401 1.00 93.75 365 ALA A C 1
ATOM 2798 O O . ALA A 1 365 ? -3.036 -8.779 -32.397 1.00 93.75 365 ALA A O 1
ATOM 2799 N N . ASP A 1 366 ? -2.788 -8.842 -34.622 1.00 93.75 366 ASP A N 1
ATOM 2800 C CA . ASP A 1 366 ? -3.864 -9.805 -34.911 1.00 93.75 366 ASP A CA 1
ATOM 2801 C C . ASP A 1 366 ? -5.199 -9.484 -34.210 1.00 93.75 366 ASP A C 1
ATOM 2803 O O . ASP A 1 366 ? -5.880 -10.351 -33.667 1.00 93.75 366 ASP A O 1
ATOM 2807 N N . GLY A 1 367 ? -5.564 -8.197 -34.188 1.00 91.31 367 GLY A N 1
ATOM 2808 C CA . GLY A 1 367 ? -6.782 -7.699 -33.536 1.00 91.31 367 GLY A CA 1
ATOM 2809 C C . GLY A 1 367 ? -6.686 -7.548 -32.013 1.00 91.31 367 GLY A C 1
ATOM 2810 O O . GLY A 1 367 ? -7.652 -7.104 -31.393 1.00 91.31 367 GLY A O 1
ATOM 2811 N N . LYS A 1 368 ? -5.540 -7.873 -31.401 1.00 94.19 368 LYS A N 1
ATOM 2812 C CA . LYS A 1 368 ? -5.264 -7.620 -29.982 1.00 94.19 368 LYS A CA 1
ATOM 2813 C C . LYS A 1 368 ? -4.877 -6.158 -29.739 1.00 94.19 368 LYS A C 1
ATOM 2815 O O . LYS A 1 368 ? -4.346 -5.478 -30.615 1.00 94.19 368 LYS A O 1
ATOM 2820 N N . LYS A 1 369 ? -5.118 -5.708 -28.510 1.00 95.88 369 LYS A N 1
ATOM 2821 C CA . LYS A 1 369 ? -4.668 -4.435 -27.932 1.00 95.88 369 LYS A CA 1
ATOM 2822 C C . LYS A 1 369 ? -4.300 -4.662 -26.465 1.00 95.88 369 LYS A C 1
ATOM 2824 O O . LYS A 1 369 ? -4.787 -5.634 -25.889 1.00 95.88 369 LYS A O 1
ATOM 2829 N N . GLY A 1 370 ? -3.494 -3.774 -25.891 1.00 97.62 370 GLY A N 1
ATOM 2830 C CA . GLY A 1 370 ? -3.139 -3.797 -24.471 1.00 97.62 370 GLY A CA 1
ATOM 2831 C C . GLY A 1 370 ? -1.688 -4.185 -24.214 1.00 97.62 370 GLY A C 1
ATOM 2832 O O . GLY A 1 370 ? -0.851 -4.129 -25.120 1.00 97.62 370 GLY A O 1
ATOM 2833 N N . THR A 1 371 ? -1.387 -4.539 -22.971 1.00 98.50 371 THR A N 1
ATOM 2834 C CA . THR A 1 371 ? -0.026 -4.853 -22.518 1.00 98.50 371 THR A CA 1
ATOM 2835 C C . THR A 1 371 ? 0.027 -6.254 -21.927 1.00 98.50 371 THR A C 1
ATOM 2837 O O . THR A 1 371 ? -0.910 -6.705 -21.278 1.00 98.50 371 THR A O 1
ATOM 2840 N N . GLU A 1 372 ? 1.139 -6.945 -22.136 1.00 98.62 372 GLU A N 1
ATOM 2841 C CA . GLU A 1 372 ? 1.490 -8.184 -21.454 1.00 98.62 372 GLU A CA 1
ATOM 2842 C C . GLU A 1 372 ? 2.875 -8.012 -20.824 1.00 98.62 372 GLU A C 1
ATOM 2844 O O . GLU A 1 372 ? 3.845 -7.672 -21.502 1.00 98.62 372 GLU A O 1
ATOM 2849 N N . ILE A 1 373 ? 2.952 -8.218 -19.512 1.00 98.75 373 ILE A N 1
ATOM 2850 C CA . ILE A 1 373 ? 4.189 -8.203 -18.734 1.00 98.75 373 ILE A CA 1
ATOM 2851 C C . ILE A 1 373 ? 4.391 -9.598 -18.170 1.00 98.75 373 ILE A C 1
ATOM 2853 O O . ILE A 1 373 ? 3.500 -10.118 -17.500 1.00 98.75 373 ILE A O 1
ATOM 2857 N N . THR A 1 374 ? 5.561 -10.187 -18.397 1.00 98.88 374 THR A N 1
ATOM 2858 C CA . THR A 1 374 ? 5.968 -11.410 -17.700 1.00 98.88 374 THR A CA 1
ATOM 2859 C C . THR A 1 374 ? 7.268 -11.170 -16.964 1.00 98.88 374 THR A C 1
ATOM 2861 O O . THR A 1 374 ? 8.204 -10.638 -17.551 1.00 98.88 374 THR A O 1
ATOM 2864 N N . PHE A 1 375 ? 7.354 -11.564 -15.698 1.00 98.81 375 PHE A N 1
ATOM 2865 C CA . PHE A 1 375 ? 8.580 -11.395 -14.924 1.00 98.81 375 PHE A CA 1
ATOM 2866 C C . PHE A 1 375 ? 8.855 -12.577 -13.999 1.00 98.81 375 PHE A C 1
ATOM 2868 O O . PHE A 1 375 ? 7.931 -13.197 -13.468 1.00 98.81 375 PHE A O 1
ATOM 2875 N N . LEU A 1 376 ? 10.141 -12.867 -13.795 1.00 98.69 376 LEU A N 1
ATOM 2876 C CA . LEU A 1 376 ? 10.622 -13.840 -12.816 1.00 98.69 376 LEU A CA 1
ATOM 2877 C C . LEU A 1 376 ? 11.348 -13.101 -11.679 1.00 98.69 376 LEU A C 1
ATOM 2879 O O . LEU A 1 376 ? 12.399 -12.508 -11.940 1.00 98.69 376 LEU A O 1
ATOM 2883 N N . PRO A 1 377 ? 10.844 -13.142 -10.432 1.00 98.31 377 PRO A N 1
ATOM 2884 C CA . PRO A 1 377 ? 11.478 -12.473 -9.295 1.00 98.31 377 PRO A CA 1
ATOM 2885 C C . PRO A 1 377 ? 12.918 -12.936 -9.047 1.00 98.31 377 PRO A C 1
ATOM 2887 O O . PRO A 1 377 ? 13.245 -14.114 -9.216 1.00 98.31 377 PRO A O 1
ATOM 2890 N N . SER A 1 378 ? 13.779 -12.013 -8.611 1.00 97.62 378 SER A N 1
ATOM 2891 C CA . SER A 1 378 ? 15.169 -12.317 -8.260 1.00 97.62 378 SER A CA 1
ATOM 2892 C C . SER A 1 378 ? 15.288 -13.009 -6.900 1.00 97.62 378 SER A C 1
ATOM 2894 O O . SER A 1 378 ? 14.883 -12.463 -5.874 1.00 97.62 378 SER A O 1
ATOM 2896 N N . ASP A 1 379 ? 15.909 -14.190 -6.879 1.00 95.69 379 ASP A N 1
ATOM 2897 C CA . ASP A 1 379 ? 16.284 -14.904 -5.648 1.00 95.69 379 ASP A CA 1
ATOM 2898 C C . ASP A 1 379 ? 17.516 -14.295 -4.957 1.00 95.69 379 ASP A C 1
ATOM 2900 O O . ASP A 1 379 ? 17.851 -14.685 -3.843 1.00 95.69 379 ASP A O 1
ATOM 2904 N N . GLU A 1 380 ? 18.167 -13.303 -5.575 1.00 95.44 380 GLU A N 1
ATOM 2905 C CA . GLU A 1 380 ? 19.158 -12.459 -4.900 1.00 95.44 380 GLU A CA 1
ATOM 2906 C C . GLU A 1 380 ? 18.495 -11.379 -4.031 1.00 95.44 380 GLU A C 1
ATOM 2908 O O . GLU A 1 380 ? 19.131 -10.832 -3.130 1.00 95.44 380 GLU A O 1
ATOM 2913 N N . THR A 1 381 ? 17.229 -11.049 -4.315 1.00 93.81 381 THR A N 1
ATOM 2914 C CA . THR A 1 381 ? 16.459 -10.023 -3.594 1.00 93.81 381 THR A CA 1
ATOM 2915 C C . THR A 1 381 ? 15.523 -10.635 -2.558 1.00 93.81 381 THR A C 1
ATOM 2917 O O . THR A 1 381 ? 15.470 -10.149 -1.431 1.00 93.81 381 THR A O 1
ATOM 2920 N N . PHE A 1 382 ? 14.766 -11.667 -2.935 1.00 95.69 382 PHE A N 1
ATOM 2921 C CA . PHE A 1 382 ? 13.736 -12.260 -2.082 1.00 95.69 382 PHE A CA 1
ATOM 2922 C C . PHE A 1 382 ? 14.213 -13.569 -1.462 1.00 95.69 382 PHE A C 1
ATOM 2924 O O . PHE A 1 382 ? 14.746 -14.432 -2.159 1.00 95.69 382 PHE A O 1
ATOM 2931 N N . SER A 1 383 ? 13.946 -13.759 -0.167 1.00 92.69 383 SER A N 1
ATOM 2932 C CA . SER A 1 383 ? 14.285 -15.006 0.536 1.00 92.69 383 SER A CA 1
ATOM 2933 C C . SER A 1 383 ? 13.481 -16.215 0.032 1.00 92.69 383 SER A C 1
ATOM 2935 O O . SER A 1 383 ? 13.941 -17.356 0.115 1.00 92.69 383 SER A O 1
ATOM 2937 N N . ALA A 1 384 ? 12.292 -15.964 -0.523 1.00 92.56 384 ALA A N 1
ATOM 2938 C CA . ALA A 1 384 ? 11.452 -16.931 -1.210 1.00 92.56 384 ALA A CA 1
ATOM 2939 C C . ALA A 1 384 ? 10.810 -16.283 -2.442 1.00 92.56 384 ALA A C 1
ATOM 2941 O O . ALA A 1 384 ? 10.337 -15.152 -2.381 1.00 92.56 384 ALA A O 1
ATOM 2942 N N . THR A 1 385 ? 10.746 -17.022 -3.549 1.00 94.62 385 THR A N 1
ATOM 2943 C CA . THR A 1 385 ? 10.176 -16.565 -4.831 1.00 94.62 385 THR A CA 1
ATOM 2944 C C . THR A 1 385 ? 8.896 -17.315 -5.212 1.00 94.62 385 THR A C 1
ATOM 2946 O O . THR A 1 385 ? 8.463 -17.295 -6.361 1.00 94.62 385 THR A O 1
ATOM 2949 N N . VAL A 1 386 ? 8.262 -17.988 -4.246 1.00 95.38 386 VAL A N 1
ATOM 2950 C CA . VAL A 1 386 ? 7.015 -18.733 -4.459 1.00 95.38 386 VAL A CA 1
ATOM 2951 C C . VAL A 1 386 ? 5.819 -17.855 -4.101 1.00 95.38 386 VAL A C 1
ATOM 2953 O O . VAL A 1 386 ? 5.630 -17.490 -2.942 1.00 95.38 386 VAL A O 1
ATOM 2956 N N . PHE A 1 387 ? 4.982 -17.554 -5.092 1.00 97.94 387 PHE A N 1
ATOM 2957 C CA . PHE A 1 387 ? 3.749 -16.795 -4.891 1.00 97.94 387 PHE A CA 1
ATOM 2958 C C . PHE A 1 387 ? 2.675 -17.604 -4.146 1.00 97.94 387 PHE A C 1
ATOM 2960 O O . PHE A 1 387 ? 2.408 -18.767 -4.464 1.00 97.94 387 PHE A O 1
ATOM 2967 N N . ASP A 1 388 ? 2.017 -16.966 -3.185 1.00 97.19 388 ASP A N 1
ATOM 2968 C CA . ASP A 1 388 ? 0.852 -17.471 -2.465 1.00 97.19 388 ASP A CA 1
ATOM 2969 C C . ASP A 1 388 ? -0.418 -17.177 -3.275 1.00 97.19 388 ASP A C 1
ATOM 2971 O O . ASP A 1 388 ? -0.828 -16.027 -3.469 1.00 97.19 388 ASP A O 1
ATOM 2975 N N . TYR A 1 389 ? -1.053 -18.248 -3.749 1.00 96.62 389 TYR A N 1
ATOM 2976 C CA . TYR A 1 389 ? -2.264 -18.170 -4.559 1.00 96.62 389 TYR A CA 1
ATOM 2977 C C . TYR A 1 389 ? -3.430 -17.517 -3.805 1.00 96.62 389 TYR A C 1
ATOM 2979 O O . TYR A 1 389 ? -4.102 -16.647 -4.353 1.00 96.62 389 TYR A O 1
ATOM 2987 N N . ALA A 1 390 ? -3.664 -17.897 -2.546 1.00 96.19 390 ALA A N 1
ATOM 2988 C CA . ALA A 1 390 ? -4.802 -17.406 -1.773 1.00 96.19 390 ALA A CA 1
ATOM 2989 C C . ALA A 1 390 ? -4.668 -15.906 -1.481 1.00 96.19 390 ALA A C 1
ATOM 2991 O O . ALA A 1 390 ? -5.653 -15.166 -1.536 1.00 96.19 390 ALA A O 1
ATOM 2992 N N . ARG A 1 391 ? -3.440 -15.442 -1.223 1.00 95.75 391 ARG A N 1
ATOM 2993 C CA . ARG A 1 391 ? -3.136 -14.022 -1.020 1.00 95.75 391 ARG A CA 1
ATOM 2994 C C . ARG A 1 391 ? -3.405 -13.195 -2.279 1.00 95.75 391 ARG A C 1
ATOM 2996 O O . ARG A 1 391 ? -4.051 -12.150 -2.185 1.00 95.75 391 ARG A O 1
ATOM 3003 N N . LEU A 1 392 ? -2.947 -13.664 -3.442 1.00 97.75 392 LEU A N 1
ATOM 3004 C CA . LEU A 1 392 ? -3.201 -13.001 -4.726 1.00 97.75 392 LEU A CA 1
ATOM 3005 C C . LEU A 1 392 ? -4.688 -13.018 -5.089 1.00 97.75 392 LEU A C 1
ATOM 3007 O O . LEU A 1 392 ? -5.249 -11.974 -5.412 1.00 97.75 392 LEU A O 1
ATOM 3011 N N . GLU A 1 393 ? -5.349 -14.172 -4.967 1.00 97.50 393 GLU A N 1
ATOM 3012 C CA . GLU A 1 393 ? -6.783 -14.312 -5.231 1.00 97.50 393 GLU A CA 1
ATOM 3013 C C . GLU A 1 393 ? -7.601 -13.336 -4.380 1.00 97.50 393 GLU A C 1
ATOM 3015 O O . GLU A 1 393 ? -8.505 -12.675 -4.898 1.00 97.50 393 GLU A O 1
ATOM 3020 N N . HIS A 1 394 ? -7.283 -13.225 -3.086 1.00 95.00 394 HIS A N 1
ATOM 3021 C CA . HIS A 1 394 ? -7.948 -12.287 -2.188 1.00 95.00 394 HIS A CA 1
ATOM 3022 C C . HIS A 1 394 ? -7.836 -10.854 -2.713 1.00 95.00 394 HIS A C 1
ATOM 3024 O O . HIS A 1 394 ? -8.851 -10.179 -2.877 1.00 95.00 394 HIS A O 1
ATOM 3030 N N . ARG A 1 395 ? -6.621 -10.409 -3.058 1.00 95.12 395 ARG A N 1
ATOM 3031 C CA . ARG A 1 395 ? -6.386 -9.062 -3.591 1.00 95.12 395 ARG A CA 1
ATOM 3032 C C . ARG A 1 395 ? -7.115 -8.823 -4.915 1.00 95.12 395 ARG A C 1
ATOM 3034 O O . ARG A 1 395 ? -7.732 -7.777 -5.102 1.00 95.12 395 ARG A O 1
ATOM 3041 N N . PHE A 1 396 ? -7.080 -9.783 -5.833 1.00 97.06 396 PHE A N 1
ATOM 3042 C CA . PHE A 1 396 ? -7.760 -9.659 -7.125 1.00 97.06 396 PHE A CA 1
ATOM 3043 C C . PHE A 1 396 ? -9.277 -9.615 -6.974 1.00 97.06 396 PHE A C 1
ATOM 3045 O O . PHE A 1 396 ? -9.960 -8.928 -7.731 1.00 97.06 396 PHE A O 1
ATOM 3052 N N . ARG A 1 397 ? -9.822 -10.306 -5.971 1.00 95.44 397 ARG A N 1
ATOM 3053 C CA . ARG A 1 397 ? -11.249 -10.262 -5.661 1.00 95.44 397 ARG A CA 1
ATOM 3054 C C . ARG A 1 397 ? -11.670 -8.882 -5.169 1.00 95.44 397 ARG A C 1
ATOM 3056 O O . ARG A 1 397 ? -12.679 -8.378 -5.651 1.00 95.44 397 ARG A O 1
ATOM 3063 N N . GLU A 1 398 ? -10.892 -8.263 -4.280 1.00 94.44 398 GLU A N 1
ATOM 3064 C CA . GLU A 1 398 ? -11.114 -6.869 -3.866 1.00 94.44 398 GLU A CA 1
ATOM 3065 C C . GLU A 1 398 ? -11.129 -5.937 -5.081 1.00 94.44 398 GLU A C 1
ATOM 3067 O O . GLU A 1 398 ? -12.083 -5.187 -5.276 1.00 94.44 398 GLU A O 1
ATOM 3072 N N . LEU A 1 399 ? -10.107 -6.028 -5.940 1.00 94.38 399 LEU A N 1
ATOM 3073 C CA . LEU A 1 399 ? -10.006 -5.205 -7.147 1.00 94.38 399 LEU A CA 1
ATOM 3074 C C . LEU A 1 399 ? -11.215 -5.383 -8.074 1.00 94.38 399 LEU A C 1
ATOM 3076 O O . LEU A 1 399 ? -11.728 -4.391 -8.591 1.00 94.38 399 LEU A O 1
ATOM 3080 N N . ALA A 1 400 ? -11.697 -6.614 -8.255 1.00 95.00 400 ALA A N 1
ATOM 3081 C CA . ALA A 1 400 ? -12.866 -6.900 -9.083 1.00 95.00 400 ALA A CA 1
ATOM 3082 C C . ALA A 1 400 ? -14.170 -6.327 -8.497 1.00 95.00 400 ALA A C 1
ATOM 3084 O O . ALA A 1 400 ? -15.056 -5.940 -9.254 1.00 95.00 400 ALA A O 1
ATOM 3085 N N . PHE A 1 401 ? -14.302 -6.244 -7.169 1.00 94.56 401 PHE A N 1
ATOM 3086 C CA . PHE A 1 401 ? -15.435 -5.558 -6.541 1.00 94.56 401 PHE A CA 1
ATOM 3087 C C . PHE A 1 401 ? -15.354 -4.039 -6.706 1.00 94.56 401 PHE A C 1
ATOM 3089 O O . PHE A 1 401 ? -16.352 -3.401 -7.039 1.00 94.56 401 PHE A O 1
ATOM 3096 N N . LEU A 1 402 ? -14.171 -3.459 -6.489 1.00 92.75 402 LEU A N 1
ATOM 3097 C CA . LEU A 1 402 ? -13.954 -2.013 -6.594 1.00 92.75 402 LEU A CA 1
ATOM 3098 C C . LEU A 1 402 ? -14.104 -1.504 -8.036 1.00 92.75 402 LEU A C 1
ATOM 3100 O O . LEU A 1 402 ? -14.504 -0.363 -8.247 1.00 92.75 402 LEU A O 1
ATOM 3104 N N . ASN A 1 403 ? -13.855 -2.363 -9.027 1.00 91.19 403 ASN A N 1
ATOM 3105 C CA . ASN A 1 403 ? -13.975 -2.048 -10.447 1.00 91.19 403 ASN A CA 1
ATOM 3106 C C . ASN A 1 403 ? -15.120 -2.847 -11.077 1.00 91.19 403 ASN A C 1
ATOM 3108 O O . ASN A 1 403 ? -14.908 -3.841 -11.775 1.00 91.19 403 ASN A O 1
ATOM 3112 N N . SER A 1 404 ? -16.351 -2.404 -10.811 1.00 87.81 404 SER A N 1
ATOM 3113 C CA . SER A 1 404 ? -17.559 -3.054 -11.335 1.00 87.81 404 SER A CA 1
ATOM 3114 C C . SER A 1 404 ? -17.511 -3.205 -12.853 1.00 87.81 404 SER A C 1
ATOM 3116 O O . SER A 1 404 ? -17.238 -2.247 -13.573 1.00 87.81 404 SER A O 1
ATOM 3118 N N . GLY A 1 405 ? -17.812 -4.409 -13.335 1.00 87.06 405 GLY A N 1
ATOM 3119 C CA . GLY A 1 405 ? -17.798 -4.725 -14.763 1.00 87.06 405 GLY A CA 1
ATOM 3120 C C . GLY A 1 405 ? -16.444 -5.189 -15.312 1.00 87.06 405 GLY A C 1
ATOM 3121 O O . GLY A 1 405 ? -16.406 -5.720 -16.420 1.00 87.06 405 GLY A O 1
ATOM 3122 N N . VAL A 1 406 ? -15.349 -5.100 -14.550 1.00 93.69 406 VAL A N 1
ATOM 3123 C CA . VAL A 1 406 ? -14.063 -5.690 -14.962 1.00 93.69 406 VAL A CA 1
ATOM 3124 C C . VAL A 1 406 ? -14.080 -7.190 -14.778 1.00 93.69 406 VAL A C 1
ATOM 3126 O O . VAL A 1 406 ? -14.615 -7.714 -13.798 1.00 93.69 406 VAL A O 1
ATOM 3129 N N . ARG A 1 407 ? -13.469 -7.906 -15.719 1.00 97.38 407 ARG A N 1
ATOM 3130 C CA . ARG A 1 407 ? -13.184 -9.331 -15.579 1.00 97.38 407 ARG A CA 1
ATOM 3131 C C . ARG A 1 407 ? -11.709 -9.551 -15.273 1.00 97.38 407 ARG A C 1
ATOM 3133 O O . ARG A 1 407 ? -10.866 -9.334 -16.138 1.00 97.38 407 ARG A O 1
ATOM 3140 N N . ILE A 1 408 ? -11.416 -10.062 -14.081 1.00 98.19 408 ILE A N 1
ATOM 3141 C CA . ILE A 1 408 ? -10.079 -10.527 -13.704 1.00 98.19 408 ILE A CA 1
ATOM 3142 C C . ILE A 1 408 ? -10.071 -12.056 -13.747 1.00 98.19 408 ILE A C 1
ATOM 3144 O O . ILE A 1 408 ? -10.820 -12.714 -13.026 1.00 98.19 408 ILE A O 1
ATOM 3148 N N . VAL A 1 409 ? -9.243 -12.631 -14.615 1.00 98.44 409 VAL A N 1
ATOM 3149 C CA . VAL A 1 409 ? -9.039 -14.086 -14.710 1.00 98.44 409 VAL A CA 1
ATOM 3150 C C . VAL A 1 409 ? -7.716 -14.424 -14.045 1.00 98.44 409 VAL A C 1
ATOM 3152 O O . VAL A 1 409 ? -6.678 -13.980 -14.525 1.00 98.44 409 VAL A O 1
ATOM 3155 N N . PHE A 1 410 ? -7.736 -15.208 -12.972 1.00 98.56 410 PHE A N 1
ATOM 3156 C CA . PHE A 1 410 ? -6.519 -15.632 -12.284 1.00 98.56 410 PHE A CA 1
ATOM 3157 C C . PHE A 1 410 ? -6.325 -17.138 -12.436 1.00 98.56 410 PHE A C 1
ATOM 3159 O O . PHE A 1 410 ? -7.229 -17.907 -12.112 1.00 98.56 410 PHE A O 1
ATOM 3166 N N . THR A 1 411 ? -5.171 -17.540 -12.966 1.00 98.44 411 THR A N 1
ATOM 3167 C CA . THR A 1 411 ? -4.826 -18.935 -13.255 1.00 98.44 411 THR A CA 1
ATOM 3168 C C . THR A 1 411 ? -3.502 -19.301 -12.587 1.00 98.44 411 THR A C 1
ATOM 3170 O O . THR A 1 411 ? -2.539 -18.541 -12.646 1.00 98.44 411 THR A O 1
ATOM 3173 N N . ASP A 1 412 ? -3.445 -20.472 -11.966 1.00 98.19 412 ASP A N 1
ATOM 3174 C CA . ASP A 1 412 ? -2.228 -21.094 -11.453 1.00 98.19 412 ASP A CA 1
ATOM 3175 C C . ASP A 1 412 ? -1.914 -22.335 -12.285 1.00 98.19 412 ASP A C 1
ATOM 3177 O O . ASP A 1 412 ? -2.650 -23.324 -12.232 1.00 98.19 412 ASP A O 1
ATOM 3181 N N . GLU A 1 413 ? -0.844 -22.259 -13.073 1.00 97.81 413 GLU A N 1
ATOM 3182 C CA . GLU A 1 413 ? -0.385 -23.325 -13.970 1.00 97.81 413 GLU A CA 1
ATOM 3183 C C . GLU A 1 413 ? 0.827 -24.079 -13.399 1.00 97.81 413 GLU A C 1
ATOM 3185 O O . GLU A 1 413 ? 1.448 -24.878 -14.093 1.00 97.81 413 GLU A O 1
ATOM 3190 N N . ARG A 1 414 ? 1.198 -23.844 -12.132 1.00 95.69 414 ARG A N 1
ATOM 3191 C CA . ARG A 1 414 ? 2.374 -24.488 -11.515 1.00 95.69 414 ARG A CA 1
ATOM 3192 C C . ARG A 1 414 ? 2.179 -25.978 -11.246 1.00 95.69 414 ARG A C 1
ATOM 3194 O O . ARG A 1 414 ? 3.146 -26.737 -11.236 1.00 95.69 414 ARG A O 1
ATOM 3201 N N . GLU A 1 415 ? 0.941 -26.389 -10.992 1.00 91.69 415 GLU A N 1
ATOM 3202 C CA . GLU A 1 415 ? 0.558 -27.780 -10.740 1.00 91.69 415 GLU A CA 1
ATOM 3203 C C . GLU A 1 415 ? -0.054 -28.415 -11.997 1.00 91.69 415 GLU A C 1
ATOM 3205 O O . GLU A 1 415 ? -0.563 -27.725 -12.873 1.00 91.69 415 GLU A O 1
ATOM 3210 N N . ALA A 1 416 ? -0.050 -29.752 -12.079 1.00 84.81 416 ALA A N 1
ATOM 3211 C CA . ALA A 1 416 ? -0.624 -30.478 -13.219 1.00 84.81 416 ALA A CA 1
ATOM 3212 C C . ALA A 1 416 ? -2.139 -30.250 -13.389 1.00 84.81 416 ALA A C 1
ATOM 3214 O O . ALA A 1 416 ? -2.661 -30.345 -14.499 1.00 84.81 416 ALA A O 1
ATOM 3215 N N . GLU A 1 417 ? -2.844 -29.965 -12.292 1.00 90.75 417 GLU A N 1
ATOM 3216 C CA . GLU A 1 417 ? -4.231 -29.511 -12.317 1.00 90.75 417 GLU A CA 1
ATOM 3217 C C . GLU A 1 417 ? -4.246 -27.988 -12.176 1.00 90.75 417 GLU A C 1
ATOM 3219 O O . GLU A 1 417 ? -3.985 -27.449 -11.100 1.00 90.75 417 GLU A O 1
ATOM 3224 N N . HIS A 1 418 ? -4.535 -27.293 -13.277 1.00 92.56 418 HIS A N 1
ATOM 3225 C CA . HIS A 1 418 ? -4.561 -25.835 -13.279 1.00 92.56 418 HIS A CA 1
ATOM 3226 C C . HIS A 1 418 ? -5.739 -25.335 -12.437 1.00 92.56 418 HIS A C 1
ATOM 3228 O O . HIS A 1 418 ? -6.892 -25.713 -12.669 1.00 92.56 418 HIS A O 1
ATOM 3234 N N . LYS A 1 419 ? -5.467 -24.435 -11.492 1.00 95.19 419 LYS A N 1
ATOM 3235 C CA . LYS A 1 419 ? -6.513 -23.749 -10.722 1.00 95.19 419 LYS A CA 1
ATOM 3236 C C . LYS A 1 419 ? -6.842 -22.443 -11.423 1.00 95.19 419 LYS A C 1
ATOM 3238 O O . LYS A 1 419 ? -5.949 -21.643 -11.672 1.00 95.19 419 LYS A O 1
ATOM 3243 N N . GLN A 1 420 ? -8.112 -22.211 -11.738 1.00 97.12 420 GLN A N 1
ATOM 3244 C CA . GLN A 1 420 ? -8.553 -20.957 -12.343 1.00 97.12 420 GLN A CA 1
ATOM 3245 C C . GLN A 1 420 ? -9.765 -20.397 -11.609 1.00 97.12 420 GLN A C 1
ATOM 3247 O O . GLN A 1 420 ? -10.730 -21.111 -11.334 1.00 97.12 420 GLN A O 1
ATOM 3252 N N . VAL A 1 421 ? -9.742 -19.091 -11.362 1.00 97.62 421 VAL A N 1
ATOM 3253 C CA . VAL A 1 421 ? -10.881 -18.335 -10.853 1.00 97.62 421 VAL A CA 1
ATOM 3254 C C . VAL A 1 421 ? -11.191 -17.165 -11.780 1.00 97.62 421 VAL A C 1
ATOM 3256 O O . VAL A 1 421 ? -10.312 -16.420 -12.214 1.00 97.62 421 VAL A O 1
ATOM 3259 N N . ASN A 1 422 ? -12.476 -17.012 -12.094 1.00 97.62 422 ASN A N 1
ATOM 3260 C CA . ASN A 1 422 ? -12.999 -15.890 -12.860 1.00 97.62 422 ASN A CA 1
ATOM 3261 C C . ASN A 1 422 ? -13.688 -14.928 -11.892 1.00 97.62 422 ASN A C 1
ATOM 3263 O O . ASN A 1 422 ? -14.718 -15.259 -11.306 1.00 97.62 422 ASN A O 1
ATOM 3267 N N . LEU A 1 423 ? -13.100 -13.750 -11.710 1.00 97.44 423 LEU A N 1
ATOM 3268 C CA . LEU A 1 423 ? -13.571 -12.714 -10.801 1.00 97.44 423 LEU A CA 1
ATOM 3269 C C . LEU A 1 423 ? -14.222 -11.608 -11.627 1.00 97.44 423 LEU A C 1
ATOM 3271 O O . LEU A 1 423 ? -13.561 -10.911 -12.396 1.00 97.44 423 LEU A O 1
ATOM 3275 N N . HIS A 1 424 ? -15.536 -11.486 -11.502 1.00 96.38 424 HIS A N 1
ATOM 3276 C CA . HIS A 1 424 ? -16.324 -10.486 -1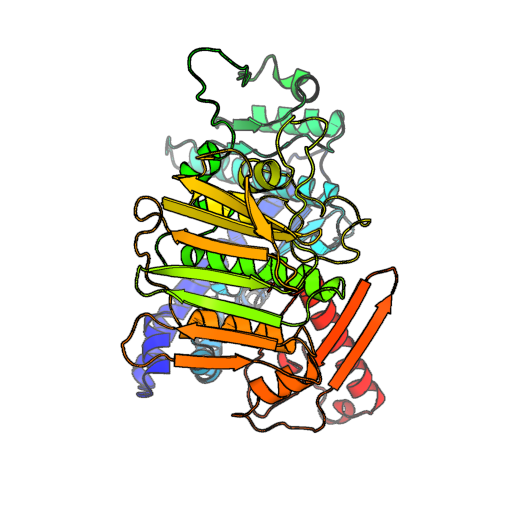2.203 1.00 96.38 424 HIS A CA 1
ATOM 3277 C C . HIS A 1 424 ? -17.562 -10.184 -11.370 1.00 96.38 424 HIS A C 1
ATOM 3279 O O . HIS A 1 424 ? -18.368 -11.082 -11.122 1.00 96.38 424 HIS A O 1
ATOM 3285 N N . TYR A 1 425 ? -17.679 -8.939 -10.918 1.00 93.88 425 TYR A N 1
ATOM 3286 C CA . TYR A 1 425 ? -18.746 -8.511 -10.024 1.00 93.88 425 TYR A CA 1
ATOM 3287 C C . TYR A 1 425 ? -19.394 -7.228 -10.534 1.00 93.88 425 TYR A C 1
ATOM 3289 O O . TYR A 1 425 ? -18.753 -6.368 -11.144 1.00 93.88 425 TYR A O 1
ATOM 3297 N N . GLU A 1 426 ? -20.681 -7.108 -10.237 1.00 91.56 426 GLU A N 1
ATOM 3298 C CA . GLU A 1 426 ? -21.471 -5.895 -10.402 1.00 91.56 426 GLU A CA 1
ATOM 3299 C C . GLU A 1 426 ? -21.971 -5.449 -9.021 1.00 91.56 426 GLU A C 1
ATOM 3301 O O . GLU A 1 426 ? -22.063 -6.256 -8.097 1.00 91.56 426 GLU A O 1
ATOM 3306 N N . GLY A 1 427 ? -22.286 -4.162 -8.863 1.00 87.69 427 GLY A N 1
ATOM 3307 C CA . GLY A 1 427 ? -22.801 -3.608 -7.602 1.00 87.69 427 GLY A CA 1
ATOM 3308 C C . GLY A 1 427 ? -21.752 -2.944 -6.702 1.00 87.69 427 GLY A C 1
ATOM 3309 O O . GLY A 1 427 ? -22.120 -2.290 -5.725 1.00 87.69 427 GLY A O 1
ATOM 3310 N N . GLY A 1 428 ? -20.469 -3.018 -7.058 1.00 90.56 428 GLY A N 1
ATOM 3311 C CA . GLY A 1 428 ? -19.405 -2.225 -6.440 1.00 90.56 428 GLY A CA 1
ATOM 3312 C C . GLY A 1 428 ? -19.168 -2.538 -4.964 1.00 90.56 428 GLY A C 1
ATOM 3313 O O . GLY A 1 428 ? -19.249 -3.685 -4.521 1.00 90.56 428 GLY A O 1
ATOM 3314 N N . THR A 1 429 ? -18.922 -1.481 -4.189 1.00 93.12 429 THR A N 1
ATOM 3315 C CA . THR A 1 429 ? -18.734 -1.519 -2.729 1.00 93.12 429 THR A CA 1
ATOM 3316 C C . THR A 1 429 ? -19.883 -2.214 -1.993 1.00 93.12 429 THR A C 1
ATOM 3318 O O . THR A 1 429 ? -19.638 -2.915 -1.015 1.00 93.12 429 THR A O 1
ATOM 3321 N N . GLN A 1 430 ? -21.123 -2.089 -2.477 1.00 94.62 430 GLN A N 1
ATOM 3322 C CA . GLN A 1 430 ? -22.283 -2.750 -1.876 1.00 94.62 430 GLN A CA 1
ATOM 3323 C C . GLN A 1 430 ? -22.169 -4.275 -1.965 1.00 94.62 430 GLN A C 1
ATOM 3325 O O . GLN A 1 430 ? -22.255 -4.958 -0.948 1.00 94.62 430 GLN A O 1
ATOM 3330 N N . ALA A 1 431 ? -21.922 -4.800 -3.169 1.00 93.69 431 ALA A N 1
ATOM 3331 C CA . ALA A 1 431 ? -21.733 -6.234 -3.376 1.00 93.69 431 ALA A CA 1
ATOM 3332 C C . ALA A 1 431 ? -20.508 -6.757 -2.608 1.00 93.69 431 ALA A C 1
ATOM 3334 O O . ALA A 1 431 ? -20.485 -7.909 -2.174 1.00 93.69 431 ALA A O 1
ATOM 3335 N N . PHE A 1 432 ? -19.501 -5.901 -2.404 1.00 95.12 432 PHE A N 1
ATOM 3336 C CA . PHE A 1 432 ? -18.333 -6.257 -1.615 1.00 95.12 432 PHE A CA 1
ATOM 3337 C C . PHE A 1 432 ? -18.671 -6.464 -0.135 1.00 95.12 432 PHE A C 1
ATOM 3339 O O . PHE A 1 432 ? -18.282 -7.480 0.434 1.00 95.12 432 PHE A O 1
ATOM 3346 N N . VAL A 1 433 ? -19.435 -5.552 0.477 1.00 95.06 433 VAL A N 1
ATOM 3347 C CA . VAL A 1 433 ? -19.904 -5.700 1.868 1.00 95.06 433 VAL A CA 1
ATOM 3348 C C . VAL A 1 433 ? -20.744 -6.967 2.024 1.00 95.06 433 VAL A C 1
ATOM 3350 O O . VAL A 1 433 ? -20.462 -7.782 2.898 1.00 95.06 433 VAL A O 1
ATOM 3353 N N . GLU A 1 434 ? -21.687 -7.209 1.110 1.00 92.88 434 GLU A N 1
ATOM 3354 C CA . GLU A 1 434 ? -22.513 -8.426 1.121 1.00 92.88 434 GLU A CA 1
ATOM 3355 C C . GLU A 1 434 ? -21.663 -9.709 1.024 1.00 92.88 434 GLU A C 1
ATOM 3357 O O . GLU A 1 434 ? -21.962 -10.721 1.664 1.00 92.88 434 GLU A O 1
ATOM 3362 N N . PHE A 1 435 ? -20.569 -9.678 0.254 1.00 93.12 435 PHE A N 1
ATOM 3363 C CA . PHE A 1 435 ? -19.617 -10.785 0.185 1.00 93.12 435 PHE A CA 1
ATOM 3364 C C . PHE A 1 435 ? -18.833 -10.977 1.492 1.00 93.12 435 PHE A C 1
ATOM 3366 O O . PHE A 1 435 ? -18.629 -12.122 1.910 1.00 93.12 435 PHE A O 1
ATOM 3373 N N . LEU A 1 436 ? -18.379 -9.889 2.121 1.00 91.56 436 LEU A N 1
ATOM 3374 C CA . LEU A 1 436 ? -17.624 -9.926 3.378 1.00 91.56 436 LEU A CA 1
ATOM 3375 C C . LEU A 1 436 ? -18.477 -10.465 4.532 1.00 91.56 436 LEU A C 1
ATOM 3377 O O . LEU A 1 436 ? -17.990 -11.257 5.341 1.00 91.56 436 LEU A O 1
ATOM 3381 N N . ASP A 1 437 ? -19.757 -10.102 4.568 1.00 92.06 437 ASP A N 1
ATOM 3382 C CA . ASP A 1 437 ? -20.670 -10.449 5.656 1.00 92.06 437 ASP A CA 1
ATOM 3383 C C . ASP A 1 437 ? -21.447 -11.754 5.421 1.00 92.06 437 ASP A C 1
ATOM 3385 O O . ASP A 1 437 ? -22.279 -12.138 6.239 1.00 92.06 437 ASP A O 1
ATOM 3389 N N . LYS A 1 438 ? -21.112 -12.530 4.378 1.00 90.25 438 LYS A N 1
ATOM 3390 C CA . LYS A 1 438 ? -21.765 -13.819 4.054 1.00 90.25 438 LYS A CA 1
ATOM 3391 C C . LYS A 1 438 ? -21.796 -14.839 5.202 1.00 90.25 438 LYS A C 1
ATOM 3393 O O . LYS A 1 438 ? -22.608 -15.761 5.179 1.00 90.25 438 LYS A O 1
ATOM 3398 N N . SER A 1 439 ? -20.870 -14.730 6.156 1.00 89.00 439 SER A N 1
ATOM 3399 C CA . SER A 1 439 ? -20.768 -15.606 7.330 1.00 89.00 439 SER A CA 1
ATOM 3400 C C . SER A 1 439 ? -21.272 -14.961 8.625 1.00 89.00 439 SER A C 1
ATOM 3402 O O . SER A 1 439 ? -21.076 -15.542 9.690 1.00 89.00 439 SER A O 1
ATOM 3404 N N . LYS A 1 440 ? -21.866 -13.766 8.553 1.00 92.69 440 LYS A N 1
ATOM 3405 C CA . LYS A 1 440 ? -22.408 -13.005 9.686 1.00 92.69 440 LYS A CA 1
ATOM 3406 C C . LYS A 1 440 ? -23.913 -12.785 9.505 1.00 92.69 440 LYS A C 1
ATOM 3408 O O . LYS A 1 440 ? -24.447 -12.960 8.408 1.00 92.69 440 LYS A O 1
ATOM 3413 N N . THR A 1 441 ? -24.605 -12.378 10.567 1.00 94.75 441 THR A N 1
ATOM 3414 C CA . THR A 1 441 ? -26.025 -12.015 10.480 1.00 94.75 441 THR A CA 1
ATOM 3415 C C . THR A 1 441 ? -26.161 -10.502 10.369 1.00 94.75 441 THR A C 1
ATOM 3417 O O . THR A 1 441 ? -25.972 -9.783 11.348 1.00 94.75 441 THR A O 1
ATOM 3420 N N . ALA A 1 442 ? -26.514 -10.005 9.183 1.00 94.62 442 ALA A N 1
ATOM 3421 C CA . ALA A 1 442 ? -26.833 -8.593 8.976 1.00 94.62 442 ALA A CA 1
ATOM 3422 C C . ALA A 1 442 ? -28.024 -8.155 9.848 1.00 94.62 442 ALA A C 1
ATOM 3424 O O . ALA A 1 442 ? -29.073 -8.808 9.850 1.00 94.62 442 ALA A O 1
ATOM 3425 N N . LEU A 1 443 ? -27.885 -7.034 10.560 1.00 96.19 443 LEU A N 1
ATOM 3426 C CA . LEU A 1 443 ? -28.938 -6.482 11.425 1.00 96.19 443 LEU A CA 1
ATOM 3427 C C . LEU A 1 443 ? -29.984 -5.680 10.647 1.00 96.19 443 LEU A C 1
ATOM 3429 O O . LEU A 1 443 ? -31.093 -5.455 11.133 1.00 96.19 443 LEU A O 1
ATOM 3433 N N . HIS A 1 444 ? -29.646 -5.242 9.440 1.00 94.12 444 HIS A N 1
ATOM 3434 C CA . HIS A 1 444 ? -30.547 -4.539 8.540 1.00 94.12 444 HIS A CA 1
ATOM 3435 C C . HIS A 1 444 ? -30.204 -4.878 7.093 1.00 94.12 444 HIS A C 1
ATOM 3437 O O . HIS A 1 444 ? -29.085 -5.270 6.793 1.00 94.12 444 HIS A O 1
ATOM 3443 N N . LYS A 1 445 ? -31.174 -4.706 6.193 1.00 92.12 445 LYS A N 1
ATOM 3444 C CA . LYS A 1 445 ? -30.976 -4.811 4.744 1.00 92.12 445 LYS A CA 1
ATOM 3445 C C . LYS A 1 445 ? -31.784 -3.729 4.021 1.00 92.12 445 LYS A C 1
ATOM 3447 O O . LYS A 1 445 ? -32.884 -3.415 4.487 1.00 92.12 445 LYS A O 1
ATOM 3452 N N . PRO A 1 446 ? -31.306 -3.210 2.874 1.00 91.94 446 PRO A N 1
ATOM 3453 C CA . PRO A 1 446 ? -29.981 -3.451 2.275 1.00 91.94 446 PRO A CA 1
ATOM 3454 C C . PRO A 1 446 ? -28.837 -2.748 3.048 1.00 91.94 446 PRO A C 1
ATOM 3456 O O . PRO A 1 446 ? -29.132 -1.963 3.960 1.00 91.94 446 PRO A O 1
ATOM 3459 N N . PRO A 1 447 ? -27.555 -3.000 2.698 1.00 95.50 447 PRO A N 1
ATOM 3460 C CA . PRO A 1 447 ? -26.434 -2.199 3.185 1.00 95.50 447 PRO A CA 1
ATOM 3461 C C . PRO A 1 447 ? -26.644 -0.706 2.915 1.00 95.50 447 PRO A C 1
ATOM 3463 O O . PRO A 1 447 ? -27.260 -0.309 1.921 1.00 95.50 447 PRO A O 1
ATOM 3466 N N . VAL A 1 448 ? -26.108 0.140 3.792 1.00 95.81 448 VAL A N 1
ATOM 3467 C CA . VAL A 1 448 ? -26.141 1.591 3.603 1.00 95.81 448 VAL A CA 1
ATOM 3468 C C . VAL A 1 448 ? -25.083 1.966 2.577 1.00 95.81 448 VAL A C 1
ATOM 3470 O O . VAL A 1 448 ? -23.899 1.740 2.807 1.00 95.81 448 VAL A O 1
ATOM 3473 N N . VAL A 1 449 ? -25.508 2.574 1.470 1.00 95.56 449 VAL A N 1
ATOM 3474 C CA . VAL A 1 449 ? -24.621 3.028 0.394 1.00 95.56 449 VAL A CA 1
ATOM 3475 C C . VAL A 1 449 ? -24.612 4.550 0.340 1.00 95.56 449 VAL A C 1
ATOM 3477 O O . VAL A 1 449 ? -25.664 5.192 0.327 1.00 95.56 449 VAL A O 1
ATOM 3480 N N . VAL A 1 450 ? -23.419 5.134 0.281 1.00 93.94 450 VAL A N 1
ATOM 3481 C CA . VAL A 1 450 ? -23.206 6.573 0.129 1.00 93.94 450 VAL A CA 1
ATOM 3482 C C . VAL A 1 450 ? -22.270 6.796 -1.045 1.00 93.94 450 VAL A C 1
ATOM 3484 O O . VAL A 1 450 ? -21.122 6.362 -1.030 1.00 93.94 450 VAL A O 1
ATOM 3487 N N . ARG A 1 451 ? -22.770 7.508 -2.055 1.00 93.50 451 ARG A N 1
ATOM 3488 C CA . ARG A 1 451 ? -21.998 7.924 -3.226 1.00 93.50 451 ARG A CA 1
ATOM 3489 C C . ARG A 1 451 ? -22.104 9.427 -3.400 1.00 93.50 451 ARG A C 1
ATOM 3491 O O . ARG A 1 451 ? -23.184 9.994 -3.230 1.00 93.50 451 ARG A O 1
ATOM 3498 N N . GLY A 1 452 ? -21.002 10.068 -3.751 1.00 92.12 452 GLY A N 1
ATOM 3499 C CA . GLY A 1 452 ? -20.997 11.496 -4.031 1.00 92.12 452 GLY A CA 1
ATOM 3500 C C . GLY A 1 452 ? -19.687 11.956 -4.640 1.00 92.12 452 GLY A C 1
ATOM 3501 O O . GLY A 1 452 ? -18.641 11.363 -4.404 1.00 92.12 452 GLY A O 1
ATOM 3502 N N . GLU A 1 453 ? -19.753 13.035 -5.405 1.00 93.12 453 GLU A N 1
ATOM 3503 C CA . GLU A 1 453 ? -18.584 13.732 -5.925 1.00 93.12 453 GLU A CA 1
ATOM 3504 C C . GLU A 1 453 ? -18.671 15.190 -5.489 1.00 93.12 453 GLU A C 1
ATOM 3506 O O . GLU A 1 453 ? -19.724 15.826 -5.606 1.00 93.12 453 GLU A O 1
ATOM 3511 N N . LYS A 1 454 ? -17.575 15.720 -4.951 1.00 90.31 454 LYS A N 1
ATOM 3512 C CA . LYS A 1 454 ? -17.475 17.130 -4.592 1.00 90.31 454 LYS A CA 1
ATOM 3513 C C . LYS A 1 454 ? -16.042 17.607 -4.759 1.00 90.31 454 LYS A C 1
ATOM 3515 O O . LYS A 1 454 ? -15.118 16.923 -4.337 1.00 90.31 454 LYS A O 1
ATOM 3520 N N . ASP A 1 455 ? -15.872 18.783 -5.359 1.00 90.12 455 ASP A N 1
ATOM 3521 C CA . ASP A 1 455 ? -14.567 19.428 -5.552 1.00 90.12 455 ASP A CA 1
ATOM 3522 C C . ASP A 1 455 ? -13.536 18.500 -6.238 1.00 90.12 455 ASP A C 1
ATOM 3524 O O . ASP A 1 455 ? -12.350 18.520 -5.925 1.00 90.12 455 ASP A O 1
ATOM 3528 N N . GLY A 1 456 ? -14.007 17.652 -7.165 1.00 84.00 456 GLY A N 1
ATOM 3529 C CA . GLY A 1 456 ? -13.186 16.674 -7.889 1.00 84.00 456 GLY A CA 1
ATOM 3530 C C . GLY A 1 456 ? -12.811 15.414 -7.097 1.00 84.00 456 GLY A C 1
ATOM 3531 O O . GLY A 1 456 ? -12.055 14.592 -7.605 1.00 84.00 456 GLY A O 1
ATOM 3532 N N . ILE A 1 457 ? -13.329 15.239 -5.876 1.00 88.44 457 ILE A N 1
ATOM 3533 C CA . ILE A 1 457 ? -13.127 14.048 -5.043 1.00 88.44 457 ILE A CA 1
ATOM 3534 C C . ILE A 1 457 ? -14.408 13.212 -5.052 1.00 88.44 457 ILE A C 1
ATOM 3536 O O . ILE A 1 457 ? -15.472 13.684 -4.643 1.00 88.44 457 ILE A O 1
ATOM 3540 N N . SER A 1 458 ? -14.297 11.959 -5.487 1.00 90.38 458 SER A N 1
ATOM 3541 C CA . SER A 1 458 ? -15.376 10.972 -5.440 1.00 90.38 458 SER A CA 1
ATOM 3542 C C . SER A 1 458 ? -15.292 10.106 -4.182 1.00 90.38 458 SER A C 1
ATOM 3544 O O . SER A 1 458 ? -14.220 9.624 -3.822 1.00 90.38 458 SER A O 1
ATOM 3546 N N . LEU A 1 459 ? -16.439 9.854 -3.560 1.00 92.75 459 LEU A N 1
ATOM 3547 C CA . LEU A 1 459 ? -16.633 8.897 -2.477 1.00 92.75 459 LEU A CA 1
ATOM 3548 C C . LEU A 1 459 ? -17.614 7.820 -2.948 1.00 92.75 459 LEU A C 1
ATOM 3550 O O . LEU A 1 459 ? -18.718 8.148 -3.384 1.00 92.75 459 LEU A O 1
ATOM 3554 N N . ASP A 1 460 ? -17.234 6.554 -2.803 1.00 93.06 460 ASP A N 1
ATOM 3555 C CA . ASP A 1 460 ? -18.135 5.402 -2.879 1.00 93.06 460 ASP A CA 1
ATOM 3556 C C . ASP A 1 460 ? -17.918 4.555 -1.623 1.00 93.06 460 ASP A C 1
ATOM 3558 O O . ASP A 1 460 ? -16.812 4.084 -1.359 1.00 93.06 460 ASP A O 1
ATOM 3562 N N . MET A 1 461 ? -18.961 4.424 -0.810 1.00 94.69 461 MET A N 1
ATOM 3563 C CA . MET A 1 461 ? -18.923 3.725 0.465 1.00 94.69 461 MET A CA 1
ATOM 3564 C C . MET A 1 461 ? -20.158 2.846 0.606 1.00 94.69 461 MET A C 1
ATOM 3566 O O . MET A 1 461 ? -21.277 3.292 0.354 1.00 94.69 461 MET A O 1
ATOM 3570 N N . ALA A 1 462 ? -19.952 1.632 1.104 1.00 96.12 462 ALA A N 1
ATOM 3571 C CA . ALA A 1 462 ? -21.008 0.769 1.603 1.00 96.12 462 ALA A CA 1
ATOM 3572 C C . ALA A 1 462 ? -20.672 0.328 3.032 1.00 96.12 462 ALA A C 1
ATOM 3574 O O . ALA A 1 462 ? -19.502 0.119 3.352 1.00 96.12 462 ALA A O 1
ATOM 3575 N N . MET A 1 463 ? -21.684 0.202 3.887 1.00 95.94 463 MET A N 1
ATOM 3576 C CA . MET A 1 463 ? -21.532 -0.300 5.254 1.00 95.94 463 MET A CA 1
ATOM 3577 C C . MET A 1 463 ? -22.772 -1.075 5.704 1.00 95.94 463 MET A C 1
ATOM 3579 O O . MET A 1 463 ? -23.898 -0.753 5.315 1.00 95.94 463 MET A O 1
ATOM 3583 N N . GLU A 1 464 ? -22.566 -2.075 6.551 1.00 95.75 464 GLU A N 1
ATOM 3584 C CA . GLU A 1 464 ? -23.619 -2.900 7.137 1.00 95.75 464 GLU A CA 1
ATOM 3585 C C . GLU A 1 464 ? -23.258 -3.215 8.592 1.00 95.75 464 GLU A C 1
ATOM 3587 O O . GLU A 1 464 ? -22.116 -3.558 8.899 1.00 95.75 464 GLU A O 1
ATOM 3592 N N . TRP A 1 465 ? -24.222 -3.063 9.503 1.00 96.19 465 TRP A N 1
ATOM 3593 C CA . TRP A 1 465 ? -24.074 -3.567 10.865 1.00 96.19 465 TRP A CA 1
ATOM 3594 C C . TRP A 1 465 ? -24.487 -5.033 10.913 1.00 96.19 465 TRP A C 1
ATOM 3596 O O . TRP A 1 465 ? -25.527 -5.425 10.375 1.00 96.19 465 TRP A O 1
ATOM 3606 N N . THR A 1 466 ? -23.698 -5.832 11.624 1.00 95.62 466 THR A N 1
ATOM 3607 C CA . THR A 1 466 ? -23.940 -7.265 11.818 1.00 95.62 466 THR A CA 1
ATOM 3608 C C . THR A 1 466 ? -24.053 -7.595 13.302 1.00 95.62 466 THR A C 1
ATOM 3610 O O . THR A 1 466 ? -23.853 -6.741 14.161 1.00 95.62 466 THR A O 1
ATOM 3613 N N . ASP A 1 467 ? -24.378 -8.843 13.612 1.00 93.81 467 ASP A N 1
ATOM 3614 C CA . ASP A 1 467 ? -24.340 -9.401 14.966 1.00 93.81 467 ASP A CA 1
ATOM 3615 C C . ASP A 1 467 ? -22.919 -9.554 15.545 1.00 93.81 467 ASP A C 1
ATOM 3617 O O . ASP A 1 467 ? -22.756 -9.986 16.688 1.00 93.81 467 ASP A O 1
ATOM 3621 N N . SER A 1 468 ? -21.881 -9.204 14.781 1.00 91.88 468 SER A N 1
ATOM 3622 C CA . SER A 1 468 ? -20.497 -9.200 15.241 1.00 91.88 468 SER A CA 1
ATOM 3623 C C . SER A 1 468 ? -20.165 -7.944 16.048 1.00 91.88 468 SER A C 1
ATOM 3625 O O . SER A 1 468 ? -20.487 -6.834 15.644 1.00 91.88 468 SER A O 1
ATOM 3627 N N . TYR A 1 469 ? -19.419 -8.122 17.139 1.00 87.12 469 TYR A N 1
ATOM 3628 C CA . TYR A 1 469 ? -18.828 -7.032 17.929 1.00 87.12 469 TYR A CA 1
ATOM 3629 C C . TYR A 1 469 ? -17.464 -6.563 17.386 1.00 87.12 469 TYR A C 1
ATOM 3631 O O . TYR A 1 469 ? -16.739 -5.836 18.061 1.00 87.12 469 TYR A O 1
ATOM 3639 N N . HIS A 1 470 ? -17.068 -7.028 16.197 1.00 86.19 470 HIS A N 1
ATOM 3640 C CA . HIS A 1 470 ? -15.823 -6.628 15.551 1.00 86.19 470 HIS A CA 1
ATOM 3641 C C . HIS A 1 470 ? -16.051 -5.576 14.475 1.00 86.19 470 HIS A C 1
AT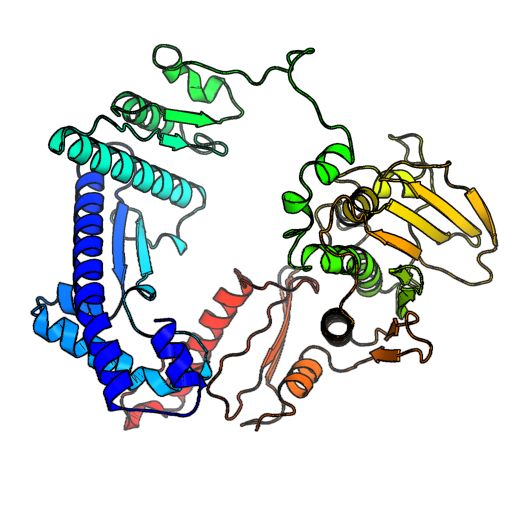OM 3643 O O . HIS A 1 470 ? -16.667 -5.862 13.447 1.00 86.19 470 HIS A O 1
ATOM 3649 N N . GLU A 1 471 ? -15.422 -4.413 14.654 1.00 88.31 471 GLU A N 1
ATOM 3650 C CA . GLU A 1 471 ? -15.283 -3.416 13.594 1.00 88.31 471 GLU A CA 1
ATOM 3651 C C . GLU A 1 471 ? -14.403 -3.989 12.468 1.00 88.31 471 GLU A C 1
ATOM 3653 O O . GLU A 1 471 ? -13.227 -4.309 12.664 1.00 88.31 471 GLU A O 1
ATOM 3658 N N . SER A 1 472 ? -14.967 -4.090 11.264 1.00 90.75 472 SER A N 1
ATOM 3659 C CA . SER A 1 472 ? -14.225 -4.397 10.042 1.00 90.75 472 SER A CA 1
ATOM 3660 C C . SER A 1 472 ? -14.412 -3.255 9.055 1.00 90.75 472 SER A C 1
ATOM 3662 O O . SER A 1 472 ? -15.499 -3.055 8.521 1.00 90.75 472 SER A O 1
ATOM 3664 N N . VAL A 1 473 ? -13.348 -2.483 8.837 1.00 92.81 473 VAL A N 1
ATOM 3665 C CA . VAL A 1 473 ? -13.355 -1.347 7.912 1.00 92.81 473 VAL A CA 1
ATOM 3666 C C . VAL A 1 473 ? -12.208 -1.511 6.931 1.00 92.81 473 VAL A C 1
ATOM 3668 O O . VAL A 1 473 ? -11.047 -1.603 7.330 1.00 92.81 473 VAL A O 1
ATOM 3671 N N . LEU A 1 474 ? -12.540 -1.529 5.642 1.00 94.62 474 LEU A N 1
ATOM 3672 C CA . LEU A 1 474 ? -11.575 -1.576 4.550 1.00 94.62 474 LEU A CA 1
ATOM 3673 C C . LEU A 1 474 ? -11.525 -0.208 3.874 1.00 94.62 474 LEU A C 1
ATOM 3675 O O . LEU A 1 474 ? -12.540 0.307 3.410 1.00 94.62 474 LEU A O 1
ATOM 3679 N N . CYS A 1 475 ? -10.338 0.388 3.852 1.00 94.81 475 CYS A N 1
ATOM 3680 C CA . CYS A 1 475 ? -10.113 1.726 3.324 1.00 94.81 475 CYS A CA 1
ATOM 3681 C C . CYS A 1 475 ? -9.363 1.658 1.999 1.00 94.81 475 CYS A C 1
ATOM 3683 O O . CYS A 1 475 ? -8.339 0.982 1.908 1.00 94.81 475 CYS A O 1
ATOM 3685 N N . PHE A 1 476 ? -9.838 2.399 0.999 1.00 94.00 476 PHE A N 1
ATOM 3686 C CA . PHE A 1 476 ? -9.215 2.460 -0.318 1.00 94.00 476 PHE A CA 1
ATOM 3687 C C . PHE A 1 476 ? -9.129 3.901 -0.812 1.00 94.00 476 PHE A C 1
ATOM 3689 O O . PHE A 1 476 ? -10.058 4.687 -0.627 1.00 94.00 476 PHE A O 1
ATOM 3696 N N . THR A 1 477 ? -8.038 4.206 -1.505 1.00 92.44 477 THR A N 1
ATOM 3697 C CA . THR A 1 477 ? -7.863 5.442 -2.273 1.00 92.44 477 THR A CA 1
ATOM 3698 C C . THR A 1 477 ? -7.436 5.039 -3.674 1.00 92.44 477 THR A C 1
ATOM 3700 O O . THR A 1 477 ? -6.400 4.398 -3.820 1.00 92.44 477 THR A O 1
ATOM 3703 N N . ASN A 1 478 ? -8.234 5.365 -4.695 1.00 89.62 478 ASN A N 1
ATOM 3704 C CA . ASN A 1 478 ? -7.973 4.990 -6.093 1.00 89.62 478 ASN A CA 1
ATOM 3705 C C . ASN A 1 478 ? -7.626 3.493 -6.255 1.00 89.62 478 ASN A C 1
ATOM 3707 O O . ASN A 1 478 ? -6.613 3.147 -6.852 1.00 89.62 478 ASN A O 1
ATOM 3711 N N . ASN A 1 479 ? -8.442 2.607 -5.667 1.00 88.75 479 ASN A N 1
ATOM 3712 C CA . ASN A 1 479 ? -8.261 1.143 -5.619 1.00 88.75 479 ASN A CA 1
ATOM 3713 C C . ASN A 1 479 ? -7.063 0.616 -4.797 1.00 88.75 479 ASN A C 1
ATOM 3715 O O . ASN A 1 479 ? -6.914 -0.602 -4.633 1.00 88.75 479 ASN A O 1
ATOM 3719 N N . ILE A 1 480 ? -6.250 1.501 -4.213 1.00 87.12 480 ILE A N 1
ATOM 3720 C CA . ILE A 1 480 ? -5.109 1.132 -3.370 1.00 87.12 480 ILE A CA 1
ATOM 3721 C C . ILE A 1 480 ? -5.546 1.021 -1.901 1.00 87.12 480 ILE A C 1
ATOM 3723 O O . ILE A 1 480 ? -6.084 1.993 -1.354 1.00 87.12 480 ILE A O 1
ATOM 3727 N N . PRO A 1 481 ? -5.321 -0.130 -1.241 1.00 90.19 481 PRO A N 1
ATOM 3728 C CA . PRO A 1 481 ? -5.731 -0.362 0.132 1.00 90.19 481 PRO A CA 1
ATOM 3729 C C . PRO A 1 481 ? -4.865 0.457 1.086 1.00 90.19 481 PRO A C 1
ATOM 3731 O O . PRO A 1 481 ? -3.641 0.474 0.988 1.00 90.19 481 PRO A O 1
ATOM 3734 N N . GLN A 1 482 ? -5.511 1.105 2.047 1.00 90.94 482 GLN A N 1
ATOM 3735 C CA . GLN A 1 482 ? -4.864 1.913 3.072 1.00 90.94 482 GLN A CA 1
ATOM 3736 C C . GLN A 1 482 ? -4.944 1.170 4.403 1.00 90.94 482 GLN A C 1
ATOM 3738 O O . GLN A 1 482 ? -5.892 1.344 5.169 1.00 90.94 482 GLN A O 1
ATOM 3743 N N . ARG A 1 483 ? -3.957 0.301 4.666 1.00 83.94 483 ARG A N 1
ATOM 3744 C CA . ARG A 1 483 ? -3.929 -0.568 5.860 1.00 83.94 483 ARG A CA 1
ATOM 3745 C C . ARG A 1 483 ? -4.023 0.225 7.166 1.00 83.94 483 ARG A C 1
ATOM 3747 O O . ARG A 1 483 ? -4.720 -0.199 8.083 1.00 83.94 483 ARG A O 1
ATOM 3754 N N . ASP A 1 484 ? -3.361 1.376 7.215 1.00 85.19 484 ASP A N 1
ATOM 3755 C CA . ASP A 1 484 ? -3.334 2.259 8.385 1.00 85.19 484 ASP A CA 1
ATOM 3756 C C . ASP A 1 484 ? -4.436 3.337 8.336 1.00 85.19 484 ASP A C 1
ATOM 3758 O O . ASP A 1 484 ? -4.515 4.216 9.197 1.00 85.19 484 ASP A O 1
ATOM 3762 N N . GLY A 1 485 ? -5.318 3.274 7.332 1.00 90.06 485 GLY A N 1
ATOM 3763 C CA . GLY A 1 485 ? -6.363 4.258 7.087 1.00 90.06 485 GLY A CA 1
ATOM 3764 C C . GLY A 1 485 ? -5.798 5.596 6.612 1.00 90.06 485 GLY A C 1
ATOM 3765 O O . GLY A 1 485 ? -5.093 5.675 5.611 1.00 90.06 485 GLY A O 1
ATOM 3766 N N . GLY A 1 486 ? -6.153 6.678 7.302 1.00 92.38 486 GLY A N 1
ATOM 3767 C CA . GLY A 1 486 ? -5.727 8.033 6.958 1.00 92.38 486 GLY A CA 1
ATOM 3768 C C . GLY A 1 486 ? -6.841 9.058 7.144 1.00 92.38 486 GLY A C 1
ATOM 3769 O O . GLY A 1 486 ? -7.786 8.855 7.911 1.00 92.38 486 GLY A O 1
ATOM 3770 N N . THR A 1 487 ? -6.739 10.173 6.423 1.00 92.25 487 THR A N 1
ATOM 3771 C CA . THR A 1 487 ? -7.675 11.307 6.525 1.00 92.25 487 THR A CA 1
ATOM 3772 C C . THR A 1 487 ? -9.123 10.914 6.220 1.00 92.25 487 THR A C 1
ATOM 3774 O O . THR A 1 487 ? -10.036 11.346 6.922 1.00 92.25 487 THR A O 1
ATOM 3777 N N . HIS A 1 488 ? -9.335 10.048 5.228 1.00 92.69 488 HIS A N 1
ATOM 3778 C CA . HIS A 1 488 ? -10.647 9.529 4.840 1.00 92.69 488 HIS A CA 1
ATOM 3779 C C . HIS A 1 488 ? -11.291 8.695 5.962 1.00 92.69 488 HIS A C 1
ATOM 3781 O O . HIS A 1 488 ? -12.447 8.937 6.309 1.00 92.69 488 HIS A O 1
ATOM 3787 N N . LEU A 1 489 ? -10.539 7.786 6.600 1.00 93.88 489 LEU A N 1
ATOM 3788 C CA . LEU A 1 489 ? -11.038 6.977 7.720 1.00 93.88 489 LEU A CA 1
ATOM 3789 C C . LEU A 1 489 ? -11.362 7.837 8.948 1.00 93.88 489 LEU A C 1
ATOM 3791 O O . LEU A 1 489 ? -12.415 7.672 9.567 1.00 93.88 489 LEU A O 1
ATOM 3795 N N . ALA A 1 490 ? -10.479 8.777 9.295 1.00 91.00 490 ALA A N 1
ATOM 3796 C CA . ALA A 1 490 ? -10.699 9.687 10.417 1.00 91.00 490 ALA A CA 1
ATOM 3797 C C . ALA A 1 490 ? -11.963 10.543 10.212 1.00 91.00 490 ALA A C 1
ATOM 3799 O O . ALA A 1 490 ? -12.797 10.660 11.116 1.00 91.00 490 ALA A O 1
ATOM 3800 N N . ALA A 1 491 ? -12.143 11.087 9.003 1.00 90.81 491 ALA A N 1
ATOM 3801 C CA . ALA A 1 491 ? -13.327 11.855 8.637 1.00 90.81 491 ALA A CA 1
ATOM 3802 C C . ALA A 1 491 ? -14.603 11.001 8.682 1.00 90.81 491 ALA A C 1
ATOM 3804 O O . ALA A 1 491 ? -15.602 11.442 9.254 1.00 90.81 491 ALA A O 1
ATOM 3805 N N . PHE A 1 492 ? -14.562 9.775 8.148 1.00 94.00 492 PHE A N 1
ATOM 3806 C CA . PHE A 1 492 ? -15.678 8.830 8.205 1.00 94.00 492 PHE A CA 1
ATOM 3807 C C . PHE A 1 492 ? -16.100 8.541 9.648 1.00 94.00 492 PHE A C 1
ATOM 3809 O O . PHE A 1 492 ? -17.264 8.739 9.997 1.00 94.00 492 PHE A O 1
ATOM 3816 N N . ARG A 1 493 ? -15.156 8.158 10.518 1.00 93.75 493 ARG A N 1
ATOM 3817 C CA . ARG A 1 493 ? -15.441 7.842 11.928 1.00 93.75 493 ARG A CA 1
ATOM 3818 C C . ARG A 1 493 ? -16.059 9.024 12.673 1.00 93.75 493 ARG A C 1
ATOM 3820 O O . ARG A 1 493 ? -17.031 8.851 13.412 1.00 93.75 493 ARG A O 1
ATOM 3827 N N . SER A 1 494 ? -15.528 10.228 12.452 1.00 91.38 494 SER A N 1
ATOM 3828 C CA . SER A 1 494 ? -16.067 11.463 13.031 1.00 91.38 494 SER A CA 1
ATOM 3829 C C . SER A 1 494 ? -17.486 11.757 12.527 1.00 91.38 494 SER A C 1
ATOM 3831 O O . SER A 1 494 ? -18.393 12.034 13.318 1.00 91.38 494 SER A O 1
ATOM 3833 N N . ALA A 1 495 ? -17.711 11.639 11.214 1.00 94.56 495 ALA A N 1
ATOM 3834 C CA . ALA A 1 495 ? -19.009 11.878 10.598 1.00 94.56 495 ALA A CA 1
ATOM 3835 C C . ALA A 1 495 ? -20.067 10.874 11.074 1.00 94.56 495 ALA A C 1
ATOM 3837 O O . ALA A 1 495 ? -21.151 11.298 11.477 1.00 94.56 495 ALA A O 1
ATOM 3838 N N . LEU A 1 496 ? -19.743 9.580 11.092 1.00 95.19 496 LEU A N 1
ATOM 3839 C CA . LEU A 1 496 ? -20.637 8.517 11.544 1.00 95.19 496 LEU A CA 1
ATOM 3840 C C . LEU A 1 496 ? -21.063 8.733 13.000 1.00 95.19 496 LEU A C 1
ATOM 3842 O O . LEU A 1 496 ? -22.258 8.784 13.297 1.00 95.19 496 LEU A O 1
ATOM 3846 N N . THR A 1 497 ? -20.088 8.965 13.886 1.00 92.88 497 THR A N 1
ATOM 3847 C CA . THR A 1 497 ? -20.334 9.210 15.316 1.00 92.88 497 THR A CA 1
ATOM 3848 C C . THR A 1 497 ? -21.282 10.391 15.521 1.00 92.88 497 THR A C 1
ATOM 3850 O O . THR A 1 497 ? -22.233 10.308 16.301 1.00 92.88 497 THR A O 1
ATOM 3853 N N . ARG A 1 498 ? -21.057 11.493 14.792 1.00 93.94 498 ARG A N 1
ATOM 3854 C CA . ARG A 1 498 ? -21.891 12.699 14.859 1.00 93.94 498 ARG A CA 1
ATOM 3855 C C . ARG A 1 498 ? -23.310 12.452 14.344 1.00 93.94 498 ARG A C 1
ATOM 3857 O O . ARG A 1 498 ? -24.262 12.898 14.980 1.00 93.94 498 ARG A O 1
ATOM 3864 N N . VAL A 1 499 ? -23.459 11.775 13.204 1.00 94.75 499 VAL A N 1
ATOM 3865 C CA . VAL A 1 499 ? -24.765 11.520 12.568 1.00 94.75 499 VAL A CA 1
ATOM 3866 C C . VAL A 1 499 ? -25.636 10.623 13.445 1.00 94.75 499 VAL A C 1
ATOM 3868 O O . VAL A 1 499 ? -26.793 10.961 13.698 1.00 94.75 499 VAL A O 1
ATOM 3871 N N . VAL A 1 500 ? -25.080 9.529 13.966 1.00 93.00 500 VAL A N 1
ATOM 3872 C CA . VAL A 1 500 ? -25.829 8.582 14.805 1.00 93.00 500 VAL A CA 1
ATOM 3873 C C . VAL A 1 500 ? -26.237 9.221 16.134 1.00 93.00 500 VAL A C 1
ATOM 3875 O O . VAL A 1 500 ? -27.403 9.130 16.518 1.00 93.00 500 VAL A O 1
ATOM 3878 N N . ASN A 1 501 ? -25.339 9.957 16.800 1.00 90.62 501 ASN A N 1
ATOM 3879 C CA . ASN A 1 501 ? -25.680 10.680 18.032 1.00 90.62 501 ASN A CA 1
ATOM 3880 C C . ASN A 1 501 ? -26.767 11.744 17.814 1.00 90.62 501 ASN A C 1
ATOM 3882 O O . ASN A 1 501 ? -27.698 11.864 18.620 1.00 90.62 501 ASN A O 1
ATOM 3886 N N . ALA A 1 502 ? -26.681 12.505 16.716 1.00 91.62 502 ALA A N 1
ATOM 3887 C CA . ALA A 1 502 ? -27.696 13.494 16.367 1.00 91.62 502 ALA A CA 1
ATOM 3888 C C . ALA A 1 502 ? -29.067 12.831 16.158 1.00 91.62 502 ALA A C 1
ATOM 3890 O O . ALA A 1 502 ? -30.065 13.305 16.706 1.00 91.62 502 ALA A O 1
ATOM 3891 N N . TYR A 1 503 ? -29.110 11.705 15.441 1.00 92.56 503 TYR A N 1
ATOM 3892 C CA . TYR A 1 503 ? -30.338 10.942 15.227 1.00 92.56 503 TYR A CA 1
ATOM 3893 C C . TYR A 1 503 ? -30.908 10.370 16.534 1.00 92.56 503 TYR A C 1
ATOM 3895 O O . TYR A 1 503 ? -32.096 10.537 16.818 1.00 92.56 503 TYR A O 1
ATOM 3903 N N . ALA A 1 504 ? -30.075 9.750 17.373 1.00 89.62 504 ALA A N 1
ATOM 3904 C CA . ALA A 1 504 ? -30.486 9.164 18.651 1.00 89.62 504 ALA A CA 1
ATOM 3905 C C . ALA A 1 504 ? -31.042 10.218 19.632 1.00 89.62 504 ALA A C 1
ATOM 3907 O O . ALA A 1 504 ? -32.007 9.968 20.362 1.00 89.62 504 ALA A O 1
ATOM 3908 N N . THR A 1 505 ? -30.487 11.433 19.597 1.00 86.69 505 THR A N 1
ATOM 3909 C CA . THR A 1 505 ? -30.977 12.579 20.378 1.00 86.69 505 THR A CA 1
ATOM 3910 C C . THR A 1 505 ? -32.316 13.096 19.846 1.00 86.69 505 THR A C 1
ATOM 3912 O O . THR A 1 505 ? -33.261 13.268 20.619 1.00 86.69 505 THR A O 1
ATOM 3915 N N . GLN A 1 506 ? -32.424 13.324 18.532 1.00 90.12 506 GLN A N 1
ATOM 3916 C CA . GLN A 1 506 ? -33.633 13.875 17.901 1.00 90.12 506 GLN A CA 1
ATOM 3917 C C . GLN A 1 506 ? -34.829 12.920 17.986 1.00 90.12 506 GLN A C 1
ATOM 3919 O O . GLN A 1 506 ? -35.946 13.355 18.259 1.00 90.12 506 GLN A O 1
ATOM 3924 N N . SER A 1 507 ? -34.593 11.618 17.816 1.00 89.50 507 SER A N 1
ATOM 3925 C CA . SER A 1 507 ? -35.617 10.570 17.947 1.00 89.50 507 SER A CA 1
ATOM 3926 C C . SER A 1 507 ? -36.059 10.325 19.395 1.00 89.50 507 SER A C 1
ATOM 3928 O O . SER A 1 507 ? -37.075 9.676 19.634 1.00 89.50 507 SER A O 1
ATOM 3930 N N . GLY A 1 508 ? -35.323 10.852 20.381 1.00 85.19 508 GLY A N 1
ATOM 3931 C CA . GLY A 1 508 ? -35.618 10.676 21.800 1.00 85.19 508 GLY A CA 1
ATOM 3932 C C . GLY A 1 508 ? -35.289 9.286 22.353 1.00 85.19 508 GLY A C 1
ATOM 3933 O O . GLY A 1 508 ? -35.630 9.026 23.508 1.00 85.19 508 GLY A O 1
ATOM 3934 N N . LEU A 1 509 ? -34.608 8.428 21.581 1.00 82.31 509 LEU A N 1
ATOM 3935 C CA . LEU A 1 509 ? -34.194 7.080 21.994 1.00 82.31 509 LEU A CA 1
ATOM 3936 C C . LEU A 1 509 ? -33.335 7.109 23.268 1.00 82.31 509 LEU A C 1
ATOM 3938 O O . LEU A 1 509 ? -33.494 6.261 24.137 1.00 82.31 509 LEU A O 1
ATOM 3942 N N . LEU A 1 510 ? -32.506 8.144 23.437 1.00 77.69 510 LEU A N 1
ATOM 3943 C CA . LEU A 1 510 ? -31.600 8.278 24.587 1.00 77.69 510 LEU A CA 1
ATOM 3944 C C . LEU A 1 510 ? -32.254 8.864 25.854 1.00 77.69 510 LEU A C 1
ATOM 3946 O O . LEU A 1 510 ? -31.622 8.920 26.909 1.00 77.69 510 LEU A O 1
ATOM 3950 N N . LYS A 1 511 ? -33.518 9.315 25.792 1.00 70.81 511 LYS A N 1
ATOM 3951 C CA . LYS A 1 511 ? -34.163 10.021 26.919 1.00 70.81 511 LYS A CA 1
ATOM 3952 C C . LYS A 1 511 ? -34.457 9.125 28.122 1.00 70.81 511 LYS A C 1
ATOM 3954 O O . LYS A 1 511 ? -34.529 9.641 29.235 1.00 70.81 511 LYS A O 1
ATOM 3959 N N . LYS A 1 512 ? -34.667 7.821 27.910 1.00 65.56 512 LYS A N 1
ATOM 3960 C CA . LYS A 1 512 ? -34.994 6.877 28.992 1.00 65.56 512 LYS A CA 1
ATOM 3961 C C . LYS A 1 512 ? -33.753 6.375 29.729 1.00 65.56 512 LYS A C 1
ATOM 3963 O O . LYS A 1 512 ? -33.804 6.258 30.948 1.00 65.56 512 LYS A O 1
ATOM 3968 N N . ASP A 1 513 ? -32.650 6.183 29.010 1.00 67.88 513 ASP A N 1
ATOM 3969 C CA . ASP A 1 513 ? -31.498 5.441 29.532 1.00 67.88 513 ASP A CA 1
ATOM 3970 C C . ASP A 1 513 ? -30.323 6.337 29.972 1.00 67.88 513 ASP A C 1
ATOM 3972 O O . ASP A 1 513 ? -29.403 5.854 30.623 1.00 67.88 513 ASP A O 1
ATOM 3976 N N . LYS A 1 514 ? -30.352 7.653 29.681 1.00 67.56 514 LYS A N 1
ATOM 3977 C CA . LYS A 1 514 ? -29.263 8.616 29.992 1.00 67.56 514 LYS A CA 1
ATOM 3978 C C . LYS A 1 514 ? -27.872 8.144 29.524 1.00 67.56 514 LYS A C 1
ATOM 3980 O O . LYS A 1 514 ? -26.861 8.465 30.147 1.00 67.56 514 LYS A O 1
ATOM 3985 N N . VAL A 1 515 ? -27.819 7.400 28.423 1.00 72.12 515 VAL A N 1
ATOM 3986 C CA . VAL A 1 515 ? -26.575 6.894 27.834 1.00 72.12 515 VAL A CA 1
ATOM 3987 C C . VAL A 1 515 ? -26.058 7.883 26.788 1.00 72.12 515 VAL A C 1
ATOM 3989 O O . VAL A 1 515 ? -26.834 8.413 25.992 1.00 72.12 515 VAL A O 1
ATOM 3992 N N . SER A 1 516 ? -24.747 8.126 26.791 1.00 75.31 516 SER A N 1
ATOM 3993 C CA . SER A 1 516 ? -24.039 8.813 25.707 1.00 75.31 516 SER A CA 1
ATOM 3994 C C . SER A 1 516 ? -23.373 7.757 24.834 1.00 75.31 516 SER A C 1
ATOM 3996 O O . SER A 1 516 ? -22.575 6.984 25.353 1.00 75.31 516 SER A O 1
ATOM 3998 N N . LEU A 1 517 ? -23.681 7.728 23.535 1.00 86.06 517 LEU A N 1
ATOM 3999 C CA . LEU A 1 517 ? -23.062 6.787 22.599 1.00 86.06 517 LEU A CA 1
ATOM 4000 C C . LEU A 1 517 ? -21.679 7.299 22.197 1.00 86.06 517 LEU A C 1
ATOM 4002 O O . LEU A 1 517 ? -21.549 8.373 21.598 1.00 86.06 517 LEU A O 1
ATOM 4006 N N . THR A 1 518 ? -20.642 6.536 22.519 1.00 90.62 518 THR A N 1
ATOM 4007 C CA . THR A 1 518 ? -19.290 6.807 22.035 1.00 90.62 518 THR A CA 1
ATOM 4008 C C . THR A 1 518 ? -19.149 6.373 20.576 1.00 90.62 518 THR A C 1
ATOM 4010 O O . THR A 1 518 ? -19.988 5.663 20.023 1.00 90.62 518 THR A O 1
ATOM 4013 N N . GLY A 1 519 ? -18.071 6.804 19.918 1.00 87.25 519 GLY A N 1
ATOM 4014 C CA . GLY A 1 519 ? -17.773 6.322 18.572 1.00 87.25 519 GLY A CA 1
ATOM 4015 C C . GLY A 1 519 ? -17.465 4.822 18.533 1.00 87.25 519 GLY A C 1
ATOM 4016 O O . GLY A 1 519 ? -17.695 4.211 17.498 1.00 87.25 519 GLY A O 1
ATOM 4017 N N . GLU A 1 520 ? -16.939 4.253 19.620 1.00 89.88 520 GLU A N 1
ATOM 4018 C CA . GLU A 1 520 ? -16.695 2.809 19.738 1.00 89.88 520 GLU A CA 1
ATOM 4019 C C . GLU A 1 520 ? -17.998 2.027 19.909 1.00 89.88 520 GLU A C 1
ATOM 4021 O O . GLU A 1 520 ? -18.101 0.952 19.354 1.00 89.88 520 GLU A O 1
ATOM 4026 N N . ASP A 1 521 ? -19.022 2.577 20.568 1.00 90.62 521 ASP A N 1
ATOM 4027 C CA . ASP A 1 521 ? -20.327 1.897 20.686 1.00 90.62 521 ASP A CA 1
ATOM 4028 C C . ASP A 1 521 ? -21.086 1.827 19.350 1.00 90.62 521 ASP A C 1
ATOM 4030 O O . ASP A 1 521 ? -21.967 0.992 19.158 1.00 90.62 521 ASP A O 1
ATOM 4034 N N . ILE A 1 522 ? -20.806 2.773 18.450 1.00 91.19 522 ILE A N 1
ATOM 4035 C CA . ILE A 1 522 ? -21.482 2.898 17.154 1.00 91.19 522 ILE A CA 1
ATOM 4036 C C . ILE A 1 522 ? -20.850 1.984 16.097 1.00 91.19 522 ILE A C 1
ATOM 4038 O O . ILE A 1 522 ? -21.530 1.637 15.133 1.00 91.19 522 ILE A O 1
ATOM 4042 N N . ARG A 1 523 ? -19.565 1.650 16.228 1.00 91.31 523 ARG A N 1
ATOM 4043 C CA . ARG A 1 523 ? -18.809 0.842 15.259 1.00 91.31 523 ARG A CA 1
ATOM 4044 C C . ARG A 1 523 ? -18.688 -0.588 15.746 1.00 91.31 523 ARG A C 1
ATOM 4046 O O . ARG A 1 523 ? -18.694 -1.473 14.865 1.00 91.31 523 ARG A O 1
#

Foldseek 3Di:
DLVLLCCLQVPVDPVVVNLVVLLVQLLVLLVVLVVVVVVQVLLLVLLVPPLPDAARKHKDKDDDLNVCVVVVHDSVVSSVVSSVQQVVCSNVCNVVSHRPDTNVVMDMWMATHPVRHTLVRDDPLSVLSSVLSSLLSVLVSVQVVCVVPVPPPADEAEAEDASQPPPDLVRLVSSLVSCLPGPHHYDYDHDDPVSCVVCPVPDDDDDPDCPPPPDDDQPWLSVCQVCVCVPQNDQEVCSSLVLLVVLVVLVLLLLLQVVFWQEKEWEQAQVLKIKIWTQGQWQFQDQDPPPRAGLVLCLQGHWQRDPQCDCPRGVFGPDRGSCNNNSSLQQFQKKKKWFQHPQFTWIWMGGNSHTPDGIDGPGGSVPGGTMMMMTQGDVSRHVDSHDDPVVNVVLVLLSQLQSASHWYWYWYPNDPDIDIDIRHDHDHQQVVQCVVCVVFAFPDPDWDWDWDDDPSDTDTHTHTDTPDLDDDDWDDDNSHTDPVHPPVVVVVLVVQLVVVQVVCVVVCVCVPPVDRQDSSNRD